Protein AF-A0A814ZHL1-F1 (afdb_monomer)

pLDDT: mean 72.76, std 20.32, range [21.36, 96.31]

InterPro domains:
  IPR036691 Endonuclease/exonuclease/phosphatase superfamily [G3DSA:3.60.10.10] (1-78)
  IPR036691 Endonuclease/exonuclease/phosphatase superfamily [SSF56219] (2-78)
  IPR052560 RNA-directed DNA polymerase, mobile element [PTHR36688] (67-351)

Secondary structure (DSSP, 8-state):
---SS--HHHHHHHHHHHTTS-EEE--SS-SEEETTEEE----EEE-TTGGGGEEEEEE-TTSSTTTTBPPEEEEE--SS--------EEE-GGG--HHHHHHHHHHHHTT--SSS--STTHHHHHHHHHHHHHHHHHHHHS-EEEPP----PPPHHHHHHHHHHHHHHHHHHHH--HHHHHHHHHHHHHHHHHHHHHHHHHHHHHHHHHHHS-TTSHHHHHHHHHHTT--------S-EEETTEEE-SHHHHHHHHHHHIIIIIS----S--HHHHHHHHHHHHHHTTSPPPPS-----PPPHHHHHHHHHH-------TT---HHHHTT--HHHHHHHHHHHHHHHHHHHHHHHHHHHHHHHHGGG-------------TT---SS---EEETTEEEPPPSEEEETTEEEETT---HHHHHHHHHHHHHHHHHHHHHHHHHSS--HHHHHHHHIIIIIHHHTTTHHHHTTS-HHHHHHHHHHHHHHHHHHHT--TTS-HHHHHHHHT---HHHHHHHHHHHHHHHHHH-TTT-TTSTT-TTSS-S-S-------------------

Structure (mmCIF, N/CA/C/O backbone):
data_AF-A0A814ZHL1-F1
#
_entry.id   AF-A0A814ZHL1-F1
#
loop_
_atom_site.group_PDB
_atom_site.id
_atom_site.type_symbol
_atom_site.label_atom_id
_atom_site.label_alt_id
_atom_site.label_comp_id
_atom_site.label_asym_id
_atom_site.label_entity_id
_atom_site.label_seq_id
_atom_site.pdbx_PDB_ins_code
_atom_site.Cartn_x
_atom_site.Cartn_y
_atom_site.Cartn_z
_atom_site.occupancy
_atom_site.B_iso_or_equiv
_atom_site.auth_seq_id
_atom_site.auth_comp_id
_atom_site.auth_asym_id
_atom_site.auth_atom_id
_atom_site.pdbx_PDB_model_num
ATOM 1 N N . MET A 1 1 ? 5.413 15.964 -38.235 1.00 57.44 1 MET A N 1
ATOM 2 C CA . MET A 1 1 ? 5.587 15.490 -36.842 1.00 57.44 1 MET A CA 1
ATOM 3 C C . MET A 1 1 ? 5.046 14.062 -36.677 1.00 57.44 1 MET A C 1
ATOM 5 O O . MET A 1 1 ? 3.904 13.882 -36.280 1.00 57.44 1 MET A O 1
ATOM 9 N N . GLY A 1 2 ? 5.822 13.037 -37.056 1.00 60.66 2 GLY A N 1
ATOM 10 C CA . GLY A 1 2 ? 5.562 11.620 -36.717 1.00 60.66 2 GLY A CA 1
ATOM 11 C C . GLY A 1 2 ? 4.598 10.795 -37.596 1.00 60.66 2 GLY A C 1
ATOM 12 O O . GLY A 1 2 ? 4.648 9.572 -37.547 1.00 60.66 2 GLY A O 1
ATOM 13 N N . SER A 1 3 ? 3.744 11.406 -38.427 1.00 66.62 3 SER A N 1
ATOM 14 C CA . SER A 1 3 ? 2.919 10.684 -39.420 1.00 66.62 3 SER A CA 1
ATOM 15 C C . SER A 1 3 ? 3.518 10.810 -40.821 1.00 66.62 3 SER A C 1
ATOM 17 O O . SER A 1 3 ? 3.785 11.923 -41.267 1.00 66.62 3 SER A O 1
ATOM 19 N N . ARG A 1 4 ? 3.649 9.691 -41.551 1.00 68.44 4 ARG A N 1
ATOM 20 C CA . ARG A 1 4 ? 4.073 9.673 -42.971 1.00 68.44 4 ARG A CA 1
ATOM 21 C C . ARG A 1 4 ? 3.006 10.199 -43.939 1.00 68.44 4 ARG A C 1
ATOM 23 O O . ARG A 1 4 ? 3.269 10.344 -45.126 1.00 68.44 4 ARG A O 1
ATOM 30 N N . ARG A 1 5 ? 1.786 10.439 -43.450 1.00 76.69 5 ARG A N 1
ATOM 31 C CA . ARG A 1 5 ? 0.665 10.981 -44.228 1.00 76.69 5 ARG A CA 1
ATOM 32 C C . ARG A 1 5 ? 0.237 12.329 -43.668 1.00 76.69 5 ARG A C 1
ATOM 34 O O . ARG A 1 5 ? 0.019 12.449 -42.458 1.00 76.69 5 ARG A O 1
ATOM 41 N N . THR A 1 6 ? 0.045 13.299 -44.555 1.00 78.62 6 THR A N 1
ATOM 42 C CA . THR A 1 6 ? -0.554 14.597 -44.234 1.00 78.62 6 THR A CA 1
ATOM 43 C C . THR A 1 6 ? -2.033 14.403 -43.914 1.00 78.62 6 THR A C 1
ATOM 45 O O . THR A 1 6 ? -2.796 13.928 -44.752 1.00 78.62 6 THR A O 1
ATOM 48 N N . ASN A 1 7 ? -2.449 14.756 -42.700 1.00 85.00 7 ASN A N 1
ATOM 49 C CA . ASN A 1 7 ? -3.853 14.756 -42.290 1.00 85.00 7 ASN A CA 1
ATOM 50 C C . ASN A 1 7 ? -4.303 16.181 -41.934 1.00 85.00 7 ASN A C 1
ATOM 52 O O . ASN A 1 7 ? -3.483 17.089 -41.798 1.00 85.00 7 ASN A O 1
ATOM 56 N N . THR A 1 8 ? -5.613 16.382 -41.794 1.00 86.19 8 THR A N 1
ATOM 57 C CA . THR A 1 8 ? -6.212 17.692 -41.485 1.00 86.19 8 THR A CA 1
ATOM 58 C C . THR A 1 8 ? -5.641 18.314 -40.211 1.00 86.19 8 THR A C 1
ATOM 60 O O . THR A 1 8 ? -5.298 19.489 -40.211 1.00 86.19 8 THR A O 1
ATOM 63 N N . LYS A 1 9 ? -5.432 17.513 -39.161 1.00 82.88 9 LYS A N 1
ATOM 64 C CA . LYS A 1 9 ? -4.823 17.975 -37.901 1.00 82.88 9 LYS A CA 1
ATOM 65 C C . LYS A 1 9 ? -3.372 18.438 -38.067 1.00 82.88 9 LYS A C 1
ATOM 67 O O . LYS A 1 9 ? -2.959 19.397 -37.430 1.00 82.88 9 LYS A O 1
ATOM 72 N N . GLY A 1 10 ? -2.598 17.766 -38.917 1.00 83.00 10 GLY A N 1
ATOM 73 C CA . GLY A 1 10 ? -1.225 18.148 -39.235 1.00 83.00 10 GLY A CA 1
ATOM 74 C C . GLY A 1 10 ? -1.153 19.466 -40.003 1.00 83.00 10 GLY A C 1
ATOM 75 O O . GLY A 1 10 ? -0.273 20.267 -39.715 1.00 83.00 10 GLY A O 1
ATOM 76 N N . LYS A 1 11 ? -2.106 19.716 -40.917 1.00 85.31 11 LYS A N 1
ATOM 77 C CA . LYS A 1 11 ? -2.231 21.010 -41.611 1.00 85.31 11 LYS A CA 1
ATOM 78 C C . LYS A 1 11 ? -2.548 22.145 -40.636 1.00 85.31 11 LYS A C 1
ATOM 80 O O . LYS A 1 11 ? -1.836 23.135 -40.639 1.00 85.31 11 LYS A O 1
ATOM 85 N N . GLN A 1 12 ? -3.519 21.942 -39.743 1.00 87.38 12 GLN A N 1
ATOM 86 C CA . GLN A 1 12 ? -3.863 22.917 -38.697 1.00 87.38 12 GLN A CA 1
ATOM 87 C C . GLN A 1 12 ? -2.676 23.229 -37.779 1.00 87.38 12 GLN A C 1
ATOM 89 O O . GLN A 1 12 ? -2.419 24.378 -37.446 1.00 87.38 12 GLN A O 1
ATOM 94 N N . LEU A 1 13 ? -1.918 22.205 -37.375 1.00 84.44 13 LEU A N 1
ATOM 95 C CA . LEU A 1 13 ? -0.723 22.414 -36.563 1.00 84.44 13 LEU A CA 1
ATOM 96 C C . LEU A 1 13 ? 0.356 23.200 -37.323 1.00 84.44 13 LEU A C 1
ATOM 98 O O . LEU A 1 13 ? 1.046 24.017 -36.726 1.00 84.44 13 LEU A O 1
ATOM 102 N N . GLN A 1 14 ? 0.498 22.960 -38.627 1.00 84.69 14 GLN A N 1
ATOM 103 C CA . GLN A 1 14 ? 1.436 23.694 -39.468 1.00 84.69 14 GLN A CA 1
ATOM 104 C C . GLN A 1 14 ? 1.010 25.152 -39.687 1.00 84.69 14 GLN A C 1
ATOM 106 O O . GLN A 1 14 ? 1.869 26.026 -39.661 1.00 84.69 14 GLN A O 1
ATOM 111 N N . GLU A 1 15 ? -0.287 25.426 -39.833 1.00 88.88 15 GLU A N 1
ATOM 112 C CA . GLU A 1 15 ? -0.834 26.790 -39.863 1.00 88.88 15 GLU A CA 1
ATOM 113 C C . GLU A 1 15 ? -0.492 27.543 -38.573 1.00 88.88 15 GLU A C 1
ATOM 115 O O . GLU A 1 15 ? 0.122 28.600 -38.646 1.00 88.88 15 GLU A O 1
ATOM 120 N N . LEU A 1 16 ? -0.729 26.948 -37.398 1.00 87.00 16 LEU A N 1
ATOM 121 C CA . LEU A 1 16 ? -0.389 27.566 -36.106 1.00 87.00 16 LEU A CA 1
ATOM 122 C C . LEU A 1 16 ? 1.111 27.866 -35.935 1.00 87.00 16 LEU A C 1
ATOM 124 O O . LEU A 1 16 ? 1.479 28.803 -35.226 1.00 87.00 16 LEU A O 1
ATOM 128 N N . ILE A 1 17 ? 1.980 27.064 -36.555 1.00 85.50 17 ILE A N 1
ATOM 129 C CA . ILE A 1 17 ? 3.430 27.303 -36.561 1.00 85.50 17 ILE A CA 1
ATOM 130 C C . ILE A 1 17 ? 3.781 28.444 -37.520 1.00 85.50 17 ILE A C 1
ATOM 132 O O . ILE A 1 17 ? 4.549 29.331 -37.158 1.00 85.50 17 ILE A O 1
ATOM 136 N N . ASN A 1 18 ? 3.202 28.447 -38.723 1.00 87.69 18 ASN A N 1
ATOM 137 C CA . ASN A 1 18 ? 3.438 29.481 -39.733 1.00 87.69 18 ASN A CA 1
ATOM 138 C C . ASN A 1 18 ? 2.908 30.855 -39.296 1.00 87.69 18 ASN A C 1
ATOM 140 O O . ASN A 1 18 ? 3.523 31.873 -39.594 1.00 87.69 18 ASN A O 1
ATOM 144 N N . GLU A 1 19 ? 1.791 30.879 -38.569 1.00 88.06 19 GLU A N 1
ATOM 145 C CA . GLU A 1 19 ? 1.191 32.080 -37.977 1.00 88.06 19 GLU A CA 1
ATOM 146 C C . GLU A 1 19 ? 1.947 32.576 -36.730 1.00 88.06 19 GLU A C 1
ATOM 148 O O . GLU A 1 19 ? 1.638 33.639 -36.199 1.00 88.06 19 GLU A O 1
ATOM 153 N N . GLY A 1 20 ? 2.948 31.827 -36.248 1.00 82.19 20 GLY A N 1
ATOM 154 C CA . GLY A 1 20 ? 3.791 32.221 -35.116 1.00 82.19 20 GLY A CA 1
ATOM 155 C C . GLY A 1 20 ? 3.165 32.006 -33.733 1.00 82.19 20 GLY A C 1
ATOM 156 O O . GLY A 1 20 ? 3.757 32.403 -32.730 1.00 82.19 20 GLY A O 1
ATOM 157 N N . PHE A 1 21 ? 2.002 31.350 -33.643 1.00 84.06 21 PHE A N 1
ATOM 158 C CA . PHE A 1 21 ? 1.364 31.015 -32.363 1.00 84.06 21 PHE A CA 1
ATOM 159 C C . PHE A 1 21 ? 2.084 29.888 -31.614 1.00 84.06 21 PHE A C 1
ATOM 161 O O . PHE A 1 21 ? 2.030 29.825 -30.382 1.00 84.06 21 PHE A O 1
ATOM 168 N N . LEU A 1 22 ? 2.750 28.992 -32.346 1.00 87.88 22 LEU A N 1
ATOM 169 C CA . LEU A 1 22 ? 3.512 27.875 -31.798 1.00 87.88 22 LEU A CA 1
ATOM 170 C C . LEU A 1 22 ? 4.921 27.831 -32.383 1.00 87.88 22 LEU A C 1
ATOM 172 O O . LEU A 1 22 ? 5.116 27.834 -33.594 1.00 87.88 22 LEU A O 1
ATOM 176 N N . ASN A 1 23 ? 5.905 27.684 -31.507 1.00 87.25 23 ASN A N 1
ATOM 177 C CA . ASN A 1 23 ? 7.283 27.407 -31.862 1.00 87.25 23 ASN A CA 1
ATOM 178 C C . ASN A 1 23 ? 7.624 25.948 -31.551 1.00 87.25 23 ASN A C 1
ATOM 180 O O . ASN A 1 23 ? 7.137 25.356 -30.583 1.00 87.25 23 ASN A O 1
ATOM 184 N N . CYS A 1 24 ? 8.492 25.383 -32.382 1.00 85.44 24 CYS A N 1
ATOM 185 C CA . CYS A 1 24 ? 9.001 24.033 -32.228 1.00 85.44 24 CYS A CA 1
ATOM 186 C C . CYS A 1 24 ? 10.442 24.096 -31.708 1.00 85.44 24 CYS A C 1
ATOM 188 O O . CYS A 1 24 ? 11.283 24.728 -32.343 1.00 85.44 24 CYS A O 1
ATOM 190 N N . VAL A 1 25 ? 10.716 23.465 -30.563 1.00 84.19 25 VAL A N 1
ATOM 191 C CA . VAL A 1 25 ? 12.047 23.441 -29.931 1.00 84.19 25 VAL A CA 1
ATOM 192 C C . VAL A 1 25 ? 12.600 22.028 -29.960 1.00 84.19 25 VAL A C 1
ATOM 194 O O . VAL A 1 25 ? 11.896 21.073 -29.623 1.00 84.19 25 VAL A O 1
ATOM 197 N N . ASP A 1 26 ? 13.861 21.886 -30.353 1.00 81.88 26 ASP A N 1
ATOM 198 C CA . ASP A 1 26 ? 14.558 20.609 -30.334 1.00 81.88 26 ASP A CA 1
ATOM 199 C C . ASP A 1 26 ? 16.089 20.780 -30.342 1.00 81.88 26 ASP A C 1
ATOM 201 O O . ASP A 1 26 ? 16.595 21.893 -30.465 1.00 81.88 26 ASP A O 1
ATOM 205 N N . ASP A 1 27 ? 16.820 19.672 -30.197 1.00 80.38 27 ASP A N 1
ATOM 206 C CA . ASP A 1 27 ? 18.287 19.612 -30.175 1.00 80.38 27 ASP A CA 1
ATOM 207 C C . ASP A 1 27 ? 18.897 18.985 -31.445 1.00 80.38 27 ASP A C 1
ATOM 209 O O . ASP A 1 27 ? 20.027 18.506 -31.422 1.00 80.38 27 ASP A O 1
ATOM 213 N N . SER A 1 28 ? 18.163 18.938 -32.564 1.00 78.81 28 SER A N 1
ATOM 214 C CA . SER A 1 28 ? 18.519 18.241 -33.821 1.00 78.81 28 SER A CA 1
ATOM 215 C C . SER A 1 28 ? 18.736 16.712 -33.744 1.00 78.81 28 SER A C 1
ATOM 217 O O . SER A 1 28 ? 18.786 16.061 -34.788 1.00 78.81 28 SER A O 1
ATOM 219 N N . ILE A 1 29 ? 18.748 16.098 -32.555 1.00 81.62 29 ILE A N 1
ATOM 220 C CA . ILE A 1 29 ? 18.952 14.650 -32.378 1.00 81.62 29 ILE A CA 1
ATOM 221 C C . ILE A 1 29 ? 17.650 13.873 -32.660 1.00 81.62 29 ILE A C 1
ATOM 223 O O . ILE A 1 29 ? 16.533 14.358 -32.457 1.00 81.62 29 ILE A O 1
ATOM 227 N N . THR A 1 30 ? 17.786 12.645 -33.171 1.00 85.00 30 THR A N 1
ATOM 228 C CA . THR A 1 30 ? 16.668 11.716 -33.384 1.00 85.00 30 THR A CA 1
ATOM 229 C C . THR A 1 30 ? 16.161 11.186 -32.046 1.00 85.00 30 THR A C 1
ATOM 231 O O . THR A 1 30 ? 16.932 10.692 -31.224 1.00 85.00 30 THR A O 1
ATOM 234 N N . THR A 1 31 ? 14.851 11.270 -31.818 1.00 84.69 31 THR A N 1
ATOM 235 C CA . THR A 1 31 ? 14.203 10.855 -30.562 1.00 84.69 31 THR A CA 1
ATOM 236 C C . THR A 1 31 ? 13.698 9.415 -30.597 1.00 84.69 31 THR A C 1
ATOM 238 O O . THR A 1 31 ? 13.321 8.858 -29.569 1.00 84.69 31 THR A O 1
ATOM 241 N N . PHE A 1 32 ? 13.767 8.757 -31.754 1.00 83.44 32 PHE A N 1
ATOM 242 C CA . PHE A 1 32 ? 13.461 7.344 -31.907 1.00 83.44 32 PHE A CA 1
ATOM 243 C C . PHE A 1 32 ? 14.509 6.627 -32.747 1.00 83.44 32 PHE A C 1
ATOM 245 O O . PHE A 1 32 ? 14.912 7.109 -33.802 1.00 83.44 32 PHE A O 1
ATOM 252 N N . GLU A 1 33 ? 14.929 5.457 -32.280 1.00 79.00 33 GLU A N 1
ATOM 253 C CA . GLU A 1 33 ? 15.843 4.573 -32.988 1.00 79.00 33 GLU A CA 1
ATOM 254 C C . GLU A 1 33 ? 15.440 3.115 -32.781 1.00 79.00 33 GLU A C 1
ATOM 256 O O . GLU A 1 33 ? 15.277 2.638 -31.653 1.00 79.00 33 GLU A O 1
ATOM 261 N N . LYS A 1 34 ? 15.308 2.382 -33.886 1.00 72.81 34 LYS A N 1
ATOM 262 C CA . LYS A 1 34 ? 15.130 0.933 -33.864 1.00 72.81 34 LYS A CA 1
ATOM 263 C C . LYS A 1 34 ? 15.779 0.317 -35.097 1.00 72.81 34 LYS A C 1
ATOM 265 O O . LYS A 1 34 ? 15.343 0.569 -36.217 1.00 72.81 34 LYS A O 1
ATOM 270 N N . ASN A 1 35 ? 16.764 -0.552 -34.884 1.00 71.25 35 ASN A N 1
ATOM 271 C CA . ASN A 1 35 ? 17.554 -1.182 -35.947 1.00 71.25 35 ASN A CA 1
ATOM 272 C C . ASN A 1 35 ? 18.299 -0.123 -36.794 1.00 71.25 35 ASN A C 1
ATOM 274 O O . ASN A 1 35 ? 19.213 0.526 -36.285 1.00 71.25 35 ASN A O 1
ATOM 278 N N . ASP A 1 36 ? 17.902 0.071 -38.054 1.00 70.19 36 ASP A N 1
ATOM 279 C CA . ASP A 1 36 ? 18.472 1.063 -38.987 1.00 70.19 36 ASP A CA 1
ATOM 280 C C . ASP A 1 36 ? 17.529 2.237 -39.262 1.00 70.19 36 ASP A C 1
ATOM 282 O O . ASP A 1 36 ? 17.743 3.035 -40.169 1.00 70.19 36 ASP A O 1
ATOM 286 N N . TYR A 1 37 ? 16.464 2.339 -38.474 1.00 75.69 37 TYR A N 1
ATOM 287 C CA . TYR A 1 37 ? 15.493 3.406 -38.578 1.00 75.69 37 TYR A CA 1
ATOM 288 C C . TYR A 1 37 ? 15.702 4.406 -37.450 1.00 75.69 37 TYR A C 1
ATOM 290 O O . TYR A 1 37 ? 15.500 4.072 -36.279 1.00 75.69 37 TYR A O 1
ATOM 298 N N . GLU A 1 38 ? 16.078 5.625 -37.817 1.00 79.19 38 GLU A N 1
ATOM 299 C CA . GLU A 1 38 ? 16.135 6.766 -36.915 1.00 79.19 38 GLU A CA 1
ATOM 300 C C . GLU A 1 38 ? 15.137 7.826 -37.372 1.00 79.19 38 GLU A C 1
ATOM 302 O O . GLU A 1 38 ? 15.165 8.270 -38.518 1.00 79.19 38 GLU A O 1
ATOM 307 N N . GLU A 1 39 ? 14.252 8.243 -36.471 1.00 83.62 39 GLU A N 1
ATOM 308 C CA . GLU A 1 39 ? 13.289 9.301 -36.751 1.00 83.62 39 GLU A CA 1
ATOM 309 C C . GLU A 1 39 ? 13.129 10.243 -35.566 1.00 83.62 39 GLU A C 1
ATOM 311 O O . GLU A 1 39 ? 13.342 9.896 -34.401 1.00 83.62 39 GLU A O 1
ATOM 316 N N . LYS A 1 40 ? 12.710 11.466 -35.884 1.00 82.62 40 LYS A N 1
ATOM 317 C CA . LYS A 1 40 ? 12.333 12.473 -34.903 1.00 82.62 40 LYS A CA 1
ATOM 318 C C . LYS A 1 40 ? 10.821 12.498 -34.737 1.00 82.62 40 LYS A C 1
ATOM 320 O O . LYS A 1 40 ? 10.086 13.049 -35.564 1.00 82.62 40 LYS A O 1
ATOM 325 N N . ILE A 1 41 ? 10.352 11.862 -33.670 1.00 82.56 41 ILE A N 1
ATOM 326 C CA . ILE A 1 41 ? 8.918 11.698 -33.400 1.00 82.56 41 ILE A CA 1
ATOM 327 C C . ILE A 1 41 ? 8.459 12.446 -32.152 1.00 82.56 41 ILE A C 1
ATOM 329 O O . ILE A 1 41 ? 7.302 12.854 -32.100 1.00 82.56 41 ILE A O 1
ATOM 333 N N . ASP A 1 42 ? 9.364 12.684 -31.205 1.00 84.56 42 ASP A N 1
ATOM 334 C CA . ASP A 1 42 ? 9.115 13.485 -30.010 1.00 84.56 42 ASP A CA 1
ATOM 335 C C . ASP A 1 42 ? 9.561 14.939 -30.262 1.00 84.56 42 ASP A C 1
ATOM 337 O O . ASP A 1 42 ? 10.704 15.176 -30.659 1.00 84.56 42 ASP A O 1
ATOM 341 N N . TRP A 1 43 ? 8.640 15.890 -30.069 1.00 82.88 43 TRP A N 1
ATOM 342 C CA . TRP A 1 43 ? 8.803 17.324 -30.355 1.00 82.88 43 TRP A CA 1
ATOM 343 C C . TRP A 1 43 ? 8.354 18.162 -29.150 1.00 82.88 43 TRP A C 1
ATOM 345 O O . TRP A 1 43 ? 7.361 17.815 -28.505 1.00 82.88 43 TRP A O 1
ATOM 355 N N . ILE A 1 44 ? 9.036 19.279 -28.872 1.00 87.31 44 ILE A N 1
ATOM 356 C CA . ILE A 1 44 ? 8.592 20.269 -27.878 1.00 87.31 44 ILE A CA 1
ATOM 357 C C . ILE A 1 44 ? 7.874 21.392 -28.621 1.00 87.31 44 ILE A C 1
ATOM 359 O O . ILE A 1 44 ? 8.458 22.046 -29.482 1.00 87.31 44 ILE A O 1
ATOM 363 N N . LEU A 1 45 ? 6.606 21.616 -28.279 1.00 89.12 45 LEU A N 1
ATOM 364 C CA . LEU A 1 45 ? 5.797 22.705 -28.823 1.00 89.12 45 LEU A CA 1
ATOM 365 C C . LEU A 1 45 ? 5.516 23.712 -27.714 1.00 89.12 45 LEU A C 1
ATOM 367 O O . LEU A 1 45 ? 4.990 23.339 -26.664 1.00 89.12 45 LEU A O 1
ATOM 371 N N . ALA A 1 46 ? 5.854 24.975 -27.951 1.00 88.69 46 ALA A N 1
ATOM 372 C CA . ALA A 1 46 ? 5.674 26.047 -26.983 1.00 88.69 46 ALA A CA 1
ATOM 373 C C . ALA A 1 46 ? 5.146 27.304 -27.668 1.00 88.69 46 ALA A C 1
ATOM 375 O O . ALA A 1 46 ? 5.644 27.697 -28.719 1.00 88.69 46 ALA A O 1
ATOM 376 N N . SER A 1 47 ? 4.143 27.943 -27.072 1.00 89.31 47 SER A N 1
ATOM 377 C CA . SER A 1 47 ? 3.696 29.264 -27.508 1.00 89.31 47 SER A CA 1
ATOM 378 C C . SER A 1 47 ? 4.637 30.348 -26.989 1.00 89.31 47 SER A C 1
ATOM 380 O O . SER A 1 47 ? 5.373 30.142 -26.021 1.00 89.31 47 SER A O 1
ATOM 382 N N . GLN A 1 48 ? 4.570 31.543 -27.565 1.00 80.88 48 GLN A N 1
ATOM 383 C CA . GLN A 1 48 ? 5.104 32.726 -26.891 1.00 80.88 48 GLN A CA 1
ATOM 384 C C . GLN A 1 48 ? 4.212 33.086 -25.682 1.00 80.88 48 GLN A C 1
ATOM 386 O O . GLN A 1 48 ? 2.994 32.897 -25.755 1.00 80.88 48 GLN A O 1
ATOM 391 N N . PRO A 1 49 ? 4.773 33.551 -24.547 1.00 81.94 49 PRO A N 1
ATOM 392 C CA . PRO A 1 49 ? 6.197 33.757 -24.269 1.00 81.94 49 PRO A CA 1
ATOM 393 C C . PRO A 1 49 ? 6.913 32.502 -23.731 1.00 81.94 49 PRO A C 1
ATOM 395 O O . PRO A 1 49 ? 8.104 32.557 -23.476 1.00 81.94 49 PRO A O 1
ATOM 398 N N . LEU A 1 50 ? 6.226 31.369 -23.531 1.00 83.56 50 LEU A N 1
ATOM 399 C CA . LEU A 1 50 ? 6.804 30.161 -22.916 1.00 83.56 50 LEU A CA 1
ATOM 400 C C . LEU A 1 50 ? 8.084 29.685 -23.619 1.00 83.56 50 LEU A C 1
ATOM 402 O O . LEU A 1 50 ? 9.019 29.246 -22.955 1.00 83.56 50 LEU A O 1
ATOM 406 N N . PHE A 1 51 ? 8.130 29.806 -24.946 1.00 85.25 51 PHE A N 1
ATOM 407 C CA . PHE A 1 51 ? 9.303 29.481 -25.752 1.00 85.25 51 PHE A CA 1
ATOM 408 C C . PHE A 1 51 ? 10.583 30.178 -25.264 1.00 85.25 51 PHE A C 1
ATOM 410 O O . PHE A 1 51 ? 11.630 29.538 -25.235 1.00 85.25 51 PHE A O 1
ATOM 417 N N . SER A 1 52 ? 10.517 31.443 -24.828 1.00 85.56 52 SER A N 1
ATOM 418 C CA . SER A 1 52 ? 11.703 32.183 -24.370 1.00 85.56 52 SER A CA 1
ATOM 419 C C . SER A 1 52 ? 12.260 31.688 -23.031 1.00 85.56 52 SER A C 1
ATOM 421 O O . SER A 1 52 ? 13.403 31.986 -22.698 1.00 85.56 52 SER A O 1
ATOM 423 N N . PHE A 1 53 ? 11.480 30.908 -22.276 1.00 86.69 53 PHE A N 1
ATOM 424 C CA . PHE A 1 53 ? 11.898 30.310 -21.007 1.00 86.69 53 PHE A CA 1
ATOM 425 C C . PHE A 1 53 ? 12.450 28.890 -21.159 1.00 86.69 53 PHE A C 1
ATOM 427 O O . PHE A 1 53 ? 12.915 28.320 -20.171 1.00 86.69 53 PHE A O 1
ATOM 434 N N . ILE A 1 54 ? 12.378 28.297 -22.355 1.00 88.88 54 ILE A N 1
ATOM 435 C CA . ILE A 1 54 ? 12.883 26.945 -22.607 1.00 88.88 54 ILE A CA 1
ATOM 436 C C . ILE A 1 54 ? 14.388 27.003 -22.866 1.00 88.88 54 ILE A C 1
ATOM 438 O O . ILE A 1 54 ? 14.857 27.725 -23.741 1.00 88.88 54 ILE A O 1
ATOM 442 N N . SER A 1 55 ? 15.146 26.202 -22.124 1.00 86.69 55 SER A N 1
ATOM 443 C CA . SER A 1 55 ? 16.598 26.064 -22.271 1.00 86.69 55 SER A CA 1
ATOM 444 C C . SER A 1 55 ? 17.035 24.607 -22.081 1.00 86.69 55 SER A C 1
ATOM 446 O O . SER A 1 55 ? 16.212 23.743 -21.780 1.00 86.69 55 SER A O 1
ATOM 448 N N . ASN A 1 56 ? 18.323 24.316 -22.300 1.00 87.50 56 ASN A N 1
ATOM 449 C CA . ASN A 1 56 ? 18.937 23.000 -22.056 1.00 87.50 56 ASN A CA 1
ATOM 450 C C . ASN A 1 56 ? 18.175 21.818 -22.684 1.00 87.50 56 ASN A C 1
ATOM 452 O O . ASN A 1 56 ? 17.963 20.784 -22.050 1.00 87.50 56 ASN A O 1
ATOM 456 N N . VAL A 1 57 ? 17.734 21.980 -23.933 1.00 89.44 57 VAL A N 1
ATOM 457 C CA . VAL A 1 57 ? 17.065 20.907 -24.670 1.00 89.44 57 VAL A CA 1
ATOM 458 C C . VAL A 1 57 ? 18.089 19.824 -25.014 1.00 89.44 57 VAL A C 1
ATOM 460 O O . VAL A 1 57 ? 19.055 20.093 -25.721 1.00 89.44 57 VAL A O 1
ATOM 463 N N . GLU A 1 58 ? 17.885 18.611 -24.502 1.00 89.19 58 GLU A N 1
ATOM 464 C CA . GLU A 1 58 ? 18.800 17.481 -24.676 1.00 89.19 58 GLU A CA 1
ATOM 465 C C . GLU A 1 58 ? 18.030 16.165 -24.840 1.00 89.19 58 GLU A C 1
ATOM 467 O O . GLU A 1 58 ? 17.223 15.759 -23.997 1.00 89.19 58 GLU A O 1
ATOM 472 N N . THR A 1 59 ? 18.311 15.457 -25.925 1.00 87.38 59 THR A N 1
ATOM 473 C CA . THR A 1 59 ? 17.926 14.070 -26.144 1.00 87.38 59 THR A CA 1
ATOM 474 C C . THR A 1 59 ? 18.944 13.174 -25.455 1.00 87.38 59 THR A C 1
ATOM 476 O O . THR A 1 59 ? 20.146 13.301 -25.662 1.00 87.38 59 THR A O 1
ATOM 479 N N . HIS A 1 60 ? 18.469 12.199 -24.681 1.00 83.50 60 HIS A N 1
ATOM 480 C CA . HIS A 1 60 ? 19.301 11.245 -23.951 1.00 83.50 60 HIS A CA 1
ATOM 481 C C . HIS A 1 60 ? 19.428 9.927 -24.726 1.00 83.50 60 HIS A C 1
ATOM 483 O O . HIS A 1 60 ? 18.694 8.973 -24.439 1.00 83.50 60 HIS A O 1
ATOM 489 N N . PRO A 1 61 ? 20.385 9.791 -25.668 1.00 72.38 61 PRO A N 1
ATOM 490 C CA . PRO A 1 61 ? 20.479 8.643 -26.576 1.00 72.38 61 PRO A CA 1
ATOM 491 C C . PRO A 1 61 ? 20.808 7.335 -25.859 1.00 72.38 61 PRO A C 1
ATOM 493 O O . PRO A 1 61 ? 20.691 6.255 -26.426 1.00 72.38 61 PRO A O 1
ATOM 496 N N . THR A 1 62 ? 21.252 7.425 -24.607 1.00 71.12 62 THR A N 1
ATOM 497 C CA . THR A 1 62 ? 21.634 6.283 -23.784 1.00 71.12 62 THR A CA 1
ATOM 498 C C . THR A 1 62 ? 20.513 5.825 -22.834 1.00 71.12 62 THR A C 1
ATOM 500 O O . THR A 1 62 ? 20.676 4.801 -22.156 1.00 71.12 62 THR A O 1
ATOM 503 N N . LEU A 1 63 ? 19.378 6.535 -22.792 1.00 67.44 63 LEU A N 1
ATOM 504 C CA . LEU A 1 63 ? 18.199 6.237 -21.971 1.00 67.44 63 LEU A CA 1
ATOM 505 C C . LEU A 1 63 ? 17.029 5.747 -22.855 1.00 67.44 63 LEU A C 1
ATOM 507 O O . LEU A 1 63 ? 16.974 6.036 -24.040 1.00 67.44 63 LEU A O 1
ATOM 511 N N . GLY A 1 64 ? 16.094 4.963 -22.298 1.00 59.41 64 GLY A N 1
ATOM 512 C CA . GLY A 1 64 ? 14.815 4.614 -22.961 1.00 59.41 64 GLY A CA 1
ATOM 513 C C . GLY A 1 64 ? 14.828 3.550 -24.082 1.00 59.41 64 GLY A C 1
ATOM 514 O O . GLY A 1 64 ? 13.774 3.034 -24.441 1.00 59.41 64 GLY A O 1
ATOM 515 N N . LEU A 1 65 ? 15.996 3.100 -24.543 1.00 57.47 65 LEU A N 1
ATOM 516 C CA . LEU A 1 65 ? 16.188 2.291 -25.764 1.00 57.47 65 LEU A CA 1
ATOM 517 C C . LEU A 1 65 ? 15.478 0.913 -25.887 1.00 57.47 65 LEU A C 1
ATOM 519 O O . LEU A 1 65 ? 15.625 0.253 -26.910 1.00 57.47 65 LEU A O 1
ATOM 523 N N . LEU A 1 66 ? 14.736 0.407 -24.891 1.00 59.56 66 LEU A N 1
ATOM 524 C CA . LEU A 1 66 ? 13.966 -0.846 -25.068 1.00 59.56 66 LEU A CA 1
ATOM 525 C C . LEU A 1 66 ? 12.694 -0.641 -25.906 1.00 59.56 66 LEU A C 1
ATOM 527 O O . LEU A 1 66 ? 12.255 -1.576 -26.570 1.00 59.56 66 LEU A O 1
ATOM 531 N N . SER A 1 67 ? 12.093 0.551 -25.857 1.00 68.69 67 SER A N 1
ATOM 532 C CA . SER A 1 67 ? 10.960 0.916 -26.719 1.00 68.69 67 SER A CA 1
ATOM 533 C C . SER A 1 67 ? 11.406 1.532 -28.047 1.00 68.69 67 SER A C 1
ATOM 535 O O . SER A 1 67 ? 10.574 1.703 -28.931 1.00 68.69 67 SER A O 1
ATOM 537 N N . GLY A 1 68 ? 12.694 1.864 -28.173 1.00 71.25 68 GLY A N 1
ATOM 538 C CA . GLY A 1 68 ? 13.255 2.666 -29.259 1.00 71.25 68 GLY A CA 1
ATOM 539 C C . GLY A 1 68 ? 13.169 4.177 -29.027 1.00 71.25 68 GLY A C 1
ATOM 540 O O . GLY A 1 68 ? 13.833 4.922 -29.730 1.00 71.25 68 GLY A O 1
ATOM 541 N N . HIS A 1 69 ? 12.425 4.648 -28.020 1.00 82.19 69 HIS A N 1
ATOM 542 C CA . HIS A 1 69 ? 12.352 6.077 -27.699 1.00 82.19 69 HIS A CA 1
ATOM 543 C C . HIS A 1 69 ? 13.535 6.529 -26.838 1.00 82.19 69 HIS A C 1
ATOM 545 O O . HIS A 1 69 ? 13.856 5.899 -25.825 1.00 82.19 69 HIS A O 1
ATOM 551 N N . LYS A 1 70 ? 14.127 7.660 -27.212 1.00 84.56 70 LYS A N 1
ATOM 552 C CA . LYS A 1 70 ? 15.168 8.384 -26.486 1.00 84.56 70 LYS A CA 1
ATOM 553 C C . LYS A 1 70 ? 14.498 9.566 -25.775 1.00 84.56 70 LYS A C 1
ATOM 555 O O . LYS A 1 70 ? 13.886 10.395 -26.442 1.00 84.56 70 LYS A O 1
ATOM 560 N N . PRO A 1 71 ? 14.552 9.644 -24.437 1.00 86.12 71 PRO A N 1
ATOM 561 C CA . PRO A 1 71 ? 13.932 10.738 -23.699 1.00 86.12 71 PRO A CA 1
ATOM 562 C C . PRO A 1 71 ? 14.496 12.094 -24.125 1.00 86.12 71 PRO A C 1
ATOM 564 O O . PRO A 1 71 ? 15.713 12.250 -24.166 1.00 86.12 71 PRO A O 1
ATOM 567 N N . LEU A 1 72 ? 13.612 13.056 -24.371 1.00 86.81 72 LEU A N 1
ATOM 568 C CA . LEU A 1 72 ? 13.939 14.460 -24.603 1.00 86.81 72 LEU A CA 1
ATOM 569 C C . LEU A 1 72 ? 13.661 15.245 -23.315 1.00 86.81 72 LEU A C 1
ATOM 571 O O . LEU A 1 72 ? 12.556 15.168 -22.771 1.00 86.81 72 LEU A O 1
ATOM 575 N N . THR A 1 73 ? 14.660 15.957 -22.804 1.00 89.38 73 THR A N 1
ATOM 576 C CA . THR A 1 73 ? 14.551 16.812 -21.614 1.00 89.38 73 THR A CA 1
ATOM 577 C C . THR A 1 73 ? 14.799 18.262 -21.979 1.00 89.38 73 THR A C 1
ATOM 579 O O . THR A 1 73 ? 15.514 18.538 -22.933 1.00 89.38 73 THR A O 1
ATOM 582 N N . PHE A 1 74 ? 14.212 19.175 -21.217 1.00 90.56 74 PHE A N 1
ATOM 583 C CA . PHE A 1 74 ? 14.430 20.608 -21.334 1.00 90.56 74 PHE A CA 1
ATOM 584 C C . PHE A 1 74 ? 14.144 21.266 -19.987 1.00 90.56 74 PHE A C 1
ATOM 586 O O . PHE A 1 74 ? 13.357 20.741 -19.190 1.00 90.56 74 PHE A O 1
ATOM 593 N N . ASP A 1 75 ? 14.754 22.420 -19.766 1.00 87.69 75 ASP A N 1
ATOM 594 C CA . ASP A 1 75 ? 14.544 23.241 -18.586 1.00 87.69 75 ASP A CA 1
ATOM 595 C C . ASP A 1 75 ? 13.578 24.379 -18.908 1.00 87.69 75 ASP A C 1
ATOM 597 O O . ASP A 1 75 ? 13.604 24.953 -19.997 1.00 87.69 75 ASP A O 1
ATOM 601 N N . ILE A 1 76 ? 12.718 24.710 -17.944 1.00 86.62 76 ILE A N 1
ATOM 602 C CA . ILE A 1 76 ? 11.885 25.912 -17.984 1.00 86.62 76 ILE A CA 1
ATOM 603 C C . ILE A 1 76 ? 12.403 26.843 -16.897 1.00 86.62 76 ILE A C 1
ATOM 605 O O . ILE A 1 76 ? 12.274 26.547 -15.706 1.00 86.62 76 ILE A O 1
ATOM 609 N N . SER A 1 77 ? 12.970 27.974 -17.302 1.00 80.19 77 SER A N 1
ATOM 610 C CA . SER A 1 77 ? 13.442 29.017 -16.396 1.00 80.19 77 SER A CA 1
ATOM 611 C C . SER A 1 77 ? 12.256 29.777 -15.808 1.00 80.19 77 SER A C 1
ATOM 613 O O . SER A 1 77 ? 11.899 30.869 -16.234 1.00 80.19 77 SER A O 1
ATOM 615 N N . ILE A 1 78 ? 11.614 29.190 -14.806 1.00 72.56 78 ILE A N 1
ATOM 616 C CA . ILE A 1 78 ? 10.697 29.908 -13.925 1.00 72.56 78 ILE A CA 1
ATOM 617 C C . ILE A 1 78 ? 11.623 30.746 -13.042 1.00 72.56 78 ILE A C 1
ATOM 619 O O . ILE A 1 78 ? 12.475 30.158 -12.387 1.00 72.56 78 ILE A O 1
ATOM 623 N N . GLY A 1 79 ? 11.548 32.081 -13.080 1.00 68.44 79 GLY A N 1
ATOM 624 C CA . GLY A 1 79 ? 12.443 33.020 -12.370 1.00 68.44 79 GLY A CA 1
ATOM 625 C C . GLY A 1 79 ? 12.358 32.962 -10.837 1.00 68.44 79 GLY A C 1
ATOM 626 O O . GLY A 1 79 ? 12.285 33.980 -10.161 1.00 68.44 79 GLY A O 1
ATOM 627 N N . THR A 1 80 ? 12.292 31.761 -10.282 1.00 66.50 80 THR A N 1
ATOM 628 C CA . THR A 1 80 ? 12.193 31.417 -8.878 1.00 66.50 80 THR A CA 1
ATOM 629 C C . THR A 1 80 ? 13.247 30.353 -8.637 1.00 66.50 80 THR A C 1
ATOM 631 O O . THR A 1 80 ? 13.239 29.309 -9.292 1.00 66.50 80 THR A O 1
ATOM 634 N N . GLU A 1 81 ? 14.157 30.595 -7.699 1.00 65.12 81 GLU A N 1
ATOM 635 C CA . GLU A 1 81 ? 15.089 29.558 -7.280 1.00 65.12 81 GLU A CA 1
ATOM 636 C C . GLU A 1 81 ? 14.280 28.361 -6.773 1.00 65.12 81 GLU A C 1
ATOM 638 O O . GLU A 1 81 ? 13.519 28.456 -5.803 1.00 65.12 81 GLU A O 1
ATOM 643 N N . VAL A 1 82 ? 14.402 27.222 -7.458 1.00 58.75 82 VAL A N 1
ATOM 644 C CA . VAL A 1 82 ? 13.851 25.968 -6.958 1.00 58.75 82 VAL A CA 1
ATOM 645 C C . VAL A 1 82 ? 14.688 25.606 -5.744 1.00 58.75 82 VAL A C 1
ATOM 647 O O . VAL A 1 82 ? 15.730 24.963 -5.859 1.00 58.75 82 VAL A O 1
ATOM 650 N N . ASN A 1 83 ? 14.233 26.036 -4.568 1.00 57.41 83 ASN A N 1
ATOM 651 C CA . ASN A 1 83 ? 14.788 25.572 -3.311 1.00 57.41 83 ASN A CA 1
ATOM 652 C C . ASN A 1 83 ? 14.756 24.047 -3.352 1.00 57.41 83 ASN A C 1
ATOM 654 O O . ASN A 1 83 ? 13.678 23.445 -3.429 1.00 57.41 83 ASN A O 1
ATOM 658 N N . ALA A 1 84 ? 15.938 23.423 -3.356 1.00 61.00 84 ALA A N 1
ATOM 659 C CA . ALA A 1 84 ? 16.049 21.977 -3.287 1.00 61.00 84 ALA A CA 1
ATOM 660 C C . ALA A 1 84 ? 15.149 21.515 -2.143 1.00 61.00 84 ALA A C 1
ATOM 662 O O . ALA A 1 84 ? 15.273 22.032 -1.030 1.00 61.00 84 ALA A O 1
ATOM 663 N N . ALA A 1 85 ? 14.203 20.614 -2.438 1.00 58.88 85 ALA A N 1
ATOM 664 C CA . ALA A 1 85 ? 13.206 20.197 -1.464 1.00 58.88 85 ALA A CA 1
ATOM 665 C C . ALA A 1 85 ? 13.928 19.818 -0.171 1.00 58.88 85 ALA A C 1
ATOM 667 O O . ALA A 1 85 ? 14.684 18.840 -0.143 1.00 58.88 85 ALA A O 1
ATOM 668 N N . SER A 1 86 ? 13.741 20.631 0.870 1.00 60.25 86 SER A N 1
ATOM 669 C CA . SER A 1 86 ? 14.438 20.426 2.126 1.00 60.25 86 SER A CA 1
ATOM 670 C C . SER A 1 86 ? 14.096 19.017 2.611 1.00 60.25 86 SER A C 1
ATOM 672 O O . SER A 1 86 ? 12.948 18.564 2.474 1.00 60.25 86 SER A O 1
ATOM 674 N N . PRO A 1 87 ? 15.098 18.251 3.076 1.00 63.72 87 PRO A N 1
ATOM 675 C CA . PRO A 1 87 ? 14.870 16.870 3.451 1.00 63.72 87 PRO A CA 1
ATOM 676 C C . PRO A 1 87 ? 13.733 16.819 4.463 1.00 63.72 87 PRO A C 1
ATOM 678 O O . PRO A 1 87 ? 13.730 17.577 5.431 1.00 63.72 87 PRO A O 1
ATOM 681 N N . ARG A 1 88 ? 12.759 15.926 4.249 1.00 65.88 88 ARG A N 1
ATOM 682 C CA . ARG A 1 88 ? 11.661 15.750 5.204 1.00 65.88 88 ARG A CA 1
ATO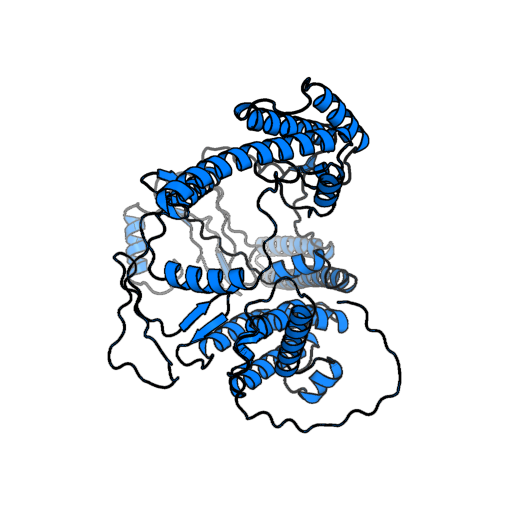M 683 C C . ARG A 1 88 ? 12.254 15.353 6.553 1.00 65.88 88 ARG A C 1
ATOM 685 O O . ARG A 1 88 ? 12.722 14.223 6.719 1.00 65.88 88 ARG A O 1
ATOM 692 N N . LEU A 1 89 ? 12.244 16.294 7.491 1.00 75.69 89 LEU A N 1
ATOM 693 C CA . LEU A 1 89 ? 12.679 16.080 8.860 1.00 75.69 89 LEU A CA 1
ATOM 694 C C . LEU A 1 89 ? 11.569 15.344 9.611 1.00 75.69 89 LEU A C 1
ATOM 696 O O . LEU A 1 89 ? 10.404 15.728 9.559 1.00 75.69 89 LEU A O 1
ATOM 700 N N . SER A 1 90 ? 11.927 14.269 10.305 1.00 79.06 90 SER A N 1
ATOM 701 C CA . SER A 1 90 ? 11.024 13.546 11.202 1.00 79.06 90 SER A CA 1
ATOM 702 C C . SER A 1 90 ? 11.676 13.403 12.569 1.00 79.06 90 SER A C 1
ATOM 704 O O . SER A 1 90 ? 12.880 13.156 12.665 1.00 79.06 90 SER A O 1
ATOM 706 N N . LEU A 1 91 ? 10.877 13.485 13.634 1.00 84.62 91 LEU A N 1
ATOM 707 C CA . LEU A 1 91 ? 11.339 13.192 14.989 1.00 84.62 91 LEU A CA 1
ATOM 708 C C . LEU A 1 91 ? 11.858 11.750 15.077 1.00 84.62 91 LEU A C 1
ATOM 710 O O . LEU A 1 91 ? 11.151 10.782 14.770 1.00 84.62 91 LEU A O 1
ATOM 714 N N . ASN A 1 92 ? 13.105 11.595 15.517 1.00 87.88 92 ASN A N 1
ATOM 715 C CA . ASN A 1 92 ? 13.748 10.302 15.685 1.00 87.88 92 ASN A CA 1
ATOM 716 C C . ASN A 1 92 ? 13.568 9.790 17.114 1.00 87.88 92 ASN A C 1
ATOM 718 O O . ASN A 1 92 ? 14.454 9.860 17.966 1.00 87.88 92 ASN A O 1
ATOM 722 N N . PHE A 1 93 ? 12.414 9.178 17.351 1.00 88.06 93 PHE A N 1
ATOM 723 C CA . PHE A 1 93 ? 12.064 8.624 18.656 1.00 88.06 93 PHE A CA 1
ATOM 724 C C . PHE A 1 93 ? 12.964 7.480 19.144 1.00 88.06 93 PHE A C 1
ATOM 726 O O . PHE A 1 93 ? 12.925 7.159 20.329 1.00 88.06 93 PHE A O 1
ATOM 733 N N . LYS A 1 94 ? 13.765 6.851 18.268 1.00 86.25 94 LYS A N 1
ATOM 734 C CA . LYS A 1 94 ? 14.752 5.844 18.699 1.00 86.25 94 LYS A CA 1
ATOM 735 C C . LYS A 1 94 ? 15.913 6.483 19.461 1.00 86.25 94 LYS A C 1
ATOM 737 O O . LYS A 1 94 ? 16.498 5.832 20.314 1.00 86.25 94 LYS A O 1
ATOM 742 N N . ARG A 1 95 ? 16.223 7.748 19.163 1.00 89.12 95 ARG A N 1
ATOM 743 C CA . ARG A 1 95 ? 17.277 8.541 19.813 1.00 89.12 95 ARG A CA 1
ATOM 744 C C . ARG A 1 95 ? 16.721 9.529 20.848 1.00 89.12 95 ARG A C 1
ATOM 746 O O . ARG A 1 95 ? 17.441 10.421 21.279 1.00 89.12 95 ARG A O 1
ATOM 753 N N . ALA A 1 96 ? 15.448 9.397 21.225 1.00 92.06 96 ALA A N 1
ATOM 754 C CA . ALA A 1 96 ? 14.806 10.285 22.188 1.00 92.06 96 ALA A CA 1
ATOM 755 C C . ALA A 1 96 ? 15.407 10.131 23.592 1.00 92.06 96 ALA A C 1
ATOM 757 O O . ALA A 1 96 ? 15.477 9.022 24.130 1.00 92.06 96 ALA A O 1
ATOM 758 N N . ASN A 1 97 ? 15.763 11.250 24.225 1.00 94.75 97 ASN A N 1
ATOM 759 C CA . ASN A 1 97 ? 16.163 11.273 25.627 1.00 94.75 97 ASN A CA 1
ATOM 760 C C . ASN A 1 97 ? 14.925 11.412 26.523 1.00 94.75 97 ASN A C 1
ATOM 762 O O . ASN A 1 97 ? 14.542 12.506 26.937 1.00 94.75 97 ASN A O 1
ATOM 766 N N . TRP A 1 98 ? 14.297 10.281 26.849 1.00 94.56 98 TRP A N 1
ATOM 767 C CA . TRP A 1 98 ? 13.064 10.274 27.641 1.00 94.56 98 TRP A CA 1
ATOM 768 C C . TRP A 1 98 ? 13.229 10.786 29.075 1.00 94.56 98 TRP A C 1
ATOM 770 O O . TRP A 1 98 ? 12.241 11.188 29.682 1.00 94.56 98 TRP A O 1
ATOM 780 N N . ARG A 1 99 ? 14.450 10.775 29.629 1.00 94.00 99 ARG A N 1
ATOM 781 C CA . ARG A 1 99 ? 14.722 11.375 30.942 1.00 94.00 99 ARG A CA 1
ATOM 782 C C . ARG A 1 99 ? 14.646 12.897 30.853 1.00 94.00 99 ARG A C 1
ATOM 784 O O . ARG A 1 99 ? 13.912 13.500 31.621 1.00 94.00 99 ARG A O 1
ATOM 791 N N . LYS A 1 100 ? 15.330 13.490 29.867 1.00 94.50 100 LYS A N 1
ATOM 792 C CA . LYS A 1 100 ? 15.257 14.933 29.590 1.00 94.50 100 LYS A CA 1
ATOM 793 C C . LYS A 1 100 ? 13.817 15.363 29.301 1.00 94.50 100 LYS A C 1
ATOM 795 O O . LYS A 1 100 ? 13.350 16.312 29.906 1.00 94.50 100 LYS A O 1
ATOM 800 N N . TYR A 1 101 ? 13.105 14.605 28.462 1.00 96.31 101 TYR A N 1
ATOM 801 C CA . TYR A 1 101 ? 11.691 14.846 28.156 1.00 96.31 101 TYR A CA 1
ATOM 802 C C . TYR A 1 101 ? 10.830 14.952 29.422 1.00 96.31 101 TYR A C 1
ATOM 804 O O . TYR A 1 101 ? 10.128 15.940 29.595 1.00 96.31 101 TYR A O 1
ATOM 812 N N . ARG A 1 102 ? 10.904 13.958 30.320 1.00 95.62 102 ARG A N 1
ATOM 813 C CA . ARG A 1 102 ? 10.094 13.941 31.547 1.00 95.62 102 ARG A CA 1
ATOM 814 C C . ARG A 1 102 ? 10.444 15.091 32.488 1.00 95.62 102 ARG A C 1
ATOM 816 O O . ARG A 1 102 ? 9.535 15.736 32.990 1.00 95.62 102 ARG A O 1
ATOM 823 N N . ASN A 1 103 ? 11.734 15.372 32.674 1.00 94.50 103 ASN A N 1
ATOM 824 C CA . ASN A 1 103 ? 12.179 16.460 33.545 1.00 94.50 103 ASN A CA 1
ATOM 825 C C . ASN A 1 103 ? 11.681 17.819 33.035 1.00 94.50 103 ASN A C 1
ATOM 827 O O . ASN A 1 103 ? 11.096 18.575 33.799 1.00 94.50 103 ASN A O 1
ATOM 831 N N . THR A 1 104 ? 11.858 18.097 31.740 1.00 93.62 104 THR A N 1
ATOM 832 C CA . THR A 1 104 ? 11.390 19.343 31.119 1.00 93.62 104 THR A CA 1
ATOM 833 C C . THR A 1 104 ? 9.865 19.448 31.130 1.00 93.62 104 THR A C 1
ATOM 835 O O . THR A 1 104 ? 9.334 20.536 31.329 1.00 93.62 104 THR A O 1
ATOM 838 N N . LEU A 1 105 ? 9.152 18.334 30.935 1.00 94.50 105 LEU A N 1
ATOM 839 C CA . LEU A 1 105 ? 7.692 18.311 31.006 1.00 94.50 105 LEU A CA 1
ATOM 840 C C . LEU A 1 105 ? 7.199 18.676 32.411 1.00 94.50 105 LEU A C 1
ATOM 842 O O . LEU A 1 105 ? 6.362 19.561 32.537 1.00 94.50 105 LEU A O 1
ATOM 846 N N . ASP A 1 106 ? 7.740 18.046 33.456 1.00 93.69 106 ASP A N 1
ATOM 847 C CA . ASP A 1 106 ? 7.346 18.341 34.839 1.00 93.69 106 ASP A CA 1
ATOM 848 C C . ASP A 1 106 ? 7.729 19.762 35.260 1.00 93.69 106 ASP A C 1
ATOM 850 O O . ASP A 1 106 ? 6.947 20.431 35.929 1.00 93.69 106 ASP A O 1
ATOM 854 N N . GLU A 1 107 ? 8.906 20.244 34.857 1.00 93.81 107 GLU A N 1
ATOM 855 C CA . GLU A 1 107 ? 9.344 21.621 35.109 1.00 93.81 107 GLU A CA 1
ATOM 856 C C . GLU A 1 107 ? 8.368 22.639 34.507 1.00 93.81 107 GLU A C 1
ATOM 858 O O . GLU A 1 107 ? 7.976 23.586 35.183 1.00 93.81 107 GLU A O 1
ATOM 863 N N . LYS A 1 108 ? 7.926 22.413 33.263 1.00 92.50 108 LYS A N 1
ATOM 864 C CA . LYS A 1 108 ? 6.969 23.292 32.583 1.00 92.50 108 LYS A CA 1
ATOM 865 C C . LYS A 1 108 ? 5.553 23.170 33.135 1.00 92.50 108 LYS A C 1
ATOM 867 O O . LYS A 1 108 ? 4.881 24.178 33.246 1.00 92.50 108 LYS A O 1
ATOM 872 N N . LEU A 1 109 ? 5.093 21.981 33.516 1.00 90.81 109 LEU A N 1
ATOM 873 C CA . LEU A 1 109 ? 3.752 21.820 34.092 1.00 90.81 109 LEU A CA 1
ATOM 874 C C . LEU A 1 109 ? 3.619 22.500 35.460 1.00 90.81 109 LEU A C 1
ATOM 876 O O . LEU A 1 109 ? 2.572 23.067 35.761 1.00 90.81 109 LEU A O 1
ATOM 880 N N . LYS A 1 110 ? 4.692 22.506 36.263 1.00 89.62 110 LYS A N 1
ATOM 881 C CA . LYS A 1 110 ? 4.730 23.174 37.575 1.00 89.62 110 LYS A CA 1
ATOM 882 C C . LYS A 1 110 ? 4.541 24.687 37.514 1.00 89.62 110 LYS A C 1
ATOM 884 O O . LYS A 1 110 ? 4.223 25.274 38.539 1.00 89.62 110 LYS A O 1
ATOM 889 N N . THR A 1 111 ? 4.739 25.324 36.358 1.00 87.94 111 THR A N 1
ATOM 890 C CA . THR A 1 111 ? 4.529 26.776 36.227 1.00 87.94 111 THR A CA 1
ATOM 891 C C . THR A 1 111 ? 3.051 27.157 36.264 1.00 87.94 111 THR A C 1
ATOM 893 O O . THR A 1 111 ? 2.725 28.340 36.316 1.00 87.94 111 THR A O 1
ATOM 896 N N . TRP A 1 112 ? 2.149 26.176 36.208 1.00 81.19 112 TRP A N 1
ATOM 897 C CA . TRP A 1 112 ? 0.722 26.406 36.328 1.00 81.19 112 TRP A CA 1
ATOM 898 C C . TRP A 1 112 ? 0.287 26.369 37.794 1.00 81.19 112 TRP A C 1
ATOM 900 O O . TRP A 1 112 ? 0.234 25.314 38.422 1.00 81.19 112 TRP A O 1
ATOM 910 N N . ASN A 1 113 ? -0.058 27.537 38.331 1.00 71.00 113 ASN A N 1
ATOM 911 C CA . ASN A 1 113 ? -0.310 27.730 39.763 1.00 71.00 113 ASN A CA 1
ATOM 912 C C . ASN A 1 113 ? -1.718 27.306 40.235 1.00 71.00 113 ASN A C 1
ATOM 914 O O . ASN A 1 113 ? -2.034 27.468 41.412 1.00 71.00 113 ASN A O 1
ATOM 918 N N . LYS A 1 114 ? -2.582 26.780 39.352 1.00 70.31 114 LYS A N 1
ATOM 919 C CA . LYS A 1 114 ? -3.956 26.354 39.687 1.00 70.31 114 LYS A CA 1
ATOM 920 C C . LYS A 1 114 ? -4.103 24.822 39.609 1.00 70.31 114 LYS A C 1
ATOM 922 O O . LYS A 1 114 ? -3.467 24.196 38.769 1.00 70.31 114 LYS A O 1
ATOM 927 N N . PRO A 1 115 ? -4.979 24.185 40.406 1.00 64.38 115 PRO A N 1
ATOM 928 C CA . PRO A 1 115 ? -5.207 22.735 40.330 1.00 64.38 115 PRO A CA 1
ATOM 929 C C . PRO A 1 115 ? -5.901 22.275 39.028 1.00 64.38 115 PRO A C 1
ATOM 931 O O . PRO A 1 115 ? -5.879 21.087 38.713 1.00 64.38 115 PRO A O 1
ATOM 934 N N . GLY A 1 116 ? -6.498 23.201 38.268 1.00 67.62 116 GLY A N 1
ATOM 935 C CA . GLY A 1 116 ? -7.188 22.979 36.993 1.00 67.62 116 GLY A CA 1
ATOM 936 C C . GLY A 1 116 ? -7.789 24.289 36.452 1.00 67.62 116 GLY A C 1
ATOM 937 O O . GLY A 1 116 ? -7.590 25.338 37.078 1.00 67.62 116 GLY A O 1
ATOM 938 N N . PRO A 1 117 ? -8.505 24.261 35.315 1.00 70.31 117 PRO A N 1
ATOM 939 C CA . PRO A 1 117 ? -9.249 25.420 34.824 1.00 70.31 117 PRO A CA 1
ATOM 940 C C . PRO A 1 117 ? -10.421 25.692 35.782 1.00 70.31 117 PRO A C 1
ATOM 942 O O . PRO A 1 117 ? -11.048 24.758 36.278 1.00 70.31 117 PRO A O 1
ATOM 945 N N . THR A 1 118 ? -10.640 26.958 36.147 1.00 65.88 118 THR A N 1
ATOM 946 C CA . THR A 1 118 ? -11.605 27.337 37.206 1.00 65.88 118 THR A CA 1
ATOM 947 C C . THR A 1 118 ? -12.892 27.921 36.626 1.00 65.88 118 THR A C 1
ATOM 949 O O . THR A 1 118 ? -13.949 27.793 37.238 1.00 65.88 118 THR A O 1
ATOM 952 N N . LEU A 1 119 ? -12.809 28.536 35.444 1.00 63.94 119 LEU A N 1
ATOM 953 C CA . LEU A 1 119 ? -13.937 29.078 34.691 1.00 63.94 119 LEU A CA 1
ATOM 954 C C . LEU A 1 119 ? -14.080 28.335 33.348 1.00 63.94 119 LEU A C 1
ATOM 956 O O . LEU A 1 119 ? -13.067 27.879 32.821 1.00 63.94 119 LEU A O 1
ATOM 960 N N . PRO A 1 120 ? -15.291 28.242 32.764 1.00 57.19 120 PRO A N 1
ATOM 961 C CA . PRO A 1 120 ? -15.507 27.591 31.464 1.00 57.19 120 PRO A CA 1
ATOM 962 C C . PRO A 1 120 ? -14.626 28.157 30.333 1.00 57.19 120 PRO A C 1
ATOM 964 O O . PRO A 1 120 ? -14.042 27.402 29.568 1.00 57.19 120 PRO A O 1
ATOM 967 N N . GLY A 1 121 ? -14.410 29.479 30.302 1.00 59.03 121 GLY A N 1
ATOM 968 C CA . GLY A 1 121 ? -13.502 30.122 29.338 1.00 59.03 121 GLY A CA 1
ATOM 969 C C . GLY A 1 121 ? -12.009 29.811 29.533 1.00 59.03 121 GLY A C 1
ATOM 970 O O . GLY A 1 121 ? -11.236 30.003 28.604 1.00 59.03 121 GLY A O 1
ATOM 971 N N . ASP A 1 122 ? -11.595 29.288 30.696 1.00 72.75 122 ASP A N 1
ATOM 972 C CA . ASP A 1 122 ? -10.192 28.935 30.980 1.00 72.75 122 ASP A CA 1
ATOM 973 C C . ASP A 1 122 ? -9.806 27.550 30.408 1.00 72.75 122 ASP A C 1
ATOM 975 O O . ASP A 1 122 ? -8.646 27.140 30.514 1.00 72.75 122 ASP A O 1
ATOM 979 N N . ILE A 1 123 ? -10.762 26.771 29.883 1.00 80.44 123 ILE A N 1
ATOM 980 C CA . ILE A 1 123 ? -10.528 25.383 29.444 1.00 80.44 123 ILE A CA 1
ATOM 981 C C . ILE A 1 123 ? -9.639 25.342 28.200 1.00 80.44 123 ILE A C 1
ATOM 983 O O . ILE A 1 123 ? -8.692 24.549 28.165 1.00 80.44 123 ILE A O 1
ATOM 987 N N . ASP A 1 124 ? -9.896 26.214 27.225 1.00 78.12 124 ASP A N 1
ATOM 988 C CA . ASP A 1 124 ? -9.111 26.297 25.990 1.00 78.12 124 ASP A CA 1
ATOM 989 C C . ASP A 1 124 ? -7.684 26.790 26.263 1.00 78.12 124 ASP A C 1
ATOM 991 O O . ASP A 1 124 ? -6.721 26.148 25.836 1.00 78.12 124 ASP A O 1
ATOM 995 N N . ASP A 1 125 ? -7.532 27.838 27.077 1.00 81.12 125 ASP A N 1
ATOM 996 C CA . ASP A 1 125 ? -6.225 28.350 27.514 1.00 81.12 125 ASP A CA 1
ATOM 997 C C . ASP A 1 125 ? -5.418 27.273 28.256 1.00 81.12 125 ASP A C 1
ATOM 999 O O . ASP A 1 125 ? -4.205 27.114 28.069 1.00 81.12 125 ASP A O 1
ATOM 1003 N N . TYR A 1 126 ? -6.091 26.482 29.096 1.00 86.81 126 TYR A N 1
ATOM 1004 C CA . TYR A 1 126 ? -5.456 25.387 29.819 1.00 86.81 126 TYR A CA 1
ATOM 1005 C C . TYR A 1 126 ? -5.073 24.222 28.896 1.00 86.81 126 TYR A C 1
ATOM 1007 O O . TYR A 1 126 ? -3.999 23.630 29.057 1.00 86.81 126 TYR A O 1
ATOM 1015 N N . ALA A 1 127 ? -5.907 23.895 27.907 1.00 86.00 127 ALA A N 1
ATOM 1016 C CA . ALA A 1 127 ? -5.599 22.887 26.898 1.00 86.00 127 ALA A CA 1
ATOM 1017 C C . ALA A 1 127 ? -4.406 23.310 26.024 1.00 86.00 127 ALA A C 1
ATOM 1019 O O . ALA A 1 127 ? -3.505 22.498 25.771 1.00 86.00 127 ALA A O 1
ATOM 1020 N N . GLU A 1 128 ? -4.348 24.581 25.621 1.00 85.69 128 GLU A N 1
ATOM 1021 C CA . GLU A 1 128 ? -3.215 25.153 24.896 1.00 85.69 128 GLU A CA 1
ATOM 1022 C C . GLU A 1 128 ? -1.940 25.112 25.748 1.00 85.69 128 GLU A C 1
ATOM 1024 O O . GLU A 1 128 ? -0.892 24.656 25.280 1.00 85.69 128 GLU A O 1
ATOM 1029 N N . PHE A 1 129 ? -2.024 25.484 27.027 1.00 90.19 129 PHE A N 1
ATOM 1030 C CA . PHE A 1 129 ? -0.904 25.392 27.961 1.00 90.19 129 PHE A CA 1
ATOM 1031 C C . PHE A 1 129 ? -0.336 23.965 28.046 1.00 90.19 129 PHE A C 1
ATOM 1033 O O . PHE A 1 129 ? 0.863 23.756 27.829 1.00 90.19 129 PHE A O 1
ATOM 1040 N N . VAL A 1 130 ? -1.187 22.962 28.298 1.00 89.56 130 VAL A N 1
ATOM 1041 C CA . VAL A 1 130 ? -0.761 21.554 28.395 1.00 89.56 130 VAL A CA 1
ATOM 1042 C C . VAL A 1 130 ? -0.131 21.082 27.078 1.00 89.56 130 VAL A C 1
ATOM 1044 O O . VAL A 1 130 ? 0.894 20.387 27.095 1.00 89.56 130 VAL A O 1
ATOM 1047 N N . THR A 1 131 ? -0.690 21.505 25.940 1.00 90.31 131 THR A N 1
ATOM 1048 C CA . THR A 1 131 ? -0.181 21.215 24.589 1.00 90.31 131 THR A CA 1
ATOM 1049 C C . THR A 1 131 ? 1.197 21.842 24.347 1.00 90.31 131 THR A C 1
ATOM 1051 O O . THR A 1 131 ? 2.112 21.192 23.825 1.00 90.31 131 THR A O 1
ATOM 1054 N N . ASN A 1 132 ? 1.406 23.074 24.803 1.00 90.19 132 ASN A N 1
ATOM 1055 C CA . ASN A 1 132 ? 2.682 23.773 24.696 1.00 90.19 132 ASN A CA 1
ATOM 1056 C C . ASN A 1 132 ? 3.764 23.131 25.575 1.00 90.19 132 ASN A C 1
ATOM 1058 O O . ASN A 1 132 ? 4.908 22.974 25.126 1.00 90.19 132 ASN A O 1
ATOM 1062 N N . CYS A 1 133 ? 3.420 22.667 26.782 1.00 92.69 133 CYS A N 1
ATOM 1063 C CA . CYS A 1 133 ? 4.350 21.934 27.644 1.00 92.69 133 CYS A CA 1
ATOM 1064 C C . CYS A 1 133 ? 4.858 20.647 26.975 1.00 92.69 133 CYS A C 1
ATOM 1066 O O . CYS A 1 133 ? 6.071 20.415 26.909 1.00 92.69 133 CYS A O 1
ATOM 1068 N N . ILE A 1 134 ? 3.952 19.818 26.438 1.00 92.44 134 ILE A N 1
ATOM 1069 C CA . ILE A 1 134 ? 4.328 18.547 25.802 1.00 92.44 134 ILE A CA 1
ATOM 1070 C C . ILE A 1 134 ? 5.108 18.753 24.501 1.00 92.44 134 ILE A C 1
ATOM 1072 O O . ILE A 1 134 ? 6.073 18.025 24.235 1.00 92.44 134 ILE A O 1
ATOM 1076 N N . THR A 1 135 ? 4.749 19.764 23.713 1.00 90.75 135 THR A N 1
ATOM 1077 C CA . THR A 1 135 ? 5.424 20.078 22.448 1.00 90.75 135 THR A CA 1
ATOM 1078 C C . THR A 1 135 ? 6.835 20.606 22.700 1.00 90.75 135 THR A C 1
ATOM 1080 O O . THR A 1 135 ? 7.799 20.119 22.105 1.00 90.75 135 THR A O 1
ATOM 1083 N N . THR A 1 136 ? 6.998 21.503 23.675 1.00 92.00 136 THR A N 1
ATOM 1084 C CA . THR A 1 136 ? 8.310 22.037 24.077 1.00 92.00 136 THR A CA 1
ATOM 1085 C C . THR A 1 136 ? 9.229 20.937 24.608 1.00 92.00 136 THR A C 1
ATOM 1087 O O . THR A 1 136 ? 10.378 20.813 24.172 1.00 92.00 136 THR A O 1
ATOM 1090 N N . ALA A 1 137 ? 8.721 20.082 25.501 1.00 93.25 137 ALA A N 1
ATOM 1091 C CA . ALA A 1 137 ? 9.482 18.949 26.023 1.00 93.25 137 ALA A CA 1
ATOM 1092 C C . ALA A 1 137 ? 9.895 17.975 24.906 1.00 93.25 137 ALA A C 1
ATOM 1094 O O . ALA A 1 137 ? 11.016 17.458 24.909 1.00 93.25 137 ALA A O 1
ATOM 1095 N N . SER A 1 138 ? 9.015 17.749 23.924 1.00 91.25 138 SER A N 1
ATOM 1096 C CA . SER A 1 138 ? 9.296 16.900 22.760 1.00 91.25 138 SER A CA 1
ATOM 1097 C C . SER A 1 138 ? 10.429 17.473 21.906 1.00 91.25 138 SER A C 1
ATOM 1099 O O . SER A 1 138 ? 11.391 16.758 21.620 1.00 91.25 138 SER A O 1
ATOM 1101 N N . ASN A 1 139 ? 10.363 18.762 21.566 1.00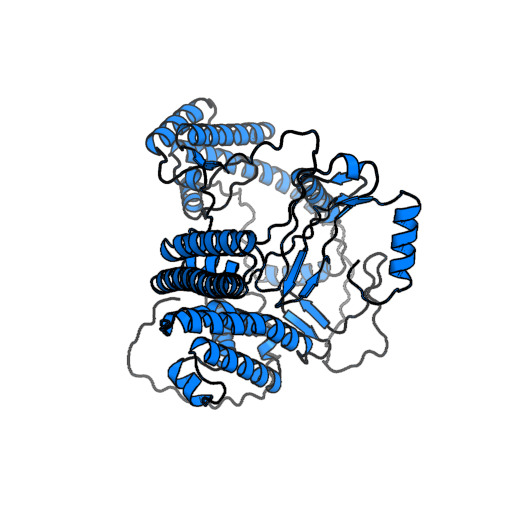 90.31 139 ASN A N 1
ATOM 1102 C CA . ASN A 1 139 ? 11.352 19.431 20.717 1.00 90.31 139 ASN A CA 1
ATOM 1103 C C . ASN A 1 139 ? 12.752 19.460 21.351 1.00 90.31 139 ASN A C 1
ATOM 1105 O O . ASN A 1 139 ? 13.753 19.288 20.659 1.00 90.31 139 ASN A O 1
ATOM 1109 N N . LEU A 1 140 ? 12.843 19.609 22.677 1.00 92.50 140 LEU A N 1
ATOM 1110 C CA . LEU A 1 140 ? 14.125 19.659 23.391 1.00 92.50 140 LEU A CA 1
ATOM 1111 C C . LEU A 1 140 ? 14.768 18.286 23.627 1.00 92.50 140 LEU A C 1
ATOM 1113 O O . LEU A 1 140 ? 15.983 18.201 23.860 1.00 92.50 140 LEU A O 1
ATOM 1117 N N . ALA A 1 141 ? 13.970 17.218 23.635 1.00 93.00 141 ALA A N 1
ATOM 1118 C CA . ALA A 1 141 ? 14.413 15.881 24.022 1.00 93.00 141 ALA A CA 1
ATOM 1119 C C . ALA A 1 141 ? 14.525 14.889 22.857 1.00 93.00 141 ALA A C 1
ATOM 1121 O O . ALA A 1 141 ? 15.175 13.847 23.009 1.00 93.00 141 ALA A O 1
ATOM 1122 N N . ILE A 1 142 ? 13.893 15.176 21.717 1.00 92.94 142 ILE A N 1
ATOM 1123 C CA . ILE A 1 142 ? 13.801 14.255 20.584 1.00 92.94 142 ILE A CA 1
ATOM 1124 C C . ILE A 1 142 ? 14.505 14.875 19.372 1.00 92.94 142 ILE A C 1
ATOM 1126 O O . ILE A 1 142 ? 14.009 15.852 18.818 1.00 92.94 142 ILE A O 1
ATOM 1130 N N . PRO A 1 143 ? 15.639 14.312 18.915 1.00 91.06 143 PRO A N 1
ATOM 1131 C CA . PRO A 1 143 ? 16.348 14.863 17.769 1.00 91.06 143 PRO A CA 1
ATOM 1132 C C . PRO A 1 143 ? 15.547 14.660 16.479 1.00 91.06 143 PRO A C 1
ATOM 1134 O O . PRO A 1 143 ? 14.943 13.603 16.264 1.00 91.06 143 PRO A O 1
ATOM 1137 N N . THR A 1 144 ? 15.592 15.645 15.588 1.00 86.31 144 THR A N 1
ATOM 1138 C CA . THR A 1 144 ? 15.096 15.524 14.215 1.00 86.31 144 THR A CA 1
ATOM 1139 C C . THR A 1 144 ? 16.121 14.787 13.352 1.00 86.31 144 THR A C 1
ATOM 1141 O O . THR A 1 144 ? 17.332 14.919 13.528 1.00 86.31 144 THR A O 1
ATOM 1144 N N . ALA A 1 145 ? 15.646 13.949 12.432 1.00 81.19 145 ALA A N 1
ATOM 1145 C CA . ALA A 1 145 ? 16.490 13.268 11.458 1.00 81.19 145 ALA A CA 1
ATOM 1146 C C . ALA A 1 145 ? 15.940 13.463 10.044 1.00 81.19 145 ALA A C 1
ATOM 1148 O O . ALA A 1 145 ? 14.731 13.373 9.820 1.00 81.19 145 ALA A O 1
ATOM 1149 N N . SER A 1 146 ? 16.852 13.689 9.097 1.00 74.94 146 SER A N 1
ATOM 1150 C CA . SER A 1 146 ? 16.555 13.655 7.667 1.00 74.94 146 SER A CA 1
ATOM 1151 C C . SER A 1 146 ? 16.184 12.231 7.262 1.00 74.94 146 SER A C 1
ATOM 1153 O O . SER A 1 146 ? 16.932 11.283 7.519 1.00 74.94 146 SER A O 1
ATOM 1155 N N . MET A 1 147 ? 15.013 12.069 6.649 1.00 62.53 147 MET A N 1
ATOM 1156 C CA . MET A 1 147 ? 14.620 10.790 6.074 1.00 62.53 147 MET A CA 1
ATOM 1157 C C . MET A 1 147 ? 15.414 10.564 4.779 1.00 62.53 147 MET A C 1
ATOM 1159 O O . MET A 1 147 ? 15.236 11.332 3.830 1.00 62.53 147 MET A O 1
ATOM 1163 N N . PRO A 1 148 ? 16.271 9.527 4.694 1.00 57.47 148 PRO A N 1
ATOM 1164 C CA . PRO A 1 148 ? 17.045 9.280 3.488 1.00 57.47 148 PRO A CA 1
ATOM 1165 C C . PRO A 1 148 ? 16.105 8.974 2.325 1.00 57.47 148 PRO A C 1
ATOM 1167 O O . PRO A 1 148 ? 15.163 8.185 2.454 1.00 57.47 148 PRO A O 1
ATOM 1170 N N . ASN A 1 149 ? 16.376 9.584 1.172 1.00 54.94 149 ASN A N 1
ATOM 1171 C CA . ASN A 1 149 ? 15.641 9.291 -0.046 1.00 54.94 149 ASN A CA 1
ATOM 1172 C C . ASN A 1 149 ? 15.947 7.836 -0.432 1.00 54.94 149 ASN A C 1
ATOM 1174 O O . ASN A 1 149 ? 17.095 7.490 -0.719 1.00 54.94 149 ASN A O 1
ATOM 1178 N N . THR A 1 150 ? 14.955 6.945 -0.366 1.00 54.97 150 THR A N 1
ATOM 1179 C CA . THR A 1 150 ? 15.156 5.508 -0.606 1.00 54.97 150 THR A CA 1
ATOM 1180 C C . THR A 1 150 ? 15.265 5.222 -2.103 1.00 54.97 150 THR A C 1
ATOM 1182 O O . THR A 1 150 ? 14.421 4.528 -2.676 1.00 54.97 150 THR A O 1
ATOM 1185 N N . ASN A 1 151 ? 16.283 5.769 -2.761 1.00 58.94 151 ASN A N 1
ATOM 1186 C CA . ASN A 1 151 ? 16.552 5.468 -4.157 1.00 58.94 151 ASN A CA 1
ATOM 1187 C C . ASN A 1 151 ? 17.045 4.021 -4.283 1.00 58.94 151 ASN A C 1
ATOM 1189 O O . ASN A 1 151 ? 17.710 3.465 -3.404 1.00 58.94 151 ASN A O 1
ATOM 1193 N N . PHE A 1 152 ? 16.649 3.355 -5.365 1.00 68.19 152 PHE A N 1
ATOM 1194 C CA . PHE A 1 152 ? 17.086 1.995 -5.650 1.00 68.19 152 PHE A CA 1
ATOM 1195 C C . PHE A 1 152 ? 18.595 1.992 -5.927 1.00 68.19 152 PHE A C 1
ATOM 1197 O O . PHE A 1 152 ? 19.027 2.469 -6.971 1.00 68.19 152 PHE A O 1
ATOM 1204 N N . LYS A 1 153 ? 19.393 1.459 -4.993 1.00 78.38 153 LYS A N 1
ATOM 1205 C CA . LYS A 1 153 ? 20.830 1.263 -5.201 1.00 78.38 153 LYS A CA 1
ATOM 1206 C C . LYS A 1 153 ? 21.047 0.069 -6.136 1.00 78.38 153 LYS A C 1
ATOM 1208 O O . LYS A 1 153 ? 20.601 -1.037 -5.840 1.00 78.38 153 LYS A O 1
ATOM 1213 N N . VAL A 1 154 ? 21.679 0.344 -7.269 1.00 83.62 154 VAL A N 1
ATOM 1214 C CA . VAL A 1 154 ? 22.030 -0.615 -8.325 1.00 83.62 154 VAL A CA 1
ATOM 1215 C C . VAL A 1 154 ? 23.272 -1.416 -7.900 1.00 83.62 154 VAL A C 1
ATOM 1217 O O . VAL A 1 154 ? 24.106 -0.870 -7.174 1.00 83.62 154 VAL A O 1
ATOM 1220 N N . SER A 1 155 ? 23.392 -2.686 -8.311 1.00 89.75 155 SER A N 1
ATOM 1221 C CA . SER A 1 155 ? 24.558 -3.524 -7.976 1.00 89.75 155 SER A CA 1
ATOM 1222 C C . SER A 1 155 ? 25.837 -3.047 -8.671 1.00 89.75 155 SER A C 1
ATOM 1224 O O . SER A 1 155 ? 25.776 -2.359 -9.691 1.00 89.75 155 SER A O 1
ATOM 1226 N N . GLU A 1 156 ? 27.004 -3.432 -8.150 1.00 90.62 156 GLU A N 1
ATOM 1227 C CA . GLU A 1 156 ? 28.303 -3.115 -8.769 1.00 90.62 156 GLU A CA 1
ATOM 1228 C C . GLU A 1 156 ? 28.408 -3.669 -10.197 1.00 90.62 156 GLU A C 1
ATOM 1230 O O . GLU A 1 156 ? 28.857 -2.966 -11.102 1.00 90.62 156 GLU A O 1
ATOM 1235 N N . ALA A 1 157 ? 27.889 -4.880 -10.432 1.00 90.00 157 ALA A N 1
ATOM 1236 C CA . ALA A 1 157 ? 27.816 -5.479 -11.763 1.00 90.00 157 ALA A CA 1
ATOM 1237 C C . ALA A 1 157 ? 27.013 -4.599 -12.735 1.00 90.00 157 ALA A C 1
ATOM 1239 O O . ALA A 1 157 ? 27.497 -4.236 -13.808 1.00 90.00 157 ALA A O 1
ATOM 1240 N N . SER A 1 158 ? 25.815 -4.168 -12.338 1.00 89.75 158 SER A N 1
ATOM 1241 C CA . SER A 1 158 ? 24.993 -3.278 -13.159 1.00 89.75 158 SER A CA 1
ATOM 1242 C C . SER A 1 158 ? 25.629 -1.892 -13.338 1.00 89.75 158 SER A C 1
ATOM 1244 O O . SER A 1 158 ? 25.509 -1.311 -14.414 1.00 89.75 158 SER A O 1
ATOM 1246 N N . GLN A 1 159 ? 26.348 -1.360 -12.342 1.00 87.38 159 GLN A N 1
ATOM 1247 C CA . GLN A 1 159 ? 27.116 -0.115 -12.487 1.00 87.38 159 GLN A CA 1
ATOM 1248 C C . GLN A 1 159 ? 28.230 -0.249 -13.530 1.00 87.38 159 GLN A C 1
ATOM 1250 O O . GLN A 1 159 ? 28.399 0.638 -14.368 1.00 87.38 159 GLN A O 1
ATOM 1255 N N . HIS A 1 160 ? 28.959 -1.366 -13.522 1.00 88.31 160 HIS A N 1
ATOM 1256 C CA . HIS A 1 160 ? 29.961 -1.670 -14.539 1.00 88.31 160 HIS A CA 1
ATOM 1257 C C . HIS A 1 160 ? 29.328 -1.769 -15.935 1.00 88.31 160 HIS A C 1
ATOM 1259 O O . HIS A 1 160 ? 29.824 -1.183 -16.893 1.00 88.31 160 HIS A O 1
ATOM 1265 N N . MET A 1 161 ? 28.162 -2.406 -16.052 1.00 87.88 161 MET A N 1
ATOM 1266 C CA . MET A 1 161 ? 27.442 -2.517 -17.326 1.00 87.88 161 MET A CA 1
ATOM 1267 C C . MET A 1 161 ? 26.912 -1.172 -17.841 1.00 87.88 161 MET A C 1
ATOM 1269 O O . MET A 1 161 ? 26.885 -0.956 -19.052 1.00 87.88 161 MET A O 1
ATOM 1273 N N . ILE A 1 162 ? 26.548 -0.240 -16.952 1.00 85.75 162 ILE A N 1
ATOM 1274 C CA . ILE A 1 162 ? 26.227 1.146 -17.335 1.00 85.75 162 ILE A CA 1
ATOM 1275 C C . ILE A 1 162 ? 27.455 1.809 -17.967 1.00 85.75 162 ILE A C 1
ATOM 1277 O O . ILE A 1 162 ? 27.340 2.396 -19.045 1.00 85.75 162 ILE A O 1
ATOM 1281 N N . LYS A 1 163 ? 28.628 1.681 -17.331 1.00 86.19 163 LYS A N 1
ATOM 1282 C CA . LYS A 1 163 ? 29.890 2.225 -17.857 1.00 86.19 163 LYS A CA 1
ATOM 1283 C C . LYS A 1 163 ? 30.230 1.618 -19.219 1.00 86.19 163 LYS A C 1
ATOM 1285 O O . LYS A 1 163 ? 30.459 2.373 -20.161 1.00 86.19 163 LYS A O 1
ATOM 1290 N N . ASN A 1 164 ? 30.167 0.293 -19.351 1.00 87.06 164 ASN A N 1
ATOM 1291 C CA . ASN A 1 164 ? 30.451 -0.409 -20.606 1.00 87.06 164 ASN A CA 1
ATOM 1292 C C . ASN A 1 164 ? 29.513 0.028 -21.732 1.00 87.06 164 ASN A C 1
ATOM 1294 O O . ASN A 1 164 ? 29.971 0.296 -22.839 1.00 87.06 164 ASN A O 1
ATOM 1298 N N . LYS A 1 165 ? 28.214 0.179 -21.447 1.00 89.56 165 LYS A N 1
ATOM 1299 C CA . LYS A 1 165 ? 27.247 0.702 -22.420 1.00 89.56 165 LYS A CA 1
ATOM 1300 C C . LYS A 1 165 ? 27.607 2.116 -22.873 1.00 89.56 165 LYS A C 1
ATOM 1302 O O . LYS A 1 165 ? 27.536 2.415 -24.061 1.00 89.56 165 LYS A O 1
ATOM 1307 N N . HIS A 1 166 ? 27.982 2.999 -21.946 1.00 82.56 166 HIS A N 1
ATOM 1308 C CA . HIS A 1 166 ? 28.375 4.369 -22.292 1.00 82.56 166 HIS A CA 1
ATOM 1309 C C . HIS A 1 166 ? 29.668 4.402 -23.112 1.00 82.56 166 HIS A C 1
ATOM 1311 O O . HIS A 1 166 ? 29.767 5.190 -24.047 1.00 82.56 166 HIS A O 1
ATOM 1317 N N . GLN A 1 167 ? 30.633 3.536 -22.806 1.00 84.94 167 GLN A N 1
ATOM 1318 C CA . GLN A 1 167 ? 31.863 3.404 -23.587 1.00 84.94 167 GLN A CA 1
ATOM 1319 C C . GLN A 1 167 ? 31.589 2.868 -24.998 1.00 84.94 167 GLN A C 1
ATOM 1321 O O . GLN A 1 167 ? 32.065 3.463 -25.960 1.00 84.94 167 GLN A O 1
ATOM 1326 N N . ALA A 1 168 ? 30.779 1.812 -25.129 1.00 85.56 168 ALA A N 1
ATOM 1327 C CA . ALA A 1 168 ? 30.393 1.245 -26.422 1.00 85.56 168 ALA A CA 1
ATOM 1328 C C . ALA A 1 168 ? 29.645 2.269 -27.290 1.00 85.56 168 ALA A C 1
ATOM 1330 O O . ALA A 1 168 ? 29.949 2.410 -28.469 1.00 85.56 168 ALA A O 1
ATOM 1331 N N . TYR A 1 169 ? 28.743 3.054 -26.691 1.00 83.81 169 TYR A N 1
ATOM 1332 C CA . TYR A 1 169 ? 28.062 4.151 -27.383 1.00 83.81 169 TYR A CA 1
ATOM 1333 C C . TYR A 1 169 ? 29.044 5.211 -27.904 1.00 83.81 169 TYR A C 1
ATOM 1335 O O . TYR A 1 169 ? 28.986 5.586 -29.072 1.00 83.81 169 TYR A O 1
ATOM 1343 N N . ARG A 1 170 ? 29.973 5.679 -27.055 1.00 83.31 170 ARG A N 1
ATOM 1344 C CA . ARG A 1 170 ? 30.989 6.671 -27.454 1.00 83.31 170 ARG A CA 1
ATOM 1345 C C . ARG A 1 170 ? 31.898 6.143 -28.562 1.00 83.31 170 ARG A C 1
ATOM 1347 O O . ARG A 1 170 ? 32.253 6.903 -29.454 1.00 83.31 170 ARG A O 1
ATOM 1354 N N . ARG A 1 171 ? 32.270 4.860 -28.501 1.00 85.88 171 ARG A N 1
ATOM 1355 C CA . ARG A 1 171 ? 33.078 4.202 -29.534 1.00 85.88 171 ARG A CA 1
ATOM 1356 C C . ARG A 1 171 ? 32.329 4.167 -30.860 1.00 85.88 171 ARG A C 1
ATOM 1358 O O . ARG A 1 171 ? 32.838 4.723 -31.821 1.00 85.88 171 ARG A O 1
ATOM 1365 N N . TRP A 1 172 ? 31.104 3.643 -30.869 1.00 87.62 172 TRP A N 1
ATOM 1366 C CA . TRP A 1 172 ? 30.262 3.608 -32.063 1.00 87.62 172 TRP A CA 1
ATOM 1367 C C . TRP A 1 172 ? 30.059 4.994 -32.680 1.00 87.62 172 TRP A C 1
ATOM 1369 O O . TRP A 1 172 ? 30.199 5.153 -33.887 1.00 87.62 172 TRP A O 1
ATOM 1379 N N . LYS A 1 173 ? 29.797 6.027 -31.870 1.00 83.38 173 LYS A N 1
ATOM 1380 C CA . LYS A 1 173 ? 29.651 7.396 -32.389 1.00 83.38 173 LYS A CA 1
ATOM 1381 C C . LYS A 1 173 ? 30.948 7.990 -32.943 1.00 83.38 173 LYS A C 1
ATOM 1383 O O . LYS A 1 173 ? 30.870 8.902 -33.756 1.00 83.38 173 LYS A O 1
ATOM 1388 N N . LYS A 1 174 ? 32.115 7.489 -32.533 1.00 83.44 174 LYS A N 1
ATOM 1389 C CA . LYS A 1 174 ? 33.414 7.911 -33.072 1.00 83.44 174 LYS A CA 1
ATOM 1390 C C . LYS A 1 174 ? 33.771 7.177 -34.367 1.00 83.44 174 LYS A C 1
ATOM 1392 O O . LYS A 1 174 ? 34.333 7.795 -35.260 1.00 83.44 174 LYS A O 1
ATOM 1397 N N . THR A 1 175 ? 33.507 5.875 -34.440 1.00 89.38 175 THR A N 1
ATOM 1398 C CA . THR A 1 175 ? 33.936 5.013 -35.554 1.00 89.38 175 THR A CA 1
ATOM 1399 C C . THR A 1 175 ? 32.895 4.914 -36.665 1.00 89.38 175 THR A C 1
ATOM 1401 O O . THR A 1 175 ? 33.254 4.784 -37.827 1.00 89.38 175 THR A O 1
ATOM 1404 N N . GLY A 1 176 ? 31.604 4.966 -36.326 1.00 82.88 176 GLY A N 1
ATOM 1405 C CA . GLY A 1 176 ? 30.498 4.758 -37.263 1.00 82.88 176 GLY A CA 1
ATOM 1406 C C . GLY A 1 176 ? 30.340 3.311 -37.749 1.00 82.88 176 GLY A C 1
ATOM 1407 O O . GLY A 1 176 ? 29.439 3.035 -38.537 1.00 82.88 176 GLY A O 1
ATOM 1408 N N . GLU A 1 177 ? 31.168 2.374 -37.278 1.00 88.38 177 GLU A N 1
ATOM 1409 C CA . GLU A 1 177 ? 31.195 0.999 -37.779 1.00 88.38 177 GLU A CA 1
ATOM 1410 C C . GLU A 1 177 ? 30.004 0.154 -37.301 1.00 88.38 177 GLU A C 1
ATOM 1412 O O . GLU A 1 177 ? 29.534 0.260 -36.162 1.00 88.38 177 GLU A O 1
ATOM 1417 N N . ALA A 1 178 ? 29.553 -0.766 -38.161 1.00 85.50 178 ALA A N 1
ATOM 1418 C CA . ALA A 1 178 ? 28.466 -1.694 -37.849 1.00 85.50 178 ALA A CA 1
ATOM 1419 C C . ALA A 1 178 ? 28.808 -2.638 -36.677 1.00 85.50 178 ALA A C 1
ATOM 1421 O O . ALA A 1 178 ? 27.933 -2.966 -35.872 1.00 85.50 178 ALA A O 1
ATOM 1422 N N . ALA A 1 179 ? 30.079 -3.030 -36.539 1.00 88.62 179 ALA A N 1
ATOM 1423 C CA . ALA A 1 179 ? 30.545 -3.879 -35.444 1.00 88.62 179 ALA A CA 1
ATOM 1424 C C . ALA A 1 179 ? 30.412 -3.180 -34.078 1.00 88.62 179 ALA A C 1
ATOM 1426 O O . ALA A 1 179 ? 29.879 -3.757 -33.125 1.00 88.62 179 ALA A O 1
ATOM 1427 N N . ASP A 1 180 ? 3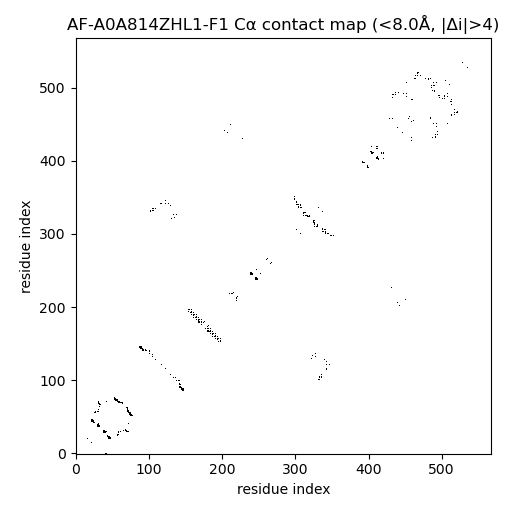0.807 -1.907 -33.991 1.00 88.19 180 ASP A N 1
ATOM 1428 C CA . ASP A 1 180 ? 30.661 -1.110 -32.770 1.00 88.19 180 ASP A CA 1
ATOM 1429 C C . ASP A 1 180 ? 29.187 -0.814 -32.451 1.00 88.19 180 ASP A C 1
ATOM 1431 O O . ASP A 1 180 ? 28.783 -0.853 -31.282 1.00 88.19 180 ASP A O 1
ATOM 1435 N N . LYS A 1 181 ? 28.350 -0.605 -33.482 1.00 84.56 181 LYS A N 1
ATOM 1436 C CA . LYS A 1 181 ? 26.886 -0.507 -33.336 1.00 84.56 181 LYS A CA 1
ATOM 1437 C C . LYS A 1 181 ? 26.328 -1.777 -32.685 1.00 84.56 181 LYS A C 1
ATOM 1439 O O . LYS A 1 181 ? 25.604 -1.705 -31.689 1.00 84.56 181 LYS A O 1
ATOM 1444 N N . GLN A 1 182 ? 26.709 -2.952 -33.187 1.00 85.94 182 GLN A N 1
ATOM 1445 C CA . GLN A 1 182 ? 26.290 -4.241 -32.630 1.00 85.94 182 GLN A CA 1
ATOM 1446 C C . GLN A 1 182 ? 26.779 -4.434 -31.185 1.00 85.94 182 GLN A C 1
ATOM 1448 O O . GLN A 1 182 ? 26.023 -4.916 -30.333 1.00 85.94 182 GLN A O 1
ATOM 1453 N N . GLN A 1 183 ? 28.009 -4.014 -30.873 1.00 87.62 183 GLN A N 1
ATOM 1454 C CA . GLN A 1 183 ? 28.553 -4.068 -29.514 1.00 87.62 183 GLN A CA 1
ATOM 1455 C C . GLN A 1 183 ? 27.750 -3.189 -28.541 1.00 87.62 183 GLN A C 1
ATOM 1457 O O . GLN A 1 183 ? 27.443 -3.622 -27.423 1.00 87.62 183 GLN A O 1
ATOM 1462 N N . PHE A 1 184 ? 27.349 -1.987 -28.963 1.00 86.88 184 PHE A N 1
ATOM 1463 C CA . PHE A 1 184 ? 26.467 -1.120 -28.183 1.00 86.88 184 PHE A CA 1
ATOM 1464 C C . PHE A 1 184 ? 25.115 -1.794 -27.895 1.00 86.88 184 PHE A C 1
ATOM 1466 O O . PHE A 1 184 ? 24.739 -1.911 -26.723 1.00 86.88 184 PHE A O 1
ATOM 1473 N N . TYR A 1 185 ? 24.432 -2.330 -28.911 1.00 83.81 185 TYR A N 1
ATOM 1474 C CA . TYR A 1 185 ? 23.153 -3.034 -28.728 1.00 83.81 185 TYR A CA 1
ATOM 1475 C C . TYR A 1 185 ? 23.272 -4.261 -27.813 1.00 83.81 185 TYR A C 1
ATOM 1477 O O . TYR A 1 185 ? 22.436 -4.469 -26.929 1.00 83.81 185 TYR A O 1
ATOM 1485 N N . SER A 1 186 ? 24.345 -5.043 -27.952 1.00 86.00 186 SER A N 1
ATOM 1486 C CA . SER A 1 186 ? 24.628 -6.170 -27.056 1.00 86.00 186 SER A CA 1
ATOM 1487 C C . SER A 1 186 ? 24.775 -5.706 -25.600 1.00 86.00 186 SER A C 1
ATOM 1489 O O . SER A 1 186 ? 24.098 -6.213 -24.699 1.00 86.00 186 SER A O 1
ATOM 1491 N N . SER A 1 187 ? 25.574 -4.658 -25.361 1.00 87.00 187 SER A N 1
ATOM 1492 C CA . SER A 1 187 ? 25.779 -4.092 -24.020 1.00 87.00 187 SER A CA 1
ATOM 1493 C C . SER A 1 187 ? 24.481 -3.573 -23.386 1.00 87.00 187 SER A C 1
ATOM 1495 O O . SER A 1 187 ? 24.274 -3.698 -22.175 1.00 87.00 187 SER A O 1
ATOM 1497 N N . GLN A 1 188 ? 23.565 -3.047 -24.201 1.00 82.38 188 GLN A N 1
ATOM 1498 C CA . GLN A 1 188 ? 22.261 -2.567 -23.766 1.00 82.38 188 GLN A CA 1
ATOM 1499 C C . GLN A 1 188 ? 21.364 -3.715 -23.283 1.00 82.38 188 GLN A C 1
ATOM 1501 O O . GLN A 1 188 ? 20.763 -3.614 -22.208 1.00 82.38 188 GLN A O 1
ATOM 1506 N N . VAL A 1 189 ? 21.272 -4.807 -24.051 1.00 81.62 189 VAL A N 1
ATOM 1507 C CA . VAL A 1 189 ? 20.492 -5.998 -23.672 1.00 81.62 189 VAL A CA 1
ATOM 1508 C C . VAL A 1 189 ? 21.034 -6.594 -22.376 1.00 81.62 189 VAL A C 1
ATOM 1510 O O . VAL A 1 189 ? 20.267 -6.895 -21.455 1.00 81.62 189 VAL A O 1
ATOM 1513 N N . LEU A 1 190 ? 22.359 -6.700 -22.274 1.00 87.62 190 LEU A N 1
ATOM 1514 C CA . LEU A 1 190 ? 23.041 -7.187 -21.082 1.00 87.62 190 LEU A CA 1
ATOM 1515 C C . LEU A 1 190 ? 22.729 -6.309 -19.857 1.00 87.62 190 LEU A C 1
ATOM 1517 O O . LEU A 1 190 ? 22.307 -6.833 -18.823 1.00 87.62 190 LEU A O 1
ATOM 1521 N N . LEU A 1 191 ? 22.838 -4.980 -19.974 1.00 87.56 191 LEU A N 1
ATOM 1522 C CA . LEU A 1 191 ? 22.479 -4.056 -18.894 1.00 87.56 191 LEU A CA 1
ATOM 1523 C C . LEU A 1 191 ? 21.005 -4.197 -18.488 1.00 87.56 191 LEU A C 1
ATOM 1525 O O . LEU A 1 191 ? 20.690 -4.241 -17.298 1.00 87.56 191 LEU A O 1
ATOM 1529 N N . ALA A 1 192 ? 20.090 -4.282 -19.456 1.00 80.81 192 ALA A N 1
ATOM 1530 C CA . ALA A 1 192 ? 18.666 -4.440 -19.180 1.00 80.81 192 ALA A CA 1
ATOM 1531 C C . ALA A 1 192 ? 18.384 -5.724 -18.385 1.00 80.81 192 ALA A C 1
ATOM 1533 O O . ALA A 1 192 ? 17.599 -5.704 -17.434 1.00 80.81 192 ALA A O 1
ATOM 1534 N N . ASN A 1 193 ? 19.046 -6.827 -18.737 1.00 83.25 193 ASN A N 1
ATOM 1535 C CA . ASN A 1 193 ? 18.946 -8.087 -18.007 1.00 83.25 193 ASN A CA 1
ATOM 1536 C C . ASN A 1 193 ? 19.527 -7.976 -16.591 1.00 83.25 193 ASN A C 1
ATOM 1538 O O . ASN A 1 193 ? 18.876 -8.408 -15.640 1.00 83.25 193 ASN A O 1
ATOM 1542 N N . SER A 1 194 ? 20.676 -7.320 -16.423 1.00 87.94 194 SER A N 1
ATOM 1543 C CA . SER A 1 194 ? 21.276 -7.098 -15.102 1.00 87.94 194 SER A CA 1
ATOM 1544 C C . SER A 1 194 ? 20.391 -6.247 -14.190 1.00 87.94 194 SER A C 1
ATOM 1546 O O . SER A 1 194 ? 20.100 -6.633 -13.061 1.00 87.94 194 SER A O 1
ATOM 1548 N N . LEU A 1 195 ? 19.836 -5.143 -14.696 1.00 85.00 195 LEU A N 1
ATOM 1549 C CA . LEU A 1 195 ? 18.914 -4.301 -13.927 1.00 85.00 195 LEU A CA 1
ATOM 1550 C C . LEU A 1 195 ? 17.609 -5.030 -13.575 1.00 85.00 195 LEU A C 1
ATOM 1552 O O . LEU A 1 195 ? 17.052 -4.821 -12.493 1.00 85.00 195 LEU A O 1
ATOM 1556 N N . ARG A 1 196 ? 17.098 -5.897 -14.463 1.00 80.44 196 ARG A N 1
ATOM 1557 C CA . ARG A 1 196 ? 15.965 -6.783 -14.140 1.00 80.44 196 ARG A CA 1
ATOM 1558 C C . ARG A 1 196 ? 16.335 -7.750 -13.016 1.00 80.44 196 ARG A C 1
ATOM 1560 O O . ARG A 1 196 ? 15.522 -7.940 -12.110 1.00 80.44 196 ARG A O 1
ATOM 1567 N N . ASN A 1 197 ? 17.543 -8.309 -13.045 1.00 83.94 197 ASN A N 1
ATOM 1568 C CA . ASN A 1 197 ? 18.043 -9.204 -12.005 1.00 83.94 197 ASN A CA 1
ATOM 1569 C C . ASN A 1 197 ? 18.209 -8.485 -10.664 1.00 83.94 197 ASN A C 1
ATOM 1571 O O . ASN A 1 197 ? 17.710 -8.998 -9.666 1.00 83.94 197 ASN A O 1
ATOM 1575 N N . ASP A 1 198 ? 18.770 -7.274 -10.627 1.00 85.38 198 ASP A N 1
ATOM 1576 C CA . ASP A 1 198 ? 18.874 -6.485 -9.392 1.00 85.38 198 ASP A CA 1
ATOM 1577 C C . ASP A 1 198 ? 17.490 -6.220 -8.777 1.00 85.38 198 ASP A C 1
ATOM 1579 O O . ASP A 1 198 ? 17.277 -6.381 -7.571 1.00 85.38 198 ASP A O 1
ATOM 1583 N N . ARG A 1 199 ? 16.505 -5.845 -9.610 1.00 80.38 199 ARG A N 1
ATOM 1584 C CA . ARG A 1 199 ? 15.117 -5.633 -9.161 1.00 80.38 199 ARG A CA 1
ATOM 1585 C C . ARG A 1 199 ? 14.504 -6.923 -8.625 1.00 80.38 199 ARG A C 1
ATOM 1587 O O . ARG A 1 199 ? 13.857 -6.891 -7.577 1.00 80.38 199 ARG A O 1
ATOM 1594 N N . ARG A 1 200 ? 14.723 -8.050 -9.311 1.00 79.19 200 ARG A N 1
ATOM 1595 C CA . ARG A 1 200 ? 14.255 -9.373 -8.876 1.00 79.19 200 ARG A CA 1
ATOM 1596 C C . ARG A 1 200 ? 14.913 -9.794 -7.566 1.00 79.19 200 ARG A C 1
ATOM 1598 O O . ARG A 1 200 ? 14.214 -10.277 -6.684 1.00 79.19 200 ARG A O 1
ATOM 1605 N N . HIS A 1 201 ? 16.213 -9.569 -7.407 1.00 82.12 201 HIS A N 1
ATOM 1606 C CA . HIS A 1 201 ? 16.955 -9.909 -6.199 1.00 82.12 201 HIS A CA 1
ATOM 1607 C C . HIS A 1 201 ? 16.479 -9.085 -5.000 1.00 82.12 201 HIS A C 1
ATOM 1609 O O . HIS A 1 201 ? 16.127 -9.645 -3.965 1.00 82.12 201 HIS A O 1
ATOM 1615 N N . LYS A 1 202 ? 16.340 -7.762 -5.157 1.00 80.94 202 LYS A N 1
ATOM 1616 C CA . LYS A 1 202 ? 15.765 -6.898 -4.114 1.00 80.94 202 LYS A CA 1
ATOM 1617 C C . LYS A 1 202 ? 14.346 -7.324 -3.740 1.00 80.94 202 LYS A C 1
ATOM 1619 O O . LYS A 1 202 ? 13.967 -7.308 -2.570 1.00 80.94 202 LYS A O 1
ATOM 1624 N N . PHE A 1 203 ? 13.553 -7.708 -4.736 1.00 74.56 203 PHE A N 1
ATOM 1625 C CA . PHE A 1 203 ? 12.217 -8.232 -4.505 1.00 74.56 203 PHE A CA 1
ATOM 1626 C C . PHE A 1 203 ? 12.243 -9.563 -3.741 1.00 74.56 203 PHE A C 1
ATOM 1628 O O . PHE A 1 203 ? 11.471 -9.730 -2.800 1.00 74.56 203 PHE A O 1
ATOM 1635 N N . LYS A 1 204 ? 13.156 -10.477 -4.088 1.00 75.44 204 LYS A N 1
ATOM 1636 C CA . LYS A 1 204 ? 13.367 -11.745 -3.379 1.00 75.44 204 LYS A CA 1
ATOM 1637 C C . LYS A 1 204 ? 13.738 -11.500 -1.914 1.00 75.44 204 LYS A C 1
ATOM 1639 O O . LYS A 1 204 ? 13.052 -12.012 -1.038 1.00 75.44 204 LYS A O 1
ATOM 1644 N N . GLN A 1 205 ? 14.704 -10.620 -1.640 1.00 80.25 205 GLN A N 1
ATOM 1645 C CA . GLN A 1 205 ? 15.079 -10.228 -0.274 1.00 80.25 205 GLN A CA 1
ATOM 1646 C C . GLN A 1 205 ? 13.895 -9.655 0.522 1.00 80.25 205 GLN A C 1
ATOM 1648 O O . GLN A 1 205 ? 13.706 -9.974 1.699 1.00 80.25 205 GLN A O 1
ATOM 1653 N N . LEU A 1 206 ? 13.068 -8.816 -0.116 1.00 76.00 206 LEU A N 1
ATOM 1654 C CA . LEU A 1 206 ? 11.837 -8.314 0.492 1.00 76.00 206 LEU A CA 1
ATOM 1655 C C . LEU A 1 206 ? 10.890 -9.473 0.826 1.00 76.00 206 LEU A C 1
ATOM 1657 O O . LEU A 1 206 ? 10.393 -9.533 1.945 1.00 76.00 206 LEU A O 1
ATOM 1661 N N . MET A 1 207 ? 10.653 -10.397 -0.108 1.00 69.12 207 MET A N 1
ATOM 1662 C CA . MET A 1 207 ? 9.762 -11.540 0.112 1.00 69.12 207 MET A CA 1
ATOM 1663 C C . MET A 1 207 ? 10.265 -12.468 1.214 1.00 69.12 207 MET A C 1
ATOM 1665 O O . MET A 1 207 ? 9.476 -12.855 2.070 1.00 69.12 207 MET A O 1
ATOM 1669 N N . GLU A 1 208 ? 11.559 -12.775 1.255 1.00 71.44 208 GLU A N 1
ATOM 1670 C CA . GLU A 1 208 ? 12.170 -13.558 2.334 1.00 71.44 208 GLU A CA 1
ATOM 1671 C C . GLU A 1 208 ? 11.994 -12.870 3.693 1.00 71.44 208 GLU A C 1
ATOM 1673 O O . GLU A 1 208 ? 11.594 -13.500 4.671 1.00 71.44 208 GLU A O 1
ATOM 1678 N N . SER A 1 209 ? 12.214 -11.552 3.749 1.00 73.88 209 SER A N 1
ATOM 1679 C CA . SER A 1 209 ? 11.970 -10.742 4.948 1.00 73.88 209 SER A CA 1
ATOM 1680 C C . SER A 1 209 ? 10.509 -10.802 5.400 1.00 73.88 209 SER A C 1
ATOM 1682 O O . SER A 1 209 ? 10.242 -10.954 6.592 1.00 73.88 209 SER A O 1
ATOM 1684 N N . LEU A 1 210 ? 9.555 -10.740 4.466 1.00 68.88 210 LEU A N 1
ATOM 1685 C CA . LEU A 1 210 ? 8.132 -10.895 4.776 1.00 68.88 210 LEU A CA 1
ATOM 1686 C C . LEU A 1 210 ? 7.797 -12.318 5.241 1.00 68.88 210 LEU A C 1
ATOM 1688 O O . LEU A 1 210 ? 7.012 -12.469 6.172 1.00 68.88 210 LEU A O 1
ATOM 1692 N N . CYS A 1 211 ? 8.402 -13.347 4.639 1.00 64.31 211 CYS A N 1
ATOM 1693 C CA . CYS A 1 211 ? 8.183 -14.748 5.009 1.00 64.31 211 CYS A CA 1
ATOM 1694 C C . CYS A 1 211 ? 8.668 -15.076 6.422 1.00 64.31 211 CYS A C 1
ATOM 1696 O O . CYS A 1 211 ? 8.057 -15.910 7.083 1.00 64.31 211 CYS A O 1
ATOM 1698 N N . ARG A 1 212 ? 9.731 -14.414 6.895 1.00 69.31 212 ARG A N 1
ATOM 1699 C CA . ARG A 1 212 ? 10.232 -14.569 8.270 1.00 69.31 212 ARG A CA 1
ATOM 1700 C C . ARG A 1 212 ? 9.342 -13.892 9.319 1.00 69.31 212 ARG A C 1
ATOM 1702 O O . ARG A 1 212 ? 9.421 -14.231 10.497 1.00 69.31 212 ARG A O 1
ATOM 1709 N N . LYS A 1 213 ? 8.506 -12.927 8.927 1.00 67.12 213 LYS A N 1
ATOM 1710 C CA . LYS A 1 213 ? 7.652 -12.159 9.845 1.00 67.12 213 LYS A CA 1
ATOM 1711 C C . LYS A 1 213 ? 6.297 -12.834 10.036 1.00 67.12 213 LYS A C 1
ATOM 1713 O O . LYS A 1 213 ? 5.767 -13.489 9.141 1.00 67.12 213 LYS A O 1
ATOM 1718 N N . LYS A 1 214 ? 5.674 -12.617 11.201 1.00 65.50 214 LYS A N 1
ATOM 1719 C CA . LYS A 1 214 ? 4.268 -12.996 11.405 1.00 65.50 214 LYS A CA 1
ATOM 1720 C C . LYS A 1 214 ? 3.399 -12.267 10.366 1.00 65.50 214 LYS A C 1
ATOM 1722 O O . LYS A 1 214 ? 3.531 -11.055 10.179 1.00 65.50 214 LYS A O 1
ATOM 1727 N N . MET A 1 215 ? 2.490 -13.005 9.724 1.00 60.12 215 MET A N 1
ATOM 1728 C CA . MET A 1 215 ? 1.599 -12.526 8.651 1.00 60.12 215 MET A CA 1
ATOM 1729 C C . MET A 1 215 ? 0.798 -11.274 9.045 1.00 60.12 215 MET A C 1
ATOM 1731 O O . MET A 1 215 ? 0.526 -10.429 8.199 1.00 60.12 215 MET A O 1
ATOM 1735 N N . TYR A 1 216 ? 0.449 -11.140 10.325 1.00 58.50 216 TYR A N 1
ATOM 1736 C CA . TYR A 1 216 ? -0.318 -10.008 10.850 1.00 58.50 216 TYR A CA 1
ATOM 1737 C C . TYR A 1 216 ? 0.543 -8.822 11.299 1.00 58.50 216 TYR A C 1
ATOM 1739 O O . TYR A 1 216 ? 0.020 -7.897 11.907 1.00 58.50 216 TYR A O 1
ATOM 1747 N N . SER A 1 217 ? 1.851 -8.822 11.028 1.00 67.44 217 SER A N 1
ATOM 1748 C CA . SER A 1 217 ? 2.685 -7.668 11.364 1.00 67.44 217 SER A CA 1
ATOM 1749 C C . SER A 1 217 ? 2.323 -6.457 10.496 1.00 67.44 217 SER A C 1
ATOM 1751 O O . SER A 1 217 ? 2.032 -6.591 9.302 1.00 67.44 217 SER A O 1
ATOM 1753 N N . ASP A 1 218 ? 2.377 -5.262 11.089 1.00 65.38 218 ASP A N 1
ATOM 1754 C CA . ASP A 1 218 ? 2.104 -3.997 10.393 1.00 65.38 218 ASP A CA 1
ATOM 1755 C C . ASP A 1 218 ? 2.961 -3.847 9.129 1.00 65.38 218 ASP A C 1
ATOM 1757 O O . ASP A 1 218 ? 2.500 -3.343 8.107 1.00 65.38 218 ASP A O 1
ATOM 1761 N N . GLU A 1 219 ? 4.196 -4.346 9.154 1.00 64.19 219 GLU A N 1
ATOM 1762 C CA . GLU A 1 219 ? 5.129 -4.283 8.029 1.00 64.19 219 GLU A CA 1
ATOM 1763 C C . GLU A 1 219 ? 4.686 -5.143 6.836 1.00 64.19 219 GLU A C 1
ATOM 1765 O O . GLU A 1 219 ? 4.793 -4.703 5.686 1.00 64.19 219 GLU A O 1
ATOM 1770 N N . VAL A 1 220 ? 4.143 -6.341 7.090 1.00 65.69 220 VAL A N 1
ATOM 1771 C CA . VAL A 1 220 ? 3.563 -7.202 6.047 1.00 65.69 220 VAL A CA 1
ATOM 1772 C C . VAL A 1 220 ? 2.345 -6.515 5.436 1.00 65.69 220 VAL A C 1
ATOM 1774 O O . VAL A 1 220 ? 2.269 -6.374 4.213 1.00 65.69 220 VAL A O 1
ATOM 1777 N N . TRP A 1 221 ? 1.442 -5.989 6.266 1.00 65.31 221 TRP A N 1
ATOM 1778 C CA . TRP A 1 221 ? 0.235 -5.310 5.790 1.00 65.31 221 TRP A CA 1
ATOM 1779 C C . TRP A 1 221 ? 0.512 -4.005 5.040 1.00 65.31 221 TRP A C 1
ATOM 1781 O O . TRP A 1 221 ? -0.124 -3.742 4.018 1.00 65.31 221 TRP A O 1
ATOM 1791 N N . LEU A 1 222 ? 1.473 -3.196 5.487 1.00 68.06 222 LEU A N 1
ATOM 1792 C CA . LEU A 1 222 ? 1.903 -1.993 4.771 1.00 68.06 222 LEU A CA 1
ATOM 1793 C C . LEU A 1 222 ? 2.490 -2.344 3.400 1.00 68.06 222 LEU A C 1
ATOM 1795 O O . LEU A 1 222 ? 2.224 -1.650 2.419 1.00 68.06 222 LEU A O 1
ATOM 1799 N N . THR A 1 223 ? 3.247 -3.437 3.305 1.00 69.94 223 THR A N 1
ATOM 1800 C CA . THR A 1 223 ? 3.839 -3.889 2.039 1.00 69.94 223 THR A CA 1
ATOM 1801 C C . THR A 1 223 ? 2.778 -4.433 1.081 1.00 69.94 223 THR A C 1
ATOM 1803 O O . THR A 1 223 ? 2.745 -4.058 -0.090 1.00 69.94 223 THR A O 1
ATOM 1806 N N . VAL A 1 224 ? 1.828 -5.215 1.593 1.00 65.88 224 VAL A N 1
ATOM 1807 C CA . VAL A 1 224 ? 0.645 -5.679 0.854 1.00 65.88 224 VAL A CA 1
ATOM 1808 C C . VAL A 1 224 ? -0.172 -4.510 0.291 1.00 65.88 224 VAL A C 1
ATOM 1810 O O . VAL A 1 224 ? -0.551 -4.527 -0.881 1.00 65.88 224 VAL A O 1
ATOM 1813 N N . ARG A 1 225 ? -0.397 -3.448 1.079 1.00 66.38 225 ARG A N 1
ATOM 1814 C CA . ARG A 1 225 ? -1.092 -2.238 0.599 1.00 66.38 225 ARG A CA 1
ATOM 1815 C C . ARG A 1 225 ? -0.356 -1.568 -0.561 1.00 66.38 225 ARG A C 1
ATOM 1817 O O . ARG A 1 225 ? -1.015 -1.136 -1.505 1.00 66.38 225 ARG A O 1
ATOM 1824 N N . LYS A 1 226 ? 0.982 -1.520 -0.525 1.00 70.31 226 LYS A N 1
ATOM 1825 C CA . LYS A 1 226 ? 1.798 -0.980 -1.628 1.00 70.31 226 LYS A CA 1
ATOM 1826 C C . LYS A 1 226 ? 1.607 -1.788 -2.916 1.00 70.31 226 LYS A C 1
ATOM 1828 O O . LYS A 1 226 ? 1.472 -1.190 -3.979 1.00 70.31 226 LYS A O 1
ATOM 1833 N N . PHE A 1 227 ? 1.510 -3.118 -2.832 1.00 65.25 227 PHE A N 1
ATOM 1834 C CA . PHE A 1 227 ? 1.268 -3.965 -4.009 1.00 65.25 227 PHE A CA 1
ATOM 1835 C C . PHE A 1 227 ? -0.104 -3.782 -4.644 1.00 65.25 227 PHE A C 1
ATOM 1837 O O . PHE A 1 227 ? -0.253 -3.971 -5.848 1.00 65.25 227 PHE A O 1
ATOM 1844 N N . HIS A 1 228 ? -1.108 -3.378 -3.869 1.00 60.31 228 HIS A N 1
ATOM 1845 C CA . HIS A 1 228 ? -2.421 -3.067 -4.427 1.00 60.31 228 HIS A CA 1
ATOM 1846 C C . HIS A 1 228 ? -2.440 -1.795 -5.277 1.00 60.31 228 HIS A C 1
ATOM 1848 O O . HIS A 1 228 ? -3.495 -1.485 -5.824 1.00 60.31 228 HIS A O 1
ATOM 1854 N N . ASN A 1 229 ? -1.310 -1.075 -5.370 1.00 54.91 229 ASN A N 1
ATOM 1855 C CA . ASN A 1 229 ? -1.106 0.152 -6.138 1.00 54.91 229 ASN A CA 1
ATOM 1856 C C . ASN A 1 229 ? -2.305 1.108 -6.085 1.00 54.91 229 ASN A C 1
ATOM 1858 O O . ASN A 1 229 ? -2.599 1.832 -7.031 1.00 54.91 229 ASN A O 1
ATOM 1862 N N . LYS A 1 230 ? -3.005 1.128 -4.945 1.00 51.50 230 LYS A N 1
ATOM 1863 C CA . LYS A 1 230 ? -3.993 2.148 -4.644 1.00 51.50 230 LYS A CA 1
ATOM 1864 C C . LYS A 1 230 ? -3.220 3.391 -4.226 1.00 51.50 230 LYS A C 1
ATOM 1866 O O . LYS A 1 230 ? -3.299 3.826 -3.083 1.00 51.50 230 LYS A O 1
ATOM 1871 N N . ARG A 1 231 ? -2.521 4.015 -5.176 1.00 44.84 231 ARG A N 1
ATOM 1872 C CA . ARG A 1 231 ? -2.657 5.463 -5.251 1.00 44.84 231 ARG A CA 1
ATOM 1873 C C . ARG A 1 231 ? -4.118 5.658 -5.615 1.00 44.84 231 ARG A C 1
ATOM 1875 O O . ARG A 1 231 ? -4.481 5.624 -6.784 1.00 44.84 231 ARG A O 1
ATOM 1882 N N . ILE A 1 232 ? -4.981 5.741 -4.600 1.00 41.53 232 ILE A N 1
ATOM 1883 C CA . ILE A 1 232 ? -6.236 6.456 -4.784 1.00 41.53 232 ILE A CA 1
ATOM 1884 C C . ILE A 1 232 ? -5.741 7.783 -5.346 1.00 41.53 232 ILE A C 1
ATOM 1886 O O . ILE A 1 232 ? -5.001 8.480 -4.650 1.00 41.53 232 ILE A O 1
ATOM 1890 N N . LYS A 1 233 ? -5.999 8.064 -6.631 1.00 37.56 233 LYS A N 1
ATOM 1891 C CA . LYS A 1 233 ? -5.972 9.448 -7.084 1.00 37.56 233 LYS A CA 1
ATOM 1892 C C . LYS A 1 233 ? -6.961 10.100 -6.137 1.00 37.56 233 LYS A C 1
ATOM 1894 O O . LYS A 1 233 ? -8.159 9.874 -6.271 1.00 37.56 233 LYS A O 1
ATOM 1899 N N . GLN A 1 234 ? -6.460 10.752 -5.092 1.00 38.41 234 GLN A N 1
ATOM 1900 C CA . GLN A 1 234 ? -7.278 11.687 -4.362 1.00 38.41 234 GLN A CA 1
ATOM 1901 C C . GLN A 1 234 ? -7.566 12.735 -5.423 1.00 38.41 234 GLN A C 1
ATOM 1903 O O . GLN A 1 234 ? -6.696 13.511 -5.806 1.00 38.41 234 GLN A O 1
ATOM 1908 N N . THR A 1 235 ? -8.737 12.630 -6.040 1.00 39.53 235 THR A N 1
ATOM 1909 C CA . THR A 1 235 ? -9.342 13.751 -6.730 1.00 39.53 235 THR A CA 1
ATOM 1910 C C . THR A 1 235 ? -9.604 14.747 -5.622 1.00 39.53 235 THR A C 1
ATOM 1912 O O . THR A 1 235 ? -10.614 14.676 -4.928 1.00 39.53 235 THR A O 1
ATOM 1915 N N . TYR A 1 236 ? -8.604 15.579 -5.354 1.00 46.84 236 TYR A N 1
ATOM 1916 C CA . TYR A 1 236 ? -8.804 16.755 -4.545 1.00 46.84 236 TYR A CA 1
ATOM 1917 C C . TYR A 1 236 ? -9.753 17.620 -5.358 1.00 46.84 236 TYR A C 1
ATOM 1919 O O . TYR A 1 236 ? -9.414 18.016 -6.473 1.00 46.84 236 TYR A O 1
ATOM 1927 N N . SER A 1 237 ? -10.945 17.881 -4.829 1.00 49.84 237 SER A N 1
ATOM 1928 C CA . SER A 1 237 ? -11.656 19.072 -5.273 1.00 49.84 237 SER A CA 1
ATOM 1929 C C . SER A 1 237 ? -10.712 20.236 -4.980 1.00 49.84 237 SER A C 1
ATOM 1931 O O . SER A 1 237 ? -10.279 20.400 -3.831 1.00 49.84 237 SER A O 1
ATOM 1933 N N . SER A 1 238 ? -10.286 20.956 -6.019 1.00 57.44 238 SER A N 1
ATOM 1934 C CA . SER A 1 238 ? -9.386 22.110 -5.895 1.00 57.44 238 SER A CA 1
ATOM 1935 C C . SER A 1 238 ? -9.968 23.114 -4.904 1.00 57.44 238 SER A C 1
ATOM 1937 O O . SER A 1 238 ? -9.248 23.616 -4.044 1.00 57.44 238 SER A O 1
ATOM 1939 N N . THR A 1 239 ? -11.289 23.254 -4.913 1.00 68.81 239 THR A N 1
ATOM 1940 C CA . THR A 1 239 ? -12.054 24.117 -4.022 1.00 68.81 239 THR A CA 1
ATOM 1941 C C . THR A 1 239 ? -13.258 23.374 -3.434 1.00 68.81 239 THR A C 1
ATOM 1943 O O . THR A 1 239 ? -13.825 22.480 -4.064 1.00 68.81 239 THR A O 1
ATOM 1946 N N . MET A 1 240 ? -13.616 23.688 -2.191 1.00 67.56 240 MET A N 1
ATOM 1947 C CA . MET A 1 240 ? -14.886 23.300 -1.563 1.00 67.56 240 MET A CA 1
ATOM 1948 C C . MET A 1 240 ? -15.705 24.577 -1.383 1.00 67.56 240 MET A C 1
ATOM 1950 O O . MET A 1 240 ? -15.136 25.585 -0.974 1.00 67.56 240 MET A O 1
ATOM 1954 N N . GLN A 1 241 ? -16.993 24.552 -1.726 1.00 77.25 241 GLN A N 1
ATOM 1955 C CA . GLN A 1 241 ? -17.879 25.705 -1.576 1.00 77.25 241 GLN A CA 1
ATOM 1956 C C . GLN A 1 241 ? -19.048 25.366 -0.661 1.00 77.25 241 GLN A C 1
ATOM 1958 O O . GLN A 1 241 ? -19.692 24.335 -0.849 1.00 77.25 241 GLN A O 1
ATOM 1963 N N . TYR A 1 242 ? -19.319 26.242 0.301 1.00 75.06 242 TYR A N 1
ATOM 1964 C CA . TYR A 1 242 ? -20.474 26.159 1.191 1.00 75.06 242 TYR A CA 1
ATOM 1965 C C . TYR A 1 242 ? -20.861 27.575 1.637 1.00 75.06 242 TYR A C 1
ATOM 1967 O O . TYR A 1 242 ? -19.984 28.349 2.014 1.00 75.06 242 TYR A O 1
ATOM 1975 N N . ASN A 1 243 ? -22.140 27.952 1.534 1.00 69.50 243 ASN A N 1
ATOM 1976 C CA . ASN A 1 243 ? -22.648 29.293 1.876 1.00 69.50 243 ASN A CA 1
ATOM 1977 C C . ASN A 1 243 ? -21.763 30.456 1.373 1.00 69.50 243 ASN A C 1
ATOM 1979 O O . ASN A 1 243 ? -21.349 31.317 2.143 1.00 69.50 243 ASN A O 1
ATOM 1983 N N . ASN A 1 244 ? -21.438 30.462 0.074 1.00 74.88 244 ASN A N 1
ATOM 1984 C CA . ASN A 1 244 ? -20.578 31.459 -0.589 1.00 74.88 244 ASN A CA 1
ATOM 1985 C C . ASN A 1 244 ? -19.124 31.553 -0.085 1.00 74.88 244 ASN A C 1
ATOM 1987 O O . ASN A 1 244 ? -18.371 32.400 -0.564 1.00 74.88 244 ASN A O 1
ATOM 1991 N N . THR A 1 245 ? -18.686 30.671 0.813 1.00 73.25 245 THR A N 1
ATOM 1992 C CA . THR A 1 245 ? -17.275 30.559 1.201 1.00 73.25 245 THR A CA 1
ATOM 1993 C C . THR A 1 245 ? -16.572 29.517 0.339 1.00 73.25 245 THR A C 1
ATOM 1995 O O . THR A 1 245 ? -17.118 28.447 0.070 1.00 73.25 245 THR A O 1
ATOM 1998 N N . ILE A 1 246 ? -15.370 29.846 -0.145 1.00 80.00 246 ILE A N 1
ATOM 1999 C CA . ILE A 1 246 ? -14.557 28.979 -1.004 1.00 80.00 246 ILE A CA 1
ATOM 2000 C C . ILE A 1 246 ? -13.305 28.581 -0.223 1.00 80.00 246 ILE A C 1
ATOM 2002 O O . ILE A 1 246 ? -12.461 29.427 0.051 1.00 80.00 246 ILE A O 1
ATOM 2006 N N . ALA A 1 247 ? -13.157 27.296 0.092 1.00 76.00 247 ALA A N 1
ATOM 2007 C CA . ALA A 1 247 ? -11.963 26.763 0.738 1.00 76.00 247 ALA A CA 1
ATOM 2008 C C . ALA A 1 247 ? -11.010 26.129 -0.276 1.00 76.00 247 ALA A C 1
ATOM 2010 O O . ALA A 1 247 ? -11.365 25.165 -0.969 1.00 76.00 247 ALA A O 1
ATOM 2011 N N . ALA A 1 248 ? -9.773 26.621 -0.318 1.00 73.50 248 ALA A N 1
ATOM 2012 C CA . ALA A 1 248 ? -8.705 26.105 -1.168 1.00 73.50 248 ALA A CA 1
ATOM 2013 C C . ALA A 1 248 ? -7.721 25.238 -0.367 1.00 73.50 248 ALA A C 1
ATOM 2015 O O . ALA A 1 248 ? -7.286 24.183 -0.852 1.00 73.50 248 ALA A O 1
ATOM 2016 N N . THR A 1 249 ? -7.417 25.626 0.875 1.00 73.25 249 THR A N 1
ATOM 2017 C CA . THR A 1 249 ? -6.455 24.915 1.728 1.00 73.25 249 THR A CA 1
ATOM 2018 C C . THR A 1 249 ? -7.100 23.765 2.508 1.00 73.25 249 THR A C 1
ATOM 2020 O O . THR A 1 249 ? -8.313 23.690 2.683 1.00 73.25 249 THR A O 1
ATOM 2023 N N . GLY A 1 250 ? -6.286 22.805 2.965 1.00 66.19 250 GLY A N 1
ATOM 2024 C CA . GLY A 1 250 ? -6.785 21.651 3.726 1.00 66.19 250 GLY A CA 1
ATOM 2025 C C . GLY A 1 250 ? -7.418 22.029 5.070 1.00 66.19 250 GLY A C 1
ATOM 2026 O O . GLY A 1 250 ? -8.345 21.351 5.500 1.00 66.19 250 GLY A O 1
ATOM 2027 N N . LYS A 1 251 ? -6.937 23.114 5.692 1.00 72.88 251 LYS A N 1
ATOM 2028 C CA . LYS A 1 251 ? -7.483 23.659 6.939 1.00 72.88 251 LYS A CA 1
ATOM 2029 C C . LYS A 1 251 ? -8.850 24.296 6.693 1.00 72.88 251 LYS A C 1
ATOM 2031 O O . LYS A 1 251 ? -9.828 23.831 7.256 1.00 72.88 251 LYS A O 1
ATOM 2036 N N . GLU A 1 252 ? -8.939 25.219 5.733 1.00 75.69 252 GLU A N 1
ATOM 2037 C CA . GLU A 1 252 ? -10.210 25.852 5.346 1.00 75.69 252 GLU A CA 1
ATOM 2038 C C . GLU A 1 252 ? -11.282 24.822 4.960 1.00 75.69 252 GLU A C 1
ATOM 2040 O O . GLU A 1 252 ? -12.449 24.975 5.297 1.00 75.69 252 GLU A O 1
ATOM 2045 N N . LYS A 1 253 ? -10.896 23.740 4.267 1.00 78.12 253 LYS A N 1
ATOM 2046 C CA . LYS A 1 253 ? -11.825 22.660 3.898 1.00 78.12 253 LYS A CA 1
ATOM 2047 C C . LYS A 1 253 ? -12.342 21.902 5.119 1.00 78.12 253 LYS A C 1
ATOM 2049 O O . LYS A 1 253 ? -13.495 21.488 5.113 1.00 78.12 253 LYS A O 1
ATOM 2054 N N . ALA A 1 254 ? -11.498 21.680 6.126 1.00 71.12 254 ALA A N 1
ATOM 2055 C CA . ALA A 1 254 ? -11.907 21.035 7.369 1.00 71.12 254 ALA A CA 1
ATOM 2056 C C . ALA A 1 254 ? -12.848 21.940 8.175 1.00 71.12 254 ALA A C 1
ATOM 2058 O O . ALA A 1 254 ? -13.857 21.450 8.672 1.00 71.12 254 ALA A O 1
ATOM 2059 N N . ASP A 1 255 ? -12.557 23.240 8.219 1.00 77.62 255 ASP A N 1
ATOM 2060 C CA . ASP A 1 255 ? -13.354 24.234 8.939 1.00 77.62 255 ASP A CA 1
ATOM 2061 C C . ASP A 1 255 ? -14.737 24.420 8.286 1.00 77.62 255 ASP A C 1
ATOM 2063 O O . ASP A 1 255 ? -15.753 24.319 8.967 1.00 77.62 255 ASP A O 1
ATOM 2067 N N . ILE A 1 256 ? -14.806 24.560 6.952 1.00 82.56 256 ILE A N 1
ATOM 2068 C CA . ILE A 1 256 ? -16.085 24.582 6.213 1.00 82.56 256 ILE A CA 1
ATOM 2069 C C . ILE A 1 256 ? -16.882 23.296 6.447 1.00 82.56 256 ILE A C 1
ATOM 2071 O O . ILE A 1 256 ? -18.102 23.327 6.590 1.00 82.56 256 ILE A O 1
ATOM 2075 N N . PHE A 1 257 ? -16.208 22.147 6.456 1.00 74.81 257 PHE A N 1
ATOM 2076 C CA . PHE A 1 257 ? -16.878 20.873 6.671 1.00 74.81 257 PHE A CA 1
ATOM 2077 C C . PHE A 1 257 ? -17.422 20.741 8.098 1.00 74.81 257 PHE A C 1
ATOM 2079 O O . PHE A 1 257 ? -18.507 20.190 8.269 1.00 74.81 257 PHE A O 1
ATOM 2086 N N . ALA A 1 258 ? -16.697 21.243 9.102 1.00 73.75 258 ALA A N 1
ATOM 2087 C CA . ALA A 1 258 ? -17.166 21.308 10.482 1.00 73.75 258 ALA A CA 1
ATOM 2088 C C . ALA A 1 258 ? -18.397 22.219 10.603 1.00 73.75 258 ALA A C 1
ATOM 2090 O O . ALA A 1 258 ? -19.405 21.782 11.153 1.00 73.75 258 ALA A O 1
ATOM 2091 N N . ASP A 1 259 ? -18.354 23.408 9.991 1.00 73.25 259 ASP A N 1
ATOM 2092 C CA . ASP A 1 259 ? -19.469 24.365 9.962 1.00 73.25 259 ASP A CA 1
ATOM 2093 C C . ASP A 1 259 ? -20.712 23.791 9.258 1.00 73.25 259 ASP A C 1
ATOM 2095 O O . ASP A 1 259 ? -21.833 23.901 9.754 1.00 73.25 259 ASP A O 1
ATOM 2099 N N . TYR A 1 260 ? -20.518 23.101 8.128 1.00 75.75 260 TYR A N 1
ATOM 2100 C CA . TYR A 1 260 ? -21.576 22.343 7.457 1.00 75.75 260 TYR A CA 1
ATOM 2101 C C . TYR A 1 260 ? -22.173 21.277 8.380 1.00 75.75 260 TYR A C 1
ATOM 2103 O O . TYR A 1 260 ? -23.390 21.153 8.479 1.00 75.75 260 TYR A O 1
ATOM 2111 N N . PHE A 1 261 ? -21.335 20.495 9.064 1.00 62.94 261 PHE A N 1
ATOM 2112 C CA . PHE A 1 261 ? -21.816 19.425 9.936 1.00 62.94 261 PHE A CA 1
ATOM 2113 C C . PHE A 1 261 ? -22.616 19.968 11.121 1.00 62.94 261 PHE A C 1
ATOM 2115 O O . PHE A 1 261 ? -23.683 19.442 11.430 1.00 62.94 261 PHE A O 1
ATOM 2122 N N . GLU A 1 262 ? -22.125 21.018 11.770 1.00 68.00 262 GLU A N 1
ATOM 2123 C CA . GLU A 1 262 ? -22.810 21.669 12.883 1.00 68.00 262 GLU A CA 1
ATOM 2124 C C . GLU A 1 262 ? -24.164 22.246 12.451 1.00 68.00 262 GLU A C 1
ATOM 2126 O O . GLU A 1 262 ? -25.179 22.009 13.105 1.00 68.00 262 GLU A O 1
ATOM 2131 N N . LYS A 1 263 ? -24.206 22.948 11.315 1.00 66.31 263 LYS A N 1
ATOM 2132 C CA . LYS A 1 263 ? -25.413 23.655 10.873 1.00 66.31 263 LYS A CA 1
ATOM 2133 C C . LYS A 1 263 ? -26.430 22.755 10.180 1.00 66.31 263 LYS A C 1
ATOM 2135 O O . LYS A 1 263 ? -27.610 22.857 10.483 1.00 66.31 263 LYS A O 1
ATOM 2140 N N . GLU A 1 264 ? -26.000 21.875 9.278 1.00 63.06 264 GLU A N 1
ATOM 2141 C CA . GLU A 1 264 ? -26.897 21.094 8.406 1.00 63.06 264 GLU A CA 1
ATOM 2142 C C . GLU A 1 264 ? -27.170 19.686 8.946 1.00 63.06 264 GLU A C 1
ATOM 2144 O O . GLU A 1 264 ? -28.270 19.160 8.790 1.00 63.06 264 GLU A O 1
ATOM 2149 N N . VAL A 1 265 ? -26.185 19.052 9.598 1.00 53.62 265 VAL A N 1
ATOM 2150 C CA . VAL A 1 265 ? -26.340 17.684 10.132 1.00 53.62 265 VAL A CA 1
ATOM 2151 C C . VAL A 1 265 ? -26.852 17.704 11.572 1.00 53.62 265 VAL A C 1
ATOM 2153 O O . VAL A 1 265 ? -27.672 16.860 11.936 1.00 53.62 265 VAL A O 1
ATOM 2156 N N . TYR A 1 266 ? -26.418 18.678 12.375 1.00 49.84 266 TYR A N 1
ATOM 2157 C CA . TYR A 1 266 ? -26.916 18.923 13.732 1.00 49.84 266 TYR A CA 1
ATOM 2158 C C . TYR A 1 266 ? -27.946 20.061 13.802 1.00 49.84 266 TYR A C 1
ATOM 2160 O O . TYR A 1 266 ? -28.161 20.634 14.872 1.00 49.84 266 TYR A O 1
ATOM 2168 N N . PHE A 1 267 ? -28.632 20.364 12.690 1.00 42.22 267 PHE A N 1
ATOM 2169 C CA . PHE A 1 267 ? -29.730 21.328 12.687 1.00 42.22 267 PHE A CA 1
ATOM 2170 C C . PHE A 1 267 ? -30.726 20.986 13.808 1.00 42.22 267 PHE A C 1
ATOM 2172 O O . PHE A 1 267 ? -31.194 19.847 13.910 1.00 42.22 267 PHE A O 1
ATOM 2179 N N . LYS A 1 268 ? -31.066 21.976 14.646 1.00 46.78 268 LYS A N 1
ATOM 2180 C CA . LYS A 1 268 ? -32.140 21.891 15.649 1.00 46.78 268 LYS A CA 1
ATOM 2181 C C . LYS A 1 268 ? -33.484 21.718 14.936 1.00 46.78 268 LYS A C 1
ATOM 2183 O O . LYS A 1 268 ? -34.259 22.660 14.803 1.00 46.78 268 LYS A O 1
ATOM 2188 N N . VAL A 1 269 ? -33.779 20.515 14.457 1.00 42.84 269 VAL A N 1
ATOM 2189 C CA . VAL A 1 269 ? -35.122 20.157 14.008 1.00 42.84 269 VAL A CA 1
ATOM 2190 C C . VAL A 1 269 ? -35.934 19.857 15.272 1.00 42.84 269 VAL A C 1
ATOM 2192 O O . VAL A 1 269 ? -35.588 18.915 15.986 1.00 42.84 269 VAL A O 1
ATOM 2195 N N . PRO A 1 270 ? -37.006 20.603 15.597 1.00 45.78 270 PRO A N 1
ATOM 2196 C CA . PRO A 1 270 ? -37.985 20.105 16.557 1.00 45.78 270 PRO A CA 1
ATOM 2197 C C . PRO A 1 270 ? -38.520 18.767 16.027 1.00 45.78 270 PRO A C 1
ATOM 2199 O O . PRO A 1 270 ? -39.023 18.722 14.909 1.00 45.78 270 PRO A O 1
ATOM 2202 N N . ASP A 1 271 ? -38.352 17.688 16.800 1.00 41.66 271 ASP A N 1
ATOM 2203 C CA . ASP A 1 271 ? -38.624 16.273 16.470 1.00 41.66 271 ASP A CA 1
ATOM 2204 C C . ASP A 1 271 ? -40.001 16.027 15.796 1.00 41.66 271 ASP A C 1
ATOM 2206 O O . ASP A 1 271 ? -40.962 15.559 16.409 1.00 41.66 271 ASP A O 1
ATOM 2210 N N . MET A 1 272 ? -40.115 16.321 14.498 1.00 40.53 272 MET A N 1
ATOM 2211 C CA . MET A 1 272 ? -41.374 16.281 13.735 1.00 40.53 272 MET A CA 1
ATOM 2212 C C . MET A 1 272 ? -41.298 15.370 12.498 1.00 40.53 272 MET A C 1
ATOM 2214 O O . MET A 1 272 ? -42.128 15.464 11.597 1.00 40.53 272 MET A O 1
ATOM 2218 N N . LEU A 1 273 ? -40.348 14.429 12.440 1.00 43.88 273 LEU A N 1
ATOM 2219 C CA . LEU A 1 273 ? -40.339 13.397 11.393 1.00 43.88 273 LEU A CA 1
ATOM 2220 C C . LEU A 1 273 ? -41.357 12.275 11.712 1.00 43.88 273 LEU A C 1
ATOM 2222 O O . LEU A 1 273 ? -41.346 11.726 12.818 1.00 43.88 273 LEU A O 1
ATOM 2226 N N . PRO A 1 274 ? -42.198 11.834 10.754 1.00 46.22 274 PRO A N 1
ATOM 2227 C CA . PRO A 1 274 ? -43.253 10.837 10.991 1.00 46.22 274 PRO A CA 1
ATOM 2228 C C . PRO A 1 274 ? -42.729 9.457 11.435 1.00 46.22 274 PRO A C 1
ATOM 2230 O O . PRO A 1 274 ? -43.427 8.726 12.138 1.00 46.22 274 PRO A O 1
ATOM 2233 N N . PHE A 1 275 ? -41.473 9.119 11.121 1.00 39.78 275 PHE A N 1
ATOM 2234 C CA . PHE A 1 275 ? -40.817 7.894 11.599 1.00 39.78 275 PHE A CA 1
ATOM 2235 C C . PHE A 1 275 ? -40.372 7.961 13.070 1.00 39.78 275 PHE A C 1
ATOM 2237 O O . PHE A 1 275 ? -40.231 6.916 13.712 1.00 39.78 275 PHE A O 1
ATOM 2244 N N . HIS A 1 276 ? -40.212 9.162 13.640 1.00 46.09 276 HIS A N 1
ATOM 2245 C CA . HIS A 1 276 ? -39.801 9.339 15.032 1.00 46.09 276 HIS A CA 1
ATOM 2246 C C . HIS A 1 276 ? -40.867 8.797 15.990 1.00 46.09 276 HIS A C 1
ATOM 2248 O O . HIS A 1 276 ? -40.538 8.050 16.902 1.00 46.09 276 HIS A O 1
ATOM 2254 N N . LYS A 1 277 ? -42.166 9.014 15.727 1.00 47.81 277 LYS A N 1
ATOM 2255 C CA . LYS A 1 277 ? -43.252 8.439 16.550 1.00 47.81 277 LYS A CA 1
ATOM 2256 C C . LYS A 1 277 ? -43.202 6.908 16.611 1.00 47.81 277 LYS A C 1
ATOM 2258 O O . LYS A 1 277 ? -43.465 6.329 17.665 1.00 47.81 277 LYS A O 1
ATOM 2263 N N . GLN A 1 278 ? -42.833 6.237 15.518 1.00 47.66 278 GLN A N 1
ATOM 2264 C CA . GLN A 1 278 ? -42.736 4.776 15.465 1.00 47.66 278 GLN A CA 1
ATOM 2265 C C . GLN A 1 278 ? -41.482 4.255 16.180 1.00 47.66 278 GLN A C 1
ATOM 2267 O O . GLN A 1 278 ? -41.584 3.307 16.965 1.00 47.66 278 GLN A O 1
ATOM 2272 N N . VAL A 1 279 ? -40.334 4.911 15.987 1.00 47.22 279 VAL A N 1
ATOM 2273 C CA . VAL A 1 279 ? -39.084 4.607 16.704 1.00 47.22 279 VAL A CA 1
ATOM 2274 C C . VAL A 1 279 ? -39.238 4.882 18.201 1.00 47.22 279 VAL A C 1
ATOM 2276 O O . VAL A 1 279 ? -38.867 4.032 19.007 1.00 47.22 279 VAL A O 1
ATOM 2279 N N . VAL A 1 280 ? -39.876 5.989 18.590 1.00 50.59 280 VAL A N 1
ATOM 2280 C CA . VAL A 1 280 ? -40.224 6.345 19.976 1.00 50.59 280 VAL A CA 1
ATOM 2281 C C . VAL A 1 280 ? -41.197 5.339 20.580 1.00 50.59 280 VAL A C 1
ATOM 2283 O O . VAL A 1 280 ? -41.045 4.949 21.732 1.00 50.59 280 VAL A O 1
ATOM 2286 N N . ARG A 1 281 ? -42.189 4.851 19.828 1.00 54.50 281 ARG A N 1
ATOM 2287 C CA . ARG A 1 281 ? -43.133 3.835 20.325 1.00 54.50 281 ARG A CA 1
ATOM 2288 C C . ARG A 1 281 ? -42.463 2.473 20.522 1.00 54.50 281 ARG A C 1
ATOM 2290 O O . ARG A 1 281 ? -42.763 1.786 21.499 1.00 54.50 281 ARG A O 1
ATOM 2297 N N . GLN A 1 282 ? -41.546 2.090 19.634 1.00 50.56 282 GLN A N 1
ATOM 2298 C CA . GLN A 1 282 ? -40.752 0.866 19.775 1.00 50.56 282 GLN A CA 1
ATOM 2299 C C . GLN A 1 282 ? -39.731 0.980 20.916 1.00 50.56 282 GLN A C 1
ATOM 2301 O O . GLN A 1 282 ? -39.672 0.090 21.760 1.00 50.56 282 GLN A O 1
ATOM 2306 N N . THR A 1 283 ? -39.016 2.101 21.033 1.00 44.22 283 THR A N 1
ATOM 2307 C CA . THR A 1 283 ? -38.095 2.357 22.155 1.00 44.22 283 THR A CA 1
ATOM 2308 C C . THR A 1 283 ? -38.823 2.504 23.488 1.00 44.22 283 THR A C 1
ATOM 2310 O O . THR A 1 283 ? -38.321 2.004 24.487 1.00 44.22 283 THR A O 1
ATOM 2313 N N . LYS A 1 284 ? -40.030 3.088 23.536 1.00 51.88 284 LYS A N 1
ATOM 2314 C CA . LYS A 1 284 ? -40.877 3.110 24.744 1.00 51.88 284 LYS A CA 1
ATOM 2315 C C . LYS A 1 284 ? -41.326 1.705 25.155 1.00 51.88 284 LYS A C 1
ATOM 2317 O O . LYS A 1 284 ? -41.324 1.418 26.345 1.00 51.88 284 LYS A O 1
ATOM 2322 N N . LYS A 1 285 ? -41.654 0.812 24.210 1.00 52.03 285 LYS A N 1
ATOM 2323 C CA . LYS A 1 285 ? -41.944 -0.608 24.506 1.00 52.03 285 LYS A CA 1
ATOM 2324 C C . LYS A 1 285 ? -40.721 -1.356 25.043 1.00 52.03 285 LYS A C 1
ATOM 2326 O O . LYS A 1 285 ? -40.868 -2.128 25.981 1.00 52.03 285 LYS A O 1
ATOM 2331 N N . VAL A 1 286 ? -39.537 -1.098 24.486 1.00 46.53 286 VAL A N 1
ATOM 2332 C CA . VAL A 1 286 ? -38.267 -1.669 24.970 1.00 46.53 286 VAL A CA 1
ATOM 2333 C C . VAL A 1 286 ? -37.912 -1.121 26.360 1.00 46.53 286 VAL A C 1
ATOM 2335 O O . VAL A 1 286 ? -37.555 -1.894 27.242 1.00 46.53 286 VAL A O 1
ATOM 2338 N N . LYS A 1 287 ? -38.105 0.185 26.602 1.00 43.28 287 LYS A N 1
ATOM 2339 C CA . LYS A 1 287 ? -37.902 0.828 27.912 1.00 43.28 287 LYS A CA 1
ATOM 2340 C C . LYS A 1 287 ? -38.883 0.337 28.980 1.00 43.28 287 LYS A C 1
ATOM 2342 O O . LYS A 1 287 ? -38.470 0.165 30.114 1.00 43.28 287 LYS A O 1
ATOM 2347 N N . LYS A 1 288 ? -40.147 0.054 28.636 1.00 48.59 288 LYS A N 1
ATOM 2348 C CA . 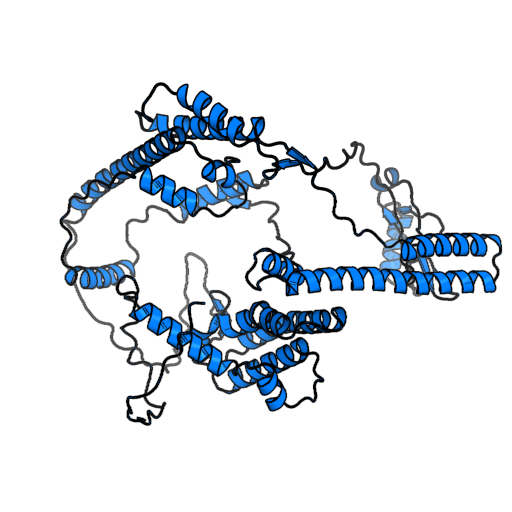LYS A 1 288 ? -41.159 -0.451 29.590 1.00 48.59 288 LYS A CA 1
ATOM 2349 C C . LYS A 1 288 ? -40.825 -1.838 30.164 1.00 48.59 288 LYS A C 1
ATOM 2351 O O . LYS A 1 288 ? -41.382 -2.206 31.188 1.00 48.59 288 LYS A O 1
ATOM 2356 N N . GLY A 1 289 ? -39.950 -2.598 29.498 1.00 44.03 289 GLY A N 1
ATOM 2357 C CA . GLY A 1 289 ? -39.446 -3.893 29.970 1.00 44.03 289 GLY A CA 1
ATOM 2358 C C . GLY A 1 289 ? -38.094 -3.824 30.687 1.00 44.03 289 GLY A C 1
ATOM 2359 O O . GLY A 1 289 ? -37.611 -4.852 31.152 1.00 44.03 289 GLY A O 1
ATOM 2360 N N . MET A 1 290 ? -37.468 -2.646 30.772 1.00 39.75 290 MET A N 1
ATOM 2361 C CA . MET A 1 290 ? -36.219 -2.447 31.504 1.00 39.75 290 MET A CA 1
ATOM 2362 C C . MET A 1 290 ? -36.526 -1.774 32.841 1.00 39.75 290 MET A C 1
ATOM 2364 O O . MET A 1 290 ? -37.068 -0.672 32.876 1.00 39.75 290 MET A O 1
ATOM 2368 N N . LEU A 1 291 ? -36.166 -2.439 33.941 1.00 38.53 291 LEU A N 1
ATOM 2369 C CA . LEU A 1 291 ? -36.125 -1.838 35.274 1.00 38.53 291 LEU A CA 1
ATOM 2370 C C . LEU A 1 291 ? -35.324 -0.529 35.206 1.00 38.53 291 LEU A C 1
ATOM 2372 O O . LEU A 1 291 ? -34.183 -0.514 34.742 1.00 38.53 291 LEU A O 1
ATOM 2376 N N . HIS A 1 292 ? -35.952 0.569 35.623 1.00 39.97 292 HIS A N 1
ATOM 2377 C CA . HIS A 1 292 ? -35.346 1.894 35.654 1.00 39.97 292 HIS A CA 1
ATOM 2378 C C . HIS A 1 292 ? -34.119 1.894 36.584 1.00 39.97 292 HIS A C 1
ATOM 2380 O O . HIS A 1 292 ? -34.277 1.605 37.770 1.00 39.97 292 HIS A O 1
ATOM 2386 N N . PRO A 1 293 ? -32.918 2.288 36.123 1.00 35.25 293 PRO A N 1
ATOM 2387 C CA . PRO A 1 293 ? -31.942 2.879 37.020 1.00 35.25 293 PRO A CA 1
ATOM 2388 C C . PRO A 1 293 ? -32.503 4.244 37.427 1.00 35.25 293 PRO A C 1
ATOM 2390 O O . PRO A 1 293 ? -32.850 5.062 36.572 1.00 35.25 293 PRO A O 1
ATOM 2393 N N . SER A 1 294 ? -32.644 4.458 38.728 1.00 36.56 294 SER A N 1
ATOM 2394 C CA . SER A 1 294 ? -33.084 5.709 39.336 1.00 36.56 294 SER A CA 1
ATOM 2395 C C . SER A 1 294 ? -32.352 6.924 38.752 1.00 36.56 294 SER A C 1
ATOM 2397 O O . SER A 1 294 ? -31.123 6.970 38.680 1.00 36.56 294 SER A O 1
ATOM 2399 N N . THR A 1 295 ? -33.134 7.922 38.350 1.00 44.97 295 THR A N 1
ATOM 2400 C CA . THR A 1 295 ? -32.718 9.285 38.013 1.00 44.97 295 THR A CA 1
ATOM 2401 C C . THR A 1 295 ? -31.965 9.912 39.184 1.00 44.97 295 THR A C 1
ATOM 2403 O O . THR A 1 295 ? -32.575 10.277 40.181 1.00 44.97 295 THR A O 1
ATOM 2406 N N . THR A 1 296 ? -30.638 9.970 39.062 1.00 48.50 296 THR A N 1
ATOM 2407 C CA . THR A 1 296 ? -29.682 10.957 39.612 1.00 48.50 296 THR A CA 1
ATOM 2408 C C . THR A 1 296 ? -28.276 10.375 39.445 1.00 48.50 296 THR A C 1
ATOM 2410 O O . THR A 1 296 ? -27.671 9.851 40.373 1.00 48.50 296 THR A O 1
ATOM 2413 N N . THR A 1 297 ? -27.720 10.423 38.237 1.00 44.66 297 THR A N 1
ATOM 2414 C CA . THR A 1 297 ? -26.283 10.173 38.059 1.00 44.66 297 THR A CA 1
ATOM 2415 C C . THR A 1 297 ? -25.617 11.501 37.760 1.00 44.66 297 THR A C 1
ATOM 2417 O O . THR A 1 297 ? -25.559 11.933 36.614 1.00 44.66 297 THR A O 1
ATOM 2420 N N . LYS A 1 298 ? -25.107 12.163 38.811 1.00 55.09 298 LYS A N 1
ATOM 2421 C CA . LYS A 1 298 ? -23.985 13.095 38.636 1.00 55.09 298 LYS A CA 1
ATOM 2422 C C . LYS A 1 298 ? -22.953 12.367 37.776 1.00 55.09 298 LYS A C 1
ATOM 2424 O O . LYS A 1 298 ? -22.609 11.224 38.093 1.00 55.09 298 LYS A O 1
ATOM 2429 N N . SER A 1 299 ? -22.531 12.988 36.678 1.00 60.25 299 SER A N 1
ATOM 2430 C CA . SER A 1 299 ? -21.550 12.394 35.775 1.00 60.25 299 SER A CA 1
ATOM 2431 C C . SER A 1 299 ? -20.331 11.944 36.581 1.00 60.25 299 SER A C 1
ATOM 2433 O O . SER A 1 299 ? -19.802 12.686 37.414 1.00 60.25 299 SER A O 1
ATOM 2435 N N . LYS A 1 300 ? -19.943 10.678 36.425 1.00 76.50 300 LYS A N 1
ATOM 2436 C CA . LYS A 1 300 ? -18.830 10.108 37.180 1.00 76.50 300 LYS A CA 1
ATOM 2437 C C . LYS A 1 300 ? -17.541 10.746 36.665 1.00 76.50 300 LYS A C 1
ATOM 2439 O O . LYS A 1 300 ? -17.176 10.519 35.518 1.00 76.50 300 LYS A O 1
ATOM 2444 N N . LYS A 1 301 ? -16.849 11.503 37.522 1.00 83.81 301 LYS A N 1
ATOM 2445 C CA . LYS A 1 301 ? -15.542 12.096 37.202 1.00 83.81 301 LYS A CA 1
ATOM 2446 C C . LYS A 1 301 ? -14.537 11.018 36.787 1.00 83.81 301 LYS A C 1
ATOM 2448 O O . LYS A 1 301 ? -14.476 9.946 37.399 1.00 83.81 301 LYS A O 1
ATOM 2453 N N . PHE A 1 302 ? -13.719 11.333 35.792 1.00 86.88 302 PHE A N 1
ATOM 2454 C CA . PHE A 1 302 ? -12.600 10.513 35.354 1.00 86.88 302 PHE A CA 1
ATOM 2455 C C . PHE A 1 302 ? -11.532 10.426 36.443 1.00 86.88 302 PHE A C 1
ATOM 2457 O O . PHE A 1 302 ? -11.195 11.411 37.108 1.00 86.88 302 PHE A O 1
ATOM 2464 N N . SER A 1 303 ? -10.961 9.231 36.597 1.00 91.56 303 SER A N 1
ATOM 2465 C CA . SER A 1 303 ? -9.843 8.994 37.516 1.00 91.56 303 SER A CA 1
ATOM 2466 C C . SER A 1 303 ? -8.495 9.000 36.791 1.00 91.56 303 SER A C 1
ATOM 2468 O O . SER A 1 303 ? -8.386 8.595 35.635 1.00 91.56 303 SER A O 1
ATOM 2470 N N . THR A 1 304 ? -7.417 9.335 37.502 1.00 90.38 304 THR A N 1
ATOM 2471 C CA . THR A 1 304 ? -6.048 9.262 36.954 1.00 90.38 304 THR A CA 1
ATOM 2472 C C . THR A 1 304 ? -5.675 7.848 36.484 1.00 90.38 304 THR A C 1
ATOM 2474 O O . THR A 1 304 ? -4.915 7.686 35.529 1.00 90.38 304 THR A O 1
ATOM 2477 N N . LYS A 1 305 ? -6.227 6.800 37.117 1.00 90.19 305 LYS A N 1
ATOM 2478 C CA . LYS A 1 305 ? -6.038 5.396 36.706 1.00 90.19 305 LYS A CA 1
ATOM 2479 C C . LYS A 1 305 ? -6.672 5.111 35.344 1.00 90.19 305 LYS A C 1
ATOM 2481 O O . LYS A 1 305 ? -6.063 4.433 34.519 1.00 90.19 305 LYS A O 1
ATOM 2486 N N . GLU A 1 306 ? -7.867 5.640 35.117 1.00 88.56 306 GLU A N 1
ATOM 2487 C CA . GLU A 1 306 ? -8.606 5.508 33.862 1.00 88.56 306 GLU A CA 1
ATOM 2488 C C . GLU A 1 306 ? -7.880 6.228 32.724 1.00 88.56 306 GLU A C 1
ATOM 2490 O O . GLU A 1 306 ? -7.600 5.624 31.688 1.00 88.56 306 GLU A O 1
ATOM 2495 N N . VAL A 1 307 ? -7.433 7.461 32.966 1.00 90.12 307 VAL A N 1
ATOM 2496 C CA . VAL A 1 307 ? -6.640 8.234 32.001 1.00 90.12 307 VAL A CA 1
ATOM 2497 C C . VAL A 1 307 ? -5.350 7.496 31.615 1.00 90.12 307 VAL A C 1
ATOM 2499 O O . VAL A 1 307 ? -5.069 7.315 30.428 1.00 90.12 307 VAL A O 1
ATOM 2502 N N . LYS A 1 308 ? -4.592 6.966 32.589 1.00 91.56 308 LYS A N 1
ATOM 2503 C CA . LYS A 1 308 ? -3.402 6.133 32.310 1.00 91.56 308 LYS A CA 1
ATOM 2504 C C . LYS A 1 308 ? -3.735 4.900 31.480 1.00 91.56 308 LYS A C 1
ATOM 2506 O O . LYS A 1 308 ? -2.981 4.540 30.571 1.00 91.56 308 LYS A O 1
ATOM 2511 N N . TRP A 1 309 ? -4.841 4.232 31.805 1.00 89.75 309 TRP A N 1
ATOM 2512 C CA . TRP A 1 309 ? -5.276 3.048 31.079 1.00 89.75 309 TRP A CA 1
ATOM 2513 C C . TRP A 1 309 ? -5.552 3.381 29.610 1.00 89.75 309 TRP A C 1
ATOM 2515 O O . TRP A 1 309 ? -5.017 2.700 28.736 1.00 89.75 309 TRP A O 1
ATOM 2525 N N . HIS A 1 310 ? -6.266 4.474 29.327 1.00 88.81 310 HIS A N 1
ATOM 2526 C CA . HIS A 1 310 ? -6.536 4.925 27.960 1.00 88.81 310 HIS A CA 1
ATOM 2527 C C . HIS A 1 310 ? -5.269 5.333 27.199 1.00 88.81 310 HIS A C 1
ATOM 2529 O O . HIS A 1 310 ? -5.084 4.903 26.058 1.00 88.81 310 HIS A O 1
ATOM 2535 N N . ILE A 1 311 ? -4.342 6.064 27.833 1.00 89.19 311 ILE A N 1
ATOM 2536 C CA . ILE A 1 311 ? -3.051 6.426 27.219 1.00 89.19 311 ILE A CA 1
ATOM 2537 C C . ILE A 1 311 ? -2.282 5.172 26.770 1.00 89.19 311 ILE A C 1
ATOM 2539 O O . ILE A 1 311 ? -1.685 5.145 25.686 1.00 89.19 311 ILE A O 1
ATOM 2543 N N . LYS A 1 312 ? -2.327 4.093 27.561 1.00 87.06 312 LYS A N 1
ATOM 2544 C CA . LYS A 1 312 ? -1.678 2.817 27.223 1.00 87.06 312 LYS A CA 1
ATOM 2545 C C . LYS A 1 312 ? -2.271 2.170 25.964 1.00 87.06 312 LYS A C 1
ATOM 2547 O O . LYS A 1 312 ? -1.522 1.548 25.208 1.00 87.06 312 LYS A O 1
ATOM 2552 N N . GLN A 1 313 ? -3.572 2.343 25.716 1.00 86.19 313 GLN A N 1
ATOM 2553 C CA . GLN A 1 313 ? -4.273 1.774 24.556 1.00 86.19 313 GLN A CA 1
ATOM 2554 C C . GLN A 1 313 ? -4.038 2.543 23.245 1.00 86.19 313 GLN A C 1
ATOM 2556 O O . GLN A 1 313 ? -4.342 2.023 22.168 1.00 86.19 313 GLN A O 1
ATOM 2561 N N . LEU A 1 314 ? -3.486 3.762 23.296 1.00 83.00 314 LEU A N 1
ATOM 2562 C CA . LEU A 1 314 ? -3.284 4.589 22.102 1.00 83.00 314 LEU A CA 1
ATOM 2563 C C . LEU A 1 314 ? -2.428 3.870 21.049 1.00 83.00 314 LEU A C 1
ATOM 2565 O O . LEU A 1 314 ? -1.388 3.282 21.351 1.00 83.00 314 LEU A O 1
ATOM 2569 N N . ARG A 1 315 ? -2.801 3.953 19.771 1.00 80.62 315 ARG A N 1
ATOM 2570 C CA . ARG A 1 315 ? -1.939 3.502 18.662 1.00 80.62 315 ARG A CA 1
ATOM 2571 C C . ARG A 1 315 ? -0.918 4.587 18.330 1.00 80.62 315 ARG A C 1
ATOM 2573 O O . ARG A 1 315 ? -1.191 5.765 18.497 1.00 80.62 315 ARG A O 1
ATOM 2580 N N . ASN A 1 316 ? 0.267 4.218 17.848 1.00 81.31 316 ASN A N 1
ATOM 2581 C CA . ASN A 1 316 ? 1.251 5.213 17.403 1.00 81.31 316 ASN A CA 1
ATOM 2582 C C . ASN A 1 316 ? 0.850 5.735 16.007 1.00 81.31 316 ASN A C 1
ATOM 2584 O O . ASN A 1 316 ? 1.336 5.215 15.004 1.00 81.31 316 ASN A O 1
ATOM 2588 N N . SER A 1 317 ? -0.072 6.696 15.949 1.00 70.69 317 SER A N 1
ATOM 2589 C CA . SER A 1 317 ? -0.567 7.325 14.717 1.00 70.69 317 SER A CA 1
ATOM 2590 C C . SER A 1 317 ? 0.186 8.618 14.378 1.00 70.69 317 SER A C 1
ATOM 2592 O O . SER A 1 317 ? 1.087 9.037 15.110 1.00 70.69 317 SER A O 1
ATOM 2594 N N . ALA A 1 318 ? -0.178 9.227 13.243 1.00 62.25 318 ALA A N 1
ATOM 2595 C CA . ALA A 1 318 ? 0.171 10.613 12.947 1.00 62.25 318 ALA A CA 1
ATOM 2596 C C . ALA A 1 318 ? -0.396 11.547 14.030 1.00 62.25 318 ALA A C 1
ATOM 2598 O O . ALA A 1 318 ? -1.373 11.190 14.696 1.00 62.25 318 ALA A O 1
ATOM 2599 N N . THR A 1 319 ? 0.256 12.693 14.211 1.00 73.19 319 THR A N 1
ATOM 2600 C CA . THR A 1 319 ? -0.195 13.756 15.113 1.00 73.19 319 THR A CA 1
ATOM 2601 C C . THR A 1 319 ? -1.464 14.407 14.589 1.00 73.19 319 THR A C 1
ATOM 2603 O O . THR A 1 319 ? -1.701 14.414 13.378 1.00 73.19 319 THR A O 1
ATOM 2606 N N . GLY A 1 320 ? -2.275 14.929 15.506 1.00 66.12 320 GLY A N 1
ATOM 2607 C CA . GLY A 1 320 ? -3.375 15.813 15.154 1.00 66.12 320 GLY A CA 1
ATOM 2608 C C . GLY A 1 320 ? -2.873 17.221 14.807 1.00 66.12 320 GLY A C 1
ATOM 2609 O O . GLY A 1 320 ? -1.662 17.445 14.710 1.00 66.12 320 GLY A O 1
ATOM 2610 N N . PRO A 1 321 ? -3.799 18.178 14.629 1.00 67.69 321 PRO A N 1
ATOM 2611 C CA . PRO A 1 321 ? -3.481 19.600 14.452 1.00 67.69 321 PRO A CA 1
ATOM 2612 C C . PRO A 1 321 ? -2.630 20.179 15.594 1.00 67.69 321 PRO A C 1
ATOM 2614 O O . PRO A 1 321 ? -1.842 21.093 15.376 1.00 67.69 321 PRO A O 1
ATOM 2617 N N . ASP A 1 322 ? -2.749 19.586 16.782 1.00 71.69 322 ASP A N 1
ATOM 2618 C CA . ASP A 1 322 ? -1.983 19.877 17.996 1.00 71.69 322 ASP A CA 1
ATOM 2619 C C . ASP A 1 322 ? -0.489 19.502 17.913 1.00 71.69 322 ASP A C 1
ATOM 2621 O O . ASP A 1 322 ? 0.298 19.876 18.777 1.00 71.69 322 ASP A O 1
ATOM 2625 N N . ASN A 1 323 ? -0.075 18.750 16.886 1.00 76.75 323 ASN A N 1
ATOM 2626 C CA . ASN A 1 323 ? 1.275 18.202 16.732 1.00 76.75 323 ASN A CA 1
ATOM 2627 C C . ASN A 1 323 ? 1.757 17.325 17.911 1.00 76.75 323 ASN A C 1
ATOM 2629 O O . ASN A 1 323 ? 2.955 17.049 18.042 1.00 76.75 323 ASN A O 1
ATOM 2633 N N . VAL A 1 324 ? 0.839 16.789 18.726 1.00 83.81 324 VAL A N 1
ATOM 2634 C CA . VAL A 1 324 ? 1.184 15.947 19.879 1.00 83.81 324 VAL A CA 1
ATOM 2635 C C . VAL A 1 324 ? 1.262 14.478 19.470 1.00 83.81 324 VAL A C 1
ATOM 2637 O O . VAL A 1 324 ? 0.294 13.837 19.063 1.00 83.81 324 VAL A O 1
ATOM 2640 N N . HIS A 1 325 ? 2.451 13.884 19.584 1.00 87.94 325 HIS A N 1
ATOM 2641 C CA . HIS A 1 325 ? 2.635 12.472 19.256 1.00 87.94 325 HIS A CA 1
ATOM 2642 C C . HIS A 1 325 ? 2.147 11.553 20.384 1.00 87.94 325 HIS A C 1
ATOM 2644 O O . HIS A 1 325 ? 2.630 11.628 21.513 1.00 87.94 325 HIS A O 1
ATOM 2650 N N . ASN A 1 326 ? 1.346 10.533 20.047 1.00 89.06 326 ASN A N 1
ATOM 2651 C CA . ASN A 1 326 ? 0.925 9.484 20.998 1.00 89.06 326 ASN A CA 1
ATOM 2652 C C . ASN A 1 326 ? 2.100 8.780 21.699 1.00 89.06 326 ASN A C 1
ATOM 2654 O O . ASN A 1 326 ? 1.958 8.234 22.793 1.00 89.06 326 ASN A O 1
ATOM 2658 N N . ARG A 1 327 ? 3.288 8.783 21.084 1.00 89.00 327 ARG A N 1
ATOM 2659 C CA . ARG A 1 327 ? 4.507 8.243 21.697 1.00 89.00 327 ARG A CA 1
ATOM 2660 C C . ARG A 1 327 ? 5.014 9.109 22.859 1.00 89.00 327 ARG A C 1
ATOM 2662 O O . ARG A 1 327 ? 5.567 8.543 23.797 1.00 89.00 327 ARG A O 1
ATOM 2669 N N . CYS A 1 328 ? 4.801 10.423 22.806 1.00 90.06 328 CYS A N 1
ATOM 2670 C CA . CYS A 1 328 ? 5.082 11.363 23.891 1.00 90.06 328 CYS A CA 1
ATOM 2671 C C . CYS A 1 328 ? 4.067 11.194 25.030 1.00 90.06 328 CYS A C 1
ATOM 2673 O O . CYS A 1 328 ? 4.475 11.052 26.181 1.00 90.06 328 CYS A O 1
ATOM 2675 N N . LEU A 1 329 ? 2.773 11.044 24.708 1.00 90.88 329 LEU A N 1
ATOM 2676 C CA . LEU A 1 329 ? 1.725 10.739 25.697 1.00 90.88 329 LEU A CA 1
ATOM 2677 C C . LEU A 1 329 ? 2.018 9.442 26.463 1.00 90.88 329 LEU A C 1
ATOM 2679 O O . LEU A 1 329 ? 1.956 9.401 27.683 1.00 90.88 329 LEU A O 1
ATOM 2683 N N . LYS A 1 330 ? 2.455 8.382 25.776 1.00 91.50 330 LYS A N 1
ATOM 2684 C CA . LYS A 1 330 ? 2.864 7.117 26.420 1.00 91.50 330 LYS A CA 1
ATOM 2685 C C . LYS A 1 330 ? 4.100 7.221 27.315 1.00 91.50 330 LYS A C 1
ATOM 2687 O O . LYS A 1 330 ? 4.417 6.267 28.024 1.00 91.50 330 LYS A O 1
ATOM 2692 N N . LYS A 1 331 ? 4.844 8.323 27.235 1.00 92.75 331 LYS A N 1
ATOM 2693 C CA . LYS A 1 331 ? 6.013 8.618 28.072 1.00 92.75 331 LYS A CA 1
ATOM 2694 C C . LYS A 1 331 ? 5.707 9.719 29.089 1.00 92.75 331 LYS A C 1
ATOM 2696 O O . LYS A 1 331 ? 6.637 10.387 29.535 1.00 92.75 331 LYS A O 1
ATOM 2701 N N . HIS A 1 332 ? 4.428 9.862 29.444 1.00 89.25 332 HIS A N 1
ATOM 2702 C CA . HIS A 1 332 ? 3.923 10.787 30.449 1.00 89.25 332 HIS A CA 1
ATOM 2703 C C . HIS A 1 332 ? 4.641 10.672 31.799 1.00 89.25 332 HIS A C 1
ATOM 2705 O O . HIS A 1 332 ? 5.229 9.644 32.147 1.00 89.25 332 HIS A O 1
ATOM 2711 N N . THR A 1 333 ? 4.534 11.744 32.573 1.00 93.19 333 THR A N 1
ATOM 2712 C CA . THR A 1 333 ? 4.848 11.791 34.000 1.00 93.19 333 THR A CA 1
ATOM 2713 C C . THR A 1 333 ? 3.568 11.641 34.822 1.00 93.19 333 THR A C 1
ATOM 2715 O O . THR A 1 333 ? 2.464 11.572 34.274 1.00 93.19 333 THR A O 1
ATOM 2718 N N . GLU A 1 334 ? 3.702 11.529 36.142 1.00 92.31 334 GLU A N 1
ATOM 2719 C CA . GLU A 1 334 ? 2.549 11.491 37.049 1.00 92.31 334 GLU A CA 1
ATOM 2720 C C . GLU A 1 334 ? 1.824 12.837 37.088 1.00 92.31 334 GLU A C 1
ATOM 2722 O O . GLU A 1 334 ? 0.597 12.877 36.993 1.00 92.31 334 GLU A O 1
ATOM 2727 N N . LEU A 1 335 ? 2.588 13.932 37.119 1.00 91.19 335 LEU A N 1
ATOM 2728 C CA . LEU A 1 335 ? 2.055 15.289 37.093 1.00 91.19 335 LEU A CA 1
ATOM 2729 C C . LEU A 1 335 ? 1.250 15.535 35.812 1.00 91.19 335 LEU A C 1
ATOM 2731 O O .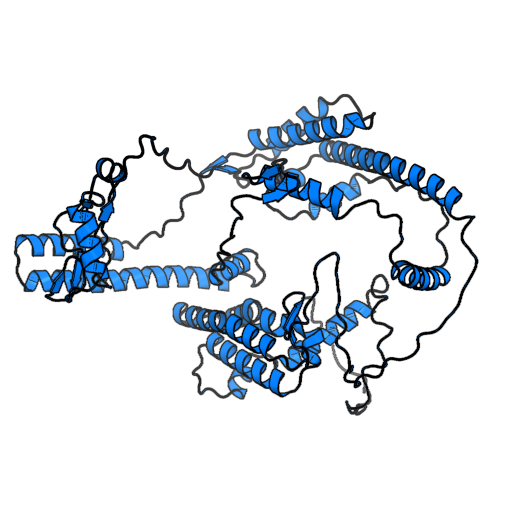 LEU A 1 335 ? 0.106 15.968 35.876 1.00 91.19 335 LEU A O 1
ATOM 2735 N N . PHE A 1 336 ? 1.772 15.140 34.647 1.00 92.25 336 PHE A N 1
ATOM 2736 C CA . PHE A 1 336 ? 1.042 15.273 33.382 1.00 92.25 336 PHE A CA 1
ATOM 2737 C C . PHE A 1 336 ? -0.329 14.583 33.400 1.00 92.25 336 PHE A C 1
ATOM 2739 O O . PHE A 1 336 ? -1.310 15.137 32.911 1.00 92.25 336 PHE A O 1
ATOM 2746 N N . VAL A 1 337 ? -0.428 13.389 33.995 1.00 92.44 337 VAL A N 1
ATOM 2747 C CA . VAL A 1 337 ? -1.711 12.678 34.115 1.00 92.44 337 VAL A CA 1
ATOM 2748 C C . VAL A 1 337 ? -2.681 13.436 35.018 1.00 92.44 337 VAL A C 1
ATOM 2750 O O . VAL A 1 337 ? -3.878 13.431 34.738 1.00 92.44 337 VAL A O 1
ATOM 2753 N N . GLN A 1 338 ? -2.197 14.082 36.080 1.00 91.19 338 GLN A N 1
ATOM 2754 C CA . GLN A 1 338 ? -3.037 14.899 36.960 1.00 91.19 338 GLN A CA 1
ATOM 2755 C C . GLN A 1 338 ? -3.627 16.090 36.198 1.00 91.19 338 GLN A C 1
ATOM 2757 O O . GLN A 1 338 ? -4.846 16.247 36.204 1.00 91.19 338 GLN A O 1
ATOM 2762 N N . HIS A 1 339 ? -2.798 16.838 35.460 1.00 91.50 339 HIS A N 1
ATOM 2763 C CA . HIS A 1 339 ? -3.250 17.952 34.615 1.00 91.50 339 HIS A CA 1
ATOM 2764 C C . HIS A 1 339 ? -4.266 17.497 33.555 1.00 91.50 339 HIS A C 1
ATOM 2766 O O . HIS A 1 339 ? -5.321 18.106 33.397 1.00 91.50 339 HIS A O 1
ATOM 2772 N N . LEU A 1 340 ? -4.003 16.374 32.876 1.00 91.12 340 LEU A N 1
ATOM 2773 C CA . LEU A 1 340 ? -4.913 15.834 31.862 1.00 91.12 340 LEU A CA 1
ATOM 2774 C C . LEU A 1 340 ? -6.253 15.375 32.467 1.00 91.12 340 LEU A C 1
ATOM 2776 O O . LEU A 1 340 ? -7.308 15.560 31.870 1.00 91.12 340 LEU A O 1
ATOM 2780 N N . THR A 1 341 ? -6.220 14.800 33.673 1.00 91.06 341 THR A N 1
ATOM 2781 C CA . THR A 1 341 ? -7.433 14.386 34.400 1.00 91.06 341 THR A CA 1
ATOM 2782 C C . THR A 1 341 ? -8.253 15.596 34.846 1.00 91.06 341 THR A C 1
ATOM 2784 O O . THR A 1 341 ? -9.479 15.557 34.767 1.00 91.06 341 THR A O 1
ATOM 2787 N N . ALA A 1 342 ? -7.596 16.670 35.296 1.00 88.75 342 ALA A N 1
ATOM 2788 C CA . ALA A 1 342 ? -8.259 17.925 35.644 1.00 88.75 342 ALA A CA 1
ATOM 2789 C C . ALA A 1 342 ? -8.938 18.552 34.418 1.00 88.75 342 ALA A C 1
ATOM 2791 O O . ALA A 1 342 ? -10.112 18.902 34.499 1.00 88.75 342 ALA A O 1
ATOM 2792 N N . LEU A 1 343 ? -8.243 18.592 33.275 1.00 88.38 343 LEU A N 1
ATOM 2793 C CA . LEU A 1 343 ? -8.793 19.079 32.009 1.00 88.38 343 LEU A CA 1
ATOM 2794 C C . LEU A 1 343 ? -10.032 18.275 31.578 1.00 88.38 343 LEU A C 1
ATOM 2796 O O . LEU A 1 343 ? -11.080 18.857 31.328 1.00 88.38 343 LEU A O 1
ATOM 2800 N N . TYR A 1 344 ? -9.954 16.938 31.550 1.00 88.38 344 TYR A N 1
ATOM 2801 C CA . TYR A 1 344 ? -11.100 16.108 31.149 1.00 88.38 344 TYR A CA 1
ATOM 2802 C C . TYR A 1 344 ? -12.302 16.235 32.082 1.00 88.38 344 TYR A C 1
ATOM 2804 O O . TYR A 1 344 ? -13.437 16.183 31.620 1.00 88.38 344 TYR A O 1
ATOM 2812 N N . ASN A 1 345 ? -12.070 16.390 33.386 1.00 88.38 345 ASN A N 1
ATOM 2813 C CA . ASN A 1 345 ? -13.159 16.589 34.336 1.00 88.38 345 ASN A CA 1
ATOM 2814 C C . ASN A 1 345 ? -13.797 17.973 34.207 1.00 88.38 345 ASN A C 1
ATOM 2816 O O . ASN A 1 345 ? -15.008 18.065 34.361 1.00 88.38 345 ASN A O 1
ATOM 2820 N N . ALA A 1 346 ? -13.020 19.011 33.894 1.00 83.62 346 ALA A N 1
ATOM 2821 C CA . ALA A 1 346 ? -13.559 20.344 33.648 1.00 83.62 346 ALA A CA 1
ATOM 2822 C C . ALA A 1 346 ? -14.438 20.385 32.389 1.00 83.62 346 ALA A C 1
ATOM 2824 O O . ALA A 1 346 ? -15.558 20.878 32.451 1.00 83.62 346 ALA A O 1
ATOM 2825 N N . ILE A 1 347 ? -13.979 19.765 31.294 1.00 82.56 347 ILE A N 1
ATOM 2826 C CA . ILE A 1 347 ? -14.770 19.609 30.059 1.00 82.56 347 ILE A CA 1
ATOM 2827 C C . ILE A 1 347 ? -16.074 18.849 30.349 1.00 82.56 347 ILE A C 1
ATOM 2829 O O . ILE A 1 347 ? -17.154 19.250 29.929 1.00 82.56 347 ILE A O 1
ATOM 2833 N N . LEU A 1 348 ? -15.986 17.753 31.114 1.00 80.56 348 LEU A N 1
ATOM 2834 C CA . LEU A 1 348 ? -17.152 16.946 31.470 1.00 80.56 348 LEU A CA 1
ATOM 2835 C C . LEU A 1 348 ? -18.175 17.730 32.303 1.00 80.56 348 LEU A C 1
ATOM 2837 O O . LEU A 1 348 ? -19.374 17.516 32.136 1.00 80.56 348 LEU A O 1
ATOM 2841 N N . GLU A 1 349 ? -17.707 18.587 33.214 1.00 76.38 349 GLU A N 1
ATOM 2842 C CA . GLU A 1 349 ? -18.557 19.429 34.061 1.00 76.38 349 GLU A CA 1
ATOM 2843 C C . GLU A 1 349 ? -19.291 20.500 33.247 1.00 76.38 349 GLU A C 1
ATOM 2845 O O . GLU A 1 349 ? -20.498 20.672 33.444 1.00 76.38 349 GLU A O 1
ATOM 2850 N N . GLU A 1 350 ? -18.604 21.138 32.297 1.00 69.38 350 GLU A N 1
ATOM 2851 C CA . GLU A 1 350 ? -19.194 22.103 31.366 1.00 69.38 350 GLU A CA 1
ATOM 2852 C C . GLU A 1 350 ? -20.303 21.467 30.507 1.00 69.38 350 GLU A C 1
ATOM 2854 O O . GLU A 1 350 ? -21.432 21.962 30.493 1.00 69.38 350 GLU A O 1
ATOM 2859 N N . ASP A 1 351 ? -20.053 20.306 29.893 1.00 58.97 351 ASP A N 1
ATOM 2860 C CA . ASP A 1 351 ? -21.052 19.597 29.076 1.00 58.97 351 ASP A CA 1
ATOM 2861 C C . ASP A 1 351 ? -22.291 19.161 29.884 1.00 58.97 351 ASP A C 1
ATOM 2863 O O . ASP A 1 351 ? -23.427 19.208 29.394 1.00 58.97 351 ASP A O 1
ATOM 2867 N N . THR A 1 352 ? -22.117 18.744 31.147 1.00 53.97 352 THR A N 1
ATOM 2868 C CA . THR A 1 352 ? -23.265 18.400 32.006 1.00 53.97 352 THR A CA 1
ATOM 2869 C C . THR A 1 352 ? -24.163 19.589 32.327 1.00 53.97 352 THR A C 1
ATOM 2871 O O . THR A 1 352 ? -25.366 19.382 32.495 1.00 53.97 352 THR A O 1
ATOM 2874 N N . TYR A 1 353 ? -23.615 20.805 32.399 1.00 49.91 353 TYR A N 1
ATOM 2875 C CA . TYR A 1 353 ? -24.384 22.017 32.687 1.00 49.91 353 TYR A CA 1
ATOM 2876 C C . TYR A 1 353 ? -25.374 22.332 31.553 1.00 49.91 353 TYR A C 1
ATOM 2878 O O . TYR A 1 353 ? -26.560 22.564 31.807 1.00 49.91 353 TYR A O 1
ATOM 2886 N N . TYR A 1 354 ? -24.940 22.215 30.294 1.00 45.16 354 TYR A N 1
ATOM 2887 C CA . TYR A 1 354 ? -25.800 22.438 29.124 1.00 45.16 354 TYR A CA 1
ATOM 2888 C C . TYR A 1 354 ? -26.929 21.399 28.994 1.00 45.16 354 TYR A C 1
ATOM 2890 O O . TYR A 1 354 ? -28.066 21.744 28.661 1.00 45.16 354 TYR A O 1
ATOM 2898 N N . LEU A 1 355 ? -26.661 20.131 29.329 1.00 42.78 355 LEU A N 1
ATOM 2899 C CA . LEU A 1 355 ? -27.658 19.053 29.259 1.00 42.78 355 LEU A CA 1
ATOM 2900 C C . LEU A 1 355 ? -28.770 19.175 30.316 1.00 42.78 355 LEU A C 1
ATOM 2902 O O . LEU A 1 355 ? -29.903 18.759 30.061 1.00 42.78 355 LEU A O 1
ATOM 2906 N N . THR A 1 356 ? -28.476 19.734 31.496 1.00 43.84 356 THR A N 1
ATOM 2907 C CA . THR A 1 356 ? -29.484 19.939 32.551 1.00 43.84 356 THR A CA 1
ATOM 2908 C C . THR A 1 356 ? -30.470 21.057 32.220 1.00 43.84 356 THR A C 1
ATOM 2910 O O . THR A 1 356 ? -31.670 20.882 32.428 1.00 43.84 356 THR A O 1
ATOM 2913 N N . VAL A 1 357 ? -29.998 22.150 31.611 1.00 44.41 357 VAL A N 1
ATOM 2914 C CA . VAL A 1 357 ? -30.841 23.295 31.223 1.00 44.41 357 VAL A CA 1
ATOM 2915 C C . VAL A 1 357 ? -31.818 22.908 30.102 1.00 44.41 357 VAL A C 1
ATOM 2917 O O . VAL A 1 357 ? -32.995 23.269 30.136 1.00 44.41 357 VAL A O 1
ATOM 2920 N N . GLU A 1 358 ? -31.391 22.084 29.138 1.00 40.38 358 GLU A N 1
ATOM 2921 C CA . GLU A 1 358 ? -32.295 21.579 28.093 1.00 40.38 358 GLU A CA 1
ATOM 2922 C C . GLU A 1 358 ? -33.358 20.593 28.613 1.00 40.38 358 GLU A C 1
ATOM 2924 O O . GLU A 1 358 ? -34.452 20.505 28.046 1.00 40.38 358 GLU A O 1
ATOM 2929 N N . ALA A 1 359 ? -33.062 19.829 29.669 1.00 39.97 359 ALA A N 1
ATOM 2930 C CA . ALA A 1 359 ? -33.990 18.842 30.221 1.00 39.97 359 ALA A CA 1
ATOM 2931 C C . ALA A 1 359 ? -35.175 19.495 30.956 1.00 39.97 359 ALA A C 1
ATOM 2933 O O . ALA A 1 359 ? -36.306 19.013 30.834 1.00 39.97 359 ALA A O 1
ATOM 2934 N N . GLU A 1 360 ? -34.940 20.607 31.657 1.00 40.19 360 GLU A N 1
ATOM 2935 C CA . GLU A 1 360 ? -35.986 21.381 32.339 1.00 40.19 360 GLU A CA 1
ATOM 2936 C C . GLU A 1 360 ? -36.933 22.058 31.333 1.00 40.19 360 GLU A C 1
ATOM 2938 O O . GLU A 1 360 ? -38.157 21.971 31.471 1.00 40.19 360 GLU A O 1
ATOM 2943 N N . HIS A 1 361 ? -36.400 22.597 30.230 1.00 39.56 361 HIS A N 1
ATOM 2944 C CA . HIS A 1 361 ? -37.215 23.161 29.145 1.00 39.56 361 HIS A CA 1
ATOM 2945 C C . HIS A 1 361 ? -38.091 22.120 28.410 1.00 39.56 361 HIS A C 1
ATOM 2947 O O . HIS A 1 361 ? -39.168 22.462 27.906 1.00 39.56 361 HIS A O 1
ATOM 2953 N N . ARG A 1 362 ? -37.690 20.838 28.375 1.00 36.62 362 ARG A N 1
ATOM 2954 C CA . ARG A 1 362 ? -38.463 19.740 27.745 1.00 36.62 362 ARG A CA 1
ATOM 2955 C C . ARG A 1 362 ? -39.610 19.201 28.610 1.00 36.62 362 ARG A C 1
ATOM 2957 O O . ARG A 1 362 ? -40.592 18.690 28.063 1.00 36.62 362 ARG A O 1
ATOM 2964 N N . GLN A 1 363 ? -39.520 19.285 29.941 1.00 38.00 363 GLN A N 1
ATOM 2965 C CA . GLN A 1 363 ? -40.606 18.827 30.822 1.00 38.00 363 GLN A CA 1
ATOM 2966 C C . GLN A 1 363 ? -41.823 19.760 30.772 1.00 38.00 363 GLN A C 1
ATOM 2968 O O . GLN A 1 363 ? -42.953 19.272 30.732 1.00 38.00 363 GLN A O 1
ATOM 2973 N N . ALA A 1 364 ? -41.606 21.074 30.664 1.00 34.22 364 ALA A N 1
ATOM 2974 C CA . ALA A 1 364 ? -42.682 22.065 30.569 1.00 34.22 364 ALA A CA 1
ATOM 2975 C C . ALA A 1 364 ? -43.526 21.939 29.282 1.00 34.22 364 ALA A C 1
ATOM 2977 O O . ALA A 1 364 ? -44.718 22.232 29.280 1.00 34.22 364 ALA A O 1
ATOM 2978 N N . SER A 1 365 ? -42.933 21.452 28.189 1.00 34.09 365 SER A N 1
ATOM 2979 C CA . SER A 1 365 ? -43.564 21.370 26.862 1.00 34.09 365 SER A CA 1
ATOM 2980 C C . SER A 1 365 ? -44.271 20.030 26.578 1.00 34.09 365 SER A C 1
ATOM 2982 O O . SER A 1 365 ? -45.077 19.937 25.654 1.00 34.09 365 SER A O 1
ATOM 2984 N N . THR A 1 366 ? -44.042 18.990 27.391 1.00 31.92 366 THR A N 1
ATOM 2985 C CA . THR A 1 366 ? -44.589 17.633 27.168 1.00 31.92 366 THR A CA 1
ATOM 2986 C C . THR A 1 366 ? -46.031 17.448 27.687 1.00 31.92 366 THR A C 1
ATOM 2988 O O . THR A 1 366 ? -46.702 16.491 27.303 1.00 31.92 366 THR A O 1
ATOM 2991 N N . ILE A 1 367 ? -46.557 18.361 28.513 1.00 34.75 367 ILE A N 1
ATOM 2992 C CA . ILE A 1 367 ? -47.861 18.183 29.189 1.00 34.75 367 ILE A CA 1
ATOM 2993 C C . ILE A 1 367 ? -49.077 18.477 28.275 1.00 34.75 367 ILE A C 1
ATOM 2995 O O . ILE A 1 367 ? -50.182 18.047 28.587 1.00 34.75 367 ILE A O 1
ATOM 2999 N N . GLN A 1 368 ? -48.913 19.113 27.106 1.00 32.47 368 GLN A N 1
ATOM 3000 C CA . GLN A 1 368 ? -50.061 19.574 26.298 1.00 32.47 368 GLN A CA 1
ATOM 3001 C C . GLN A 1 368 ? -50.482 18.708 25.094 1.00 32.47 368 GLN A C 1
ATOM 3003 O O . GLN A 1 368 ? -51.502 19.001 24.478 1.00 32.47 368 GLN A O 1
ATOM 3008 N N . LEU A 1 369 ? -49.779 17.627 24.739 1.00 31.34 369 LEU A N 1
ATOM 3009 C CA . LEU A 1 369 ? -50.051 16.897 23.484 1.00 31.34 369 LEU A CA 1
ATOM 3010 C C . LEU A 1 369 ? -50.253 15.391 23.693 1.00 31.34 369 LEU A C 1
ATOM 3012 O O . LEU A 1 369 ? -49.429 14.563 23.299 1.00 31.34 369 LEU A O 1
ATOM 3016 N N . SER A 1 370 ? -51.398 15.015 24.269 1.00 28.50 370 SER A N 1
ATOM 3017 C CA . SER A 1 370 ? -51.889 13.634 24.202 1.00 28.50 370 SER A CA 1
ATOM 3018 C C . SER A 1 370 ? -53.407 13.544 24.011 1.00 28.50 370 SER A C 1
ATOM 3020 O O . SER A 1 370 ? -54.158 13.377 24.967 1.00 28.50 370 SER A O 1
ATOM 3022 N N . SER A 1 371 ? -53.859 13.556 22.758 1.00 29.22 371 SER A N 1
ATOM 3023 C CA . SER A 1 371 ? -55.134 12.954 22.353 1.00 29.22 371 SER A CA 1
ATOM 3024 C C . SER A 1 371 ? -55.060 12.524 20.880 1.00 29.22 371 SER A C 1
ATOM 3026 O O . SER A 1 371 ? -54.322 13.095 20.083 1.00 29.22 371 SER A O 1
ATOM 3028 N N . HIS A 1 372 ? -55.794 11.458 20.557 1.00 31.09 372 HIS A N 1
ATOM 3029 C CA . HIS A 1 372 ? -55.923 10.769 19.264 1.00 31.09 372 HIS A CA 1
ATOM 3030 C C . HIS A 1 372 ? -54.854 9.738 18.850 1.00 31.09 372 HIS A C 1
ATOM 3032 O O . HIS A 1 372 ? -53.831 10.004 18.221 1.00 31.09 372 HIS A O 1
ATOM 3038 N N . GLN A 1 373 ? -55.195 8.483 19.164 1.00 32.00 373 GLN A N 1
ATOM 3039 C CA . GLN A 1 373 ? -54.755 7.268 18.479 1.00 32.00 373 GLN A CA 1
ATOM 3040 C C . GLN A 1 373 ? -55.630 6.985 17.245 1.00 32.00 373 GLN A C 1
ATOM 3042 O O . GLN A 1 373 ? -56.824 7.272 17.262 1.00 32.00 373 GLN A O 1
ATOM 3047 N N . SER A 1 374 ? -55.071 6.276 16.258 1.00 25.98 374 SER A N 1
ATOM 3048 C CA . SER A 1 374 ? -55.744 5.164 15.559 1.00 25.98 374 SER A CA 1
ATOM 3049 C C . SER A 1 374 ? -54.702 4.189 14.967 1.00 25.98 374 SER A C 1
ATOM 3051 O O . SER A 1 374 ? -53.611 4.646 14.610 1.00 25.98 374 SER A O 1
ATOM 3053 N N . PRO A 1 375 ? -54.958 2.863 14.905 1.00 38.19 375 PRO A N 1
ATOM 3054 C CA . PRO A 1 375 ? -53.969 1.865 14.500 1.00 38.19 375 PRO A CA 1
ATOM 3055 C C . PRO A 1 375 ? -54.389 1.087 13.246 1.00 38.19 375 PRO A C 1
ATOM 3057 O O . PRO A 1 375 ? -55.346 0.331 13.293 1.00 38.19 375 PRO A O 1
ATOM 3060 N N . GLU A 1 376 ? -53.607 1.135 12.173 1.00 36.16 376 GLU A N 1
ATOM 3061 C CA . GLU A 1 376 ? -53.641 0.080 11.155 1.00 36.16 376 GLU A CA 1
ATOM 3062 C C . GLU A 1 376 ? -52.372 0.147 10.309 1.00 36.16 376 GLU A C 1
ATOM 3064 O O . GLU A 1 376 ? -52.030 1.207 9.805 1.00 36.16 376 GLU A O 1
ATOM 3069 N N . LEU A 1 377 ? -51.637 -0.966 10.226 1.00 30.88 377 LEU A N 1
ATOM 3070 C CA . LEU A 1 377 ? -50.864 -1.390 9.052 1.00 30.88 377 LEU A CA 1
ATOM 3071 C C . LEU A 1 377 ? -50.242 -2.758 9.355 1.00 30.88 377 LEU A C 1
ATOM 3073 O O . LEU A 1 377 ? -49.253 -2.904 10.078 1.00 30.88 377 LEU A O 1
ATOM 3077 N N . SER A 1 378 ? -50.898 -3.778 8.817 1.00 31.19 378 SER A N 1
ATOM 3078 C CA . SER A 1 378 ? -50.566 -5.192 8.891 1.00 31.19 378 SER A CA 1
ATOM 3079 C C . SER A 1 378 ? -49.942 -5.672 7.566 1.00 31.19 378 SER A C 1
ATOM 3081 O O . SER A 1 378 ? -50.363 -5.278 6.487 1.00 31.19 378 SER A O 1
ATOM 3083 N N . ARG A 1 379 ? -48.941 -6.562 7.689 1.00 35.00 379 ARG A N 1
ATOM 3084 C CA . ARG A 1 379 ? -48.513 -7.627 6.746 1.00 35.00 379 ARG A CA 1
ATOM 3085 C C . ARG A 1 379 ? -48.164 -7.238 5.289 1.00 35.00 379 ARG A C 1
ATOM 3087 O O . ARG A 1 379 ? -49.033 -7.087 4.440 1.00 35.00 379 ARG A O 1
ATOM 3094 N N . LEU A 1 380 ? -46.868 -7.276 4.946 1.00 33.78 380 LEU A N 1
ATOM 3095 C CA . LEU A 1 380 ? -46.378 -7.260 3.556 1.00 33.78 380 LEU A CA 1
ATOM 3096 C C . LEU A 1 380 ? -45.942 -8.666 3.096 1.00 33.78 380 LEU A C 1
ATOM 3098 O O . LEU A 1 380 ? -45.034 -9.262 3.670 1.00 33.78 380 LEU A O 1
ATOM 3102 N N . HIS A 1 381 ? -46.583 -9.173 2.037 1.00 32.72 381 HIS A N 1
ATOM 3103 C CA . HIS A 1 381 ? -46.237 -10.414 1.327 1.00 32.72 381 HIS A CA 1
ATOM 3104 C C . HIS A 1 381 ? -45.198 -10.159 0.206 1.00 32.72 381 HIS A C 1
ATOM 3106 O O . HIS A 1 381 ? -45.298 -9.146 -0.489 1.00 32.72 381 HIS A O 1
ATOM 3112 N N . PRO A 1 382 ? -44.245 -11.074 -0.070 1.00 39.97 382 PRO A N 1
ATOM 3113 C CA . PRO A 1 382 ? -43.046 -10.762 -0.857 1.00 39.97 382 PRO A CA 1
ATOM 3114 C C . PRO A 1 382 ? -43.158 -10.982 -2.383 1.00 39.97 382 PRO A C 1
ATOM 3116 O O . PRO A 1 382 ? -42.156 -11.305 -3.016 1.00 39.97 382 PRO A O 1
ATOM 3119 N N . ARG A 1 383 ? -44.338 -10.822 -3.013 1.00 38.50 383 ARG A N 1
ATOM 3120 C CA . ARG A 1 383 ? -44.509 -10.986 -4.484 1.00 38.50 383 ARG A CA 1
ATOM 3121 C C . ARG A 1 383 ? -45.646 -10.163 -5.130 1.00 38.50 383 ARG A C 1
ATOM 3123 O O . ARG A 1 383 ? -46.334 -10.660 -6.016 1.00 38.50 383 ARG A O 1
ATOM 3130 N N . LYS A 1 384 ? -45.856 -8.895 -4.757 1.00 39.66 384 LYS A N 1
ATOM 3131 C CA . LYS A 1 384 ? -46.704 -7.983 -5.562 1.00 39.66 384 LYS A CA 1
ATOM 3132 C C . LYS A 1 384 ? -45.824 -7.045 -6.391 1.00 39.66 384 LYS A C 1
ATOM 3134 O O . LYS A 1 384 ? -45.073 -6.254 -5.832 1.00 39.66 384 LYS A O 1
ATOM 3139 N N . LYS A 1 385 ? -45.921 -7.120 -7.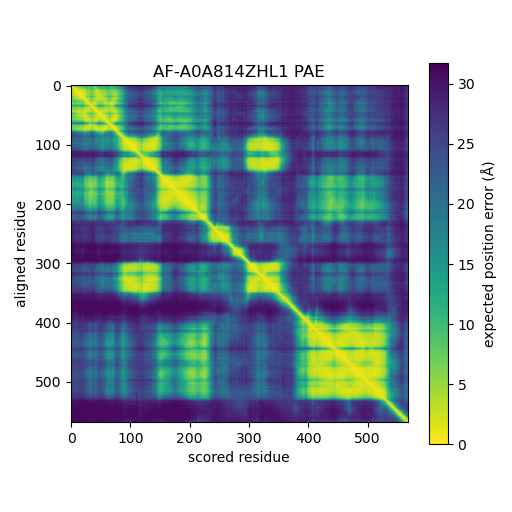726 1.00 42.88 385 LYS A N 1
ATOM 3140 C CA . LYS A 1 385 ? -45.451 -6.037 -8.605 1.00 42.88 385 LYS A CA 1
ATOM 3141 C C . LYS A 1 385 ? -46.369 -4.841 -8.365 1.00 42.88 385 LYS A C 1
ATOM 3143 O O . LYS A 1 385 ? -47.555 -4.908 -8.682 1.00 42.88 385 LYS A O 1
ATOM 3148 N N . TYR A 1 386 ? -45.843 -3.782 -7.758 1.00 50.62 386 TYR A N 1
ATOM 3149 C CA . TYR A 1 386 ? -46.589 -2.543 -7.579 1.00 50.62 386 TYR A CA 1
ATOM 3150 C C . TYR A 1 386 ? -46.853 -1.926 -8.955 1.00 50.62 386 TYR A C 1
ATOM 3152 O O . TYR A 1 386 ? -45.928 -1.709 -9.733 1.00 50.62 38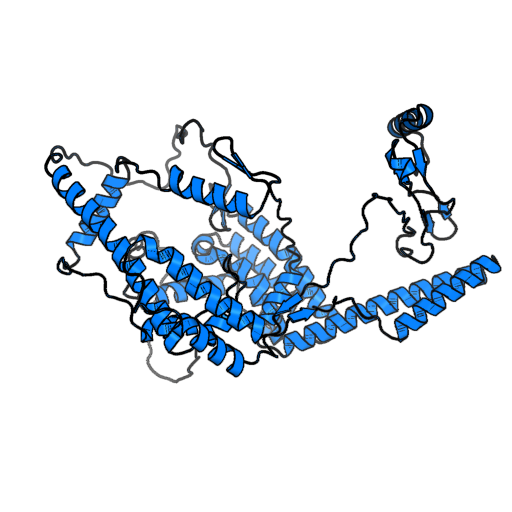6 TYR A O 1
ATOM 3160 N N . LYS A 1 387 ? -48.136 -1.707 -9.267 1.00 48.28 387 LYS A N 1
ATOM 3161 C CA . LYS A 1 387 ? -48.617 -1.209 -10.568 1.00 48.28 387 LYS A CA 1
ATOM 3162 C C . LYS A 1 387 ? -48.229 0.258 -10.822 1.00 48.28 387 LYS A C 1
ATOM 3164 O O . LYS A 1 387 ? -48.271 0.704 -11.959 1.00 48.28 387 LYS A O 1
ATOM 3169 N N . HIS A 1 388 ? -47.818 0.972 -9.775 1.00 53.97 388 HIS A N 1
ATOM 3170 C CA . HIS A 1 388 ? -47.404 2.370 -9.815 1.00 53.97 388 HIS A CA 1
ATOM 3171 C C . HIS A 1 388 ? -46.020 2.492 -9.170 1.00 53.97 388 HIS A C 1
ATOM 3173 O O . HIS A 1 388 ? -45.810 1.996 -8.059 1.00 53.97 388 HIS A O 1
ATOM 3179 N N . SER A 1 389 ? -45.067 3.107 -9.872 1.00 52.25 389 SER A N 1
ATOM 3180 C CA . SER A 1 389 ? -43.755 3.430 -9.312 1.00 52.25 389 SER A CA 1
ATOM 3181 C C . SER A 1 389 ? -43.921 4.489 -8.227 1.00 52.25 389 SER A C 1
ATOM 3183 O O . SER A 1 389 ? -44.469 5.556 -8.490 1.00 52.25 389 SER A O 1
ATOM 3185 N N . VAL A 1 390 ? -43.454 4.202 -7.012 1.00 63.66 390 VAL A N 1
ATOM 3186 C CA . VAL A 1 390 ? -43.399 5.203 -5.942 1.00 63.66 390 VAL A CA 1
ATOM 3187 C C . VAL A 1 390 ? -42.332 6.228 -6.323 1.00 63.66 390 VAL A C 1
ATOM 3189 O O . VAL A 1 390 ? -41.144 5.907 -6.322 1.00 63.66 390 VAL A O 1
ATOM 3192 N N . GLU A 1 391 ? -42.746 7.444 -6.675 1.00 61.38 391 GLU A N 1
ATOM 3193 C CA . GLU A 1 391 ? -41.825 8.569 -6.830 1.00 61.38 391 GLU A CA 1
ATOM 3194 C C . GLU A 1 391 ? -41.403 9.054 -5.444 1.00 61.38 391 GLU A C 1
ATOM 3196 O O . GLU A 1 391 ? -42.184 9.647 -4.702 1.00 61.38 391 GLU A O 1
ATOM 3201 N N . VAL A 1 392 ? -40.156 8.767 -5.074 1.00 69.00 392 VAL A N 1
ATOM 3202 C CA . VAL A 1 392 ? -39.572 9.250 -3.823 1.00 69.00 392 VAL A CA 1
ATOM 3203 C C . VAL A 1 392 ? -38.908 10.593 -4.105 1.00 69.00 392 VAL A C 1
ATOM 3205 O O . VAL A 1 392 ? -37.922 10.655 -4.838 1.00 69.00 392 VAL A O 1
ATOM 3208 N N . LYS A 1 393 ? -39.443 11.669 -3.525 1.00 72.69 393 LYS A N 1
ATOM 3209 C CA . LYS A 1 393 ? -38.811 12.992 -3.529 1.00 72.69 393 LYS A CA 1
ATOM 3210 C C . LYS A 1 393 ? -38.149 13.234 -2.179 1.00 72.69 393 LYS A C 1
ATOM 3212 O O . LYS A 1 393 ? -38.781 13.053 -1.142 1.00 72.69 393 LYS A O 1
ATOM 3217 N N . VAL A 1 394 ? -36.878 13.615 -2.207 1.00 64.12 394 VAL A N 1
ATOM 3218 C CA . VAL A 1 394 ? -36.169 14.155 -1.044 1.00 64.12 394 VAL A CA 1
ATOM 3219 C C . VAL A 1 394 ? -35.838 15.594 -1.407 1.00 64.12 394 VAL A C 1
ATOM 3221 O O . VAL A 1 394 ? -35.138 15.834 -2.392 1.00 64.12 394 VAL A O 1
ATOM 3224 N N . GLU A 1 395 ? -36.433 16.533 -0.670 1.00 78.69 395 GLU A N 1
ATOM 3225 C CA . GLU A 1 395 ? -36.446 17.964 -1.008 1.00 78.69 395 GLU A CA 1
ATOM 3226 C C . GLU A 1 395 ? -36.987 18.203 -2.435 1.00 78.69 395 GLU A C 1
ATOM 3228 O O . GLU A 1 395 ? -38.059 17.704 -2.784 1.00 78.69 395 GLU A O 1
ATOM 3233 N N . ASN A 1 396 ? -36.233 18.918 -3.278 1.00 73.75 396 ASN A N 1
ATOM 3234 C CA . ASN A 1 396 ? -36.556 19.177 -4.684 1.00 73.75 396 ASN A CA 1
ATOM 3235 C C . ASN A 1 396 ? -36.012 18.108 -5.651 1.00 73.75 396 ASN A C 1
ATOM 3237 O O . ASN A 1 396 ? -36.145 18.254 -6.868 1.00 73.75 396 ASN A O 1
ATOM 3241 N N . THR A 1 397 ? -35.417 17.018 -5.151 1.00 55.94 397 THR A N 1
ATOM 3242 C CA . THR A 1 397 ? -34.791 15.993 -5.998 1.00 55.94 397 THR A CA 1
ATOM 3243 C C . THR A 1 397 ? -35.639 14.726 -6.057 1.00 55.94 397 THR A C 1
ATOM 3245 O O . THR A 1 397 ? -35.921 14.083 -5.045 1.00 55.94 397 THR A O 1
ATOM 3248 N N . THR A 1 398 ? -36.023 14.322 -7.270 1.00 78.00 398 THR A N 1
ATOM 3249 C CA . THR A 1 398 ? -36.732 13.053 -7.500 1.00 78.00 398 THR A CA 1
ATOM 3250 C C . THR A 1 398 ? -35.722 11.910 -7.591 1.00 78.00 398 THR A C 1
ATOM 3252 O O . THR A 1 398 ? -34.903 11.868 -8.513 1.00 78.00 398 THR A O 1
ATOM 3255 N N . ILE A 1 399 ? -35.771 10.971 -6.643 1.00 75.25 399 ILE A N 1
ATOM 3256 C CA . ILE A 1 399 ? -34.882 9.808 -6.601 1.00 75.25 399 ILE A CA 1
ATOM 3257 C C . ILE A 1 399 ? -35.384 8.765 -7.597 1.00 75.25 399 ILE A C 1
ATOM 3259 O O . ILE A 1 399 ? -36.446 8.165 -7.424 1.00 75.25 399 ILE A O 1
ATOM 3263 N N . LYS A 1 400 ? -34.586 8.514 -8.637 1.00 73.88 400 LYS A N 1
ATOM 3264 C CA . LYS A 1 400 ? -34.858 7.449 -9.605 1.00 73.88 400 LYS A CA 1
ATOM 3265 C C . LYS A 1 400 ? -34.396 6.097 -9.045 1.00 73.88 400 LYS A C 1
ATOM 3267 O O . LYS A 1 400 ? -33.271 6.010 -8.546 1.00 73.88 400 LYS A O 1
ATOM 3272 N N . PRO A 1 401 ? -35.212 5.032 -9.140 1.00 68.19 401 PRO A N 1
ATOM 3273 C CA . PRO A 1 401 ? -34.783 3.696 -8.748 1.00 68.19 401 PRO A CA 1
ATOM 3274 C C . PRO A 1 401 ? -33.615 3.238 -9.630 1.00 68.19 401 PRO A C 1
ATOM 3276 O O . PRO A 1 401 ? -33.685 3.294 -10.856 1.00 68.19 401 PRO A O 1
ATOM 3279 N N . LEU A 1 402 ? -32.536 2.787 -8.991 1.00 76.81 402 LEU A N 1
ATOM 3280 C CA . LEU A 1 402 ? -31.356 2.239 -9.659 1.00 76.81 402 LEU A CA 1
ATOM 3281 C C . LEU A 1 402 ? -31.469 0.714 -9.758 1.00 76.81 402 LEU A C 1
ATOM 3283 O O . LEU A 1 402 ? -31.910 0.056 -8.816 1.00 76.81 402 LEU A O 1
ATOM 3287 N N . ASP A 1 403 ? -31.014 0.137 -10.872 1.00 81.50 403 ASP A N 1
ATOM 3288 C CA . ASP A 1 403 ? -31.008 -1.321 -11.070 1.00 81.50 403 ASP A CA 1
ATOM 3289 C C . ASP A 1 403 ? -30.036 -2.056 -10.131 1.00 81.50 403 ASP A C 1
ATOM 3291 O O . ASP A 1 403 ? -30.248 -3.229 -9.805 1.00 81.50 403 ASP A O 1
ATOM 3295 N N . ALA A 1 404 ? -28.982 -1.366 -9.692 1.00 84.44 404 ALA A N 1
ATOM 3296 C CA . ALA A 1 404 ? -28.017 -1.848 -8.716 1.00 84.44 404 ALA A CA 1
ATOM 3297 C C . ALA A 1 404 ? -27.492 -0.689 -7.866 1.00 84.44 404 ALA A C 1
ATOM 3299 O O . ALA A 1 404 ? -27.231 0.398 -8.383 1.00 84.44 404 ALA A O 1
ATOM 3300 N N . THR A 1 405 ? -27.295 -0.931 -6.571 1.00 85.31 405 THR A N 1
ATOM 3301 C CA . THR A 1 405 ? -26.752 0.072 -5.648 1.00 85.31 405 THR A CA 1
ATOM 3302 C C . THR A 1 405 ? -25.644 -0.500 -4.772 1.00 85.31 405 THR A C 1
ATOM 3304 O O . THR A 1 405 ? -25.667 -1.670 -4.383 1.00 85.31 405 THR A O 1
ATOM 3307 N N . GLY A 1 406 ? -24.635 0.322 -4.491 1.00 85.00 406 GLY A N 1
ATOM 3308 C CA . GLY A 1 406 ? -23.542 -0.023 -3.592 1.00 85.00 406 GLY A CA 1
ATOM 3309 C C . GLY A 1 406 ? -23.898 0.331 -2.154 1.00 85.00 406 GLY A C 1
ATOM 3310 O O . GLY A 1 406 ? -24.115 1.497 -1.846 1.00 85.00 406 GLY A O 1
ATOM 3311 N N . TYR A 1 407 ? -23.883 -0.650 -1.258 1.00 81.88 407 TYR A N 1
ATOM 3312 C CA . TYR A 1 407 ? -24.080 -0.445 0.173 1.00 81.88 407 TYR A CA 1
ATOM 3313 C C . TYR A 1 407 ? -22.966 -1.128 0.962 1.00 81.88 407 TYR A C 1
ATOM 3315 O O . TYR A 1 407 ? -22.731 -2.328 0.817 1.00 81.88 407 TYR A O 1
ATOM 3323 N N . LEU A 1 408 ? -22.229 -0.342 1.755 1.00 79.69 408 LEU A N 1
ATOM 3324 C CA . LEU A 1 408 ? -21.073 -0.796 2.540 1.00 79.69 408 LEU A CA 1
ATOM 3325 C C . LEU A 1 408 ? -20.057 -1.622 1.727 1.00 79.69 408 LEU A C 1
ATOM 3327 O O . LEU A 1 408 ? -19.383 -2.483 2.263 1.00 79.69 408 LEU A O 1
ATOM 3331 N N . GLY A 1 409 ? -19.922 -1.382 0.419 1.00 77.75 409 GLY A N 1
ATOM 3332 C CA . GLY A 1 409 ? -18.994 -2.122 -0.449 1.00 77.75 409 GLY A CA 1
ATOM 3333 C C . GLY A 1 409 ? -19.537 -3.430 -1.045 1.00 77.75 409 GLY A C 1
ATOM 3334 O O . GLY A 1 409 ? -18.820 -4.070 -1.823 1.00 77.75 409 GLY A O 1
ATOM 3335 N N . VAL A 1 410 ? -20.787 -3.792 -0.746 1.00 86.25 410 VAL A N 1
ATOM 3336 C CA . VAL A 1 410 ? -21.567 -4.838 -1.426 1.00 86.25 410 VAL A CA 1
ATOM 3337 C C . VAL A 1 410 ? -22.447 -4.183 -2.491 1.00 86.25 410 VAL A C 1
ATOM 3339 O O . VAL A 1 410 ? -22.967 -3.096 -2.272 1.00 86.25 410 VAL A O 1
ATOM 3342 N N . ILE A 1 411 ? -22.586 -4.811 -3.660 1.00 88.81 411 ILE A N 1
ATOM 3343 C CA . ILE A 1 411 ? -23.464 -4.309 -4.727 1.00 88.81 411 ILE A CA 1
ATOM 3344 C C . ILE A 1 411 ? -24.727 -5.157 -4.698 1.00 88.81 411 ILE A C 1
ATOM 3346 O O . ILE A 1 411 ? -24.643 -6.379 -4.798 1.00 88.81 411 ILE A O 1
ATOM 3350 N N . ILE A 1 412 ? -25.871 -4.513 -4.515 1.00 84.88 412 ILE A N 1
ATOM 3351 C CA . ILE A 1 412 ? -27.169 -5.167 -4.401 1.00 84.88 412 ILE A CA 1
ATOM 3352 C C . ILE A 1 412 ? -27.960 -4.829 -5.661 1.00 84.88 412 ILE A C 1
ATOM 3354 O O . ILE A 1 412 ? -28.272 -3.665 -5.910 1.00 84.88 412 ILE A O 1
ATOM 3358 N N . ASP A 1 413 ? -28.248 -5.855 -6.459 1.00 83.94 413 ASP A N 1
ATOM 3359 C CA . ASP A 1 413 ? -29.076 -5.749 -7.662 1.00 83.94 413 ASP A CA 1
ATOM 3360 C C . ASP A 1 413 ? -30.559 -5.861 -7.279 1.00 83.94 413 ASP A C 1
ATOM 3362 O O . ASP A 1 413 ? -30.896 -6.611 -6.361 1.00 83.94 413 ASP A O 1
ATOM 3366 N N . LYS A 1 414 ? -31.458 -5.203 -8.023 1.00 80.62 414 LYS A N 1
ATOM 3367 C CA . LYS A 1 414 ? -32.911 -5.189 -7.739 1.00 80.62 414 LYS A CA 1
ATOM 3368 C C . LYS A 1 414 ? -33.546 -6.581 -7.585 1.00 80.62 414 LYS A C 1
ATOM 3370 O O . LYS A 1 414 ? -34.520 -6.747 -6.862 1.00 80.62 414 LYS A O 1
ATOM 3375 N N . GLU A 1 415 ? -32.994 -7.582 -8.272 1.00 79.25 415 GLU A N 1
ATOM 3376 C CA . GLU A 1 415 ? -33.481 -8.970 -8.267 1.00 79.25 415 GLU A CA 1
ATOM 3377 C C . GLU A 1 415 ? -32.632 -9.904 -7.392 1.00 79.25 415 GLU A C 1
ATOM 3379 O O . GLU A 1 415 ? -32.828 -11.116 -7.440 1.00 79.25 415 GLU A O 1
ATOM 3384 N N . LEU A 1 416 ? -31.643 -9.374 -6.657 1.00 82.50 416 LEU A N 1
ATOM 3385 C CA . LEU A 1 416 ? -30.679 -10.152 -5.865 1.00 82.50 416 LEU A CA 1
ATOM 3386 C C . LEU A 1 416 ? -30.019 -11.286 -6.671 1.00 82.50 416 LEU A C 1
ATOM 3388 O O . LEU A 1 416 ? -29.743 -12.371 -6.166 1.00 82.50 416 LEU A O 1
ATOM 3392 N N . LYS A 1 417 ? -29.759 -11.033 -7.960 1.00 83.06 417 LYS A N 1
ATOM 3393 C CA . LYS A 1 417 ? -29.036 -11.962 -8.842 1.00 83.06 417 LYS A CA 1
ATOM 3394 C C . LYS A 1 417 ? -27.517 -11.905 -8.653 1.00 83.06 417 LYS A C 1
ATOM 3396 O O . LYS A 1 417 ? -26.827 -12.786 -9.159 1.00 83.06 417 LYS A O 1
ATOM 3401 N N . TRP A 1 418 ? -27.009 -10.891 -7.948 1.00 87.31 418 TRP A N 1
ATOM 3402 C CA . TRP A 1 418 ? -25.595 -10.703 -7.592 1.00 87.31 418 TRP A CA 1
ATOM 3403 C C . TRP A 1 418 ? -24.629 -10.612 -8.781 1.00 87.31 418 TRP A C 1
ATOM 3405 O O . TRP A 1 418 ? -23.423 -10.800 -8.615 1.00 87.31 418 TRP A O 1
ATOM 3415 N N . ARG A 1 419 ? -25.121 -10.313 -9.988 1.00 87.31 419 ARG A N 1
ATOM 3416 C CA . ARG A 1 419 ? -24.295 -10.293 -11.206 1.00 87.31 419 ARG A CA 1
ATOM 3417 C C . ARG A 1 419 ? -23.306 -9.140 -11.165 1.00 87.31 419 ARG A C 1
ATOM 3419 O O . ARG A 1 419 ? -22.113 -9.355 -11.379 1.00 87.31 419 ARG A O 1
ATOM 3426 N N . ASN A 1 420 ? -23.780 -7.946 -10.812 1.00 88.88 420 ASN A N 1
ATOM 3427 C CA . ASN A 1 420 ? -22.923 -6.765 -10.764 1.00 88.88 420 ASN A CA 1
ATOM 3428 C C . ASN A 1 420 ? -21.920 -6.893 -9.611 1.00 88.88 420 ASN A C 1
ATOM 3430 O O . ASN A 1 420 ? -20.758 -6.501 -9.735 1.00 88.88 420 ASN A O 1
ATOM 3434 N N . HIS A 1 421 ? -22.336 -7.522 -8.507 1.00 91.19 421 HIS A N 1
ATOM 3435 C CA . HIS A 1 421 ? -21.437 -7.828 -7.400 1.00 91.19 421 HIS A CA 1
ATOM 3436 C C . HIS A 1 421 ? -20.335 -8.819 -7.788 1.00 91.19 421 HIS A C 1
ATOM 3438 O O . HIS A 1 421 ? -19.166 -8.575 -7.491 1.00 91.19 421 HIS A O 1
ATOM 3444 N N . LEU A 1 422 ? -20.677 -9.904 -8.487 1.00 91.00 422 LEU A N 1
ATOM 3445 C CA . LEU A 1 422 ? -19.700 -10.875 -8.978 1.00 91.00 422 LEU A CA 1
ATOM 3446 C C . LEU A 1 422 ? -18.705 -10.244 -9.950 1.00 91.00 422 LEU A C 1
ATOM 3448 O O . LEU A 1 422 ? -17.504 -10.443 -9.789 1.00 91.00 422 LEU A O 1
ATOM 3452 N N . GLN A 1 423 ? -19.174 -9.440 -10.907 1.00 91.06 423 GLN A N 1
ATOM 3453 C CA . GLN A 1 423 ? -18.299 -8.744 -11.852 1.00 91.06 423 GLN A CA 1
ATOM 3454 C C . GLN A 1 423 ? -17.324 -7.801 -11.129 1.00 91.06 423 GLN A C 1
ATOM 3456 O O . GLN A 1 423 ? -16.129 -7.754 -11.438 1.00 91.06 423 GLN A O 1
ATOM 3461 N N . HIS A 1 424 ? -17.807 -7.090 -10.107 1.00 90.56 424 HIS A N 1
ATOM 3462 C CA . HIS A 1 424 ? -16.969 -6.253 -9.247 1.00 90.56 424 HIS A CA 1
ATOM 3463 C C . HIS A 1 424 ? -15.924 -7.060 -8.472 1.00 90.56 424 HIS A C 1
ATOM 3465 O O . HIS A 1 424 ? -14.762 -6.649 -8.381 1.00 90.56 424 HIS A O 1
ATOM 3471 N N . LEU A 1 425 ? -16.301 -8.221 -7.928 1.00 91.00 425 LEU A N 1
ATOM 3472 C CA . LEU A 1 425 ? -15.366 -9.121 -7.256 1.00 91.00 425 LEU A CA 1
ATOM 3473 C C . LEU A 1 425 ? -14.328 -9.686 -8.236 1.00 91.00 425 LEU A C 1
ATOM 3475 O O . LEU A 1 425 ? -13.140 -9.646 -7.928 1.00 91.00 425 LEU A O 1
ATOM 3479 N N . GLU A 1 426 ? -14.726 -10.136 -9.426 1.00 91.69 426 GLU A N 1
ATOM 3480 C CA . GLU A 1 426 ? -13.817 -10.636 -10.469 1.00 91.69 426 GLU A CA 1
ATOM 3481 C C . GLU A 1 426 ? -12.786 -9.587 -10.895 1.00 91.69 426 GLU A C 1
ATOM 3483 O O . GLU A 1 426 ? -11.581 -9.866 -10.932 1.00 91.69 426 GLU A O 1
ATOM 3488 N N . SER A 1 427 ? -13.241 -8.356 -11.139 1.00 88.94 427 SER A N 1
ATOM 3489 C CA . SER A 1 427 ? -12.370 -7.224 -11.461 1.00 88.94 427 SER A CA 1
ATOM 3490 C C . SER A 1 427 ? -11.348 -6.979 -10.344 1.00 88.94 427 SER A C 1
ATOM 3492 O O . SER A 1 427 ? -10.135 -6.936 -10.580 1.00 88.94 427 SER A O 1
ATOM 3494 N N . LYS A 1 428 ? -11.803 -6.951 -9.083 1.00 87.50 428 LYS A N 1
ATOM 3495 C CA . LYS A 1 428 ? -10.912 -6.826 -7.919 1.00 87.50 428 LYS A CA 1
ATOM 3496 C C . LYS A 1 428 ? -9.940 -7.997 -7.784 1.00 87.50 428 LYS A C 1
ATOM 3498 O O . LYS A 1 428 ? -8.810 -7.796 -7.328 1.00 87.50 428 LYS A O 1
ATOM 3503 N N . MET A 1 429 ? -10.363 -9.208 -8.121 1.00 91.69 429 MET A N 1
ATOM 3504 C CA . MET A 1 429 ? -9.572 -10.420 -7.940 1.00 91.69 429 MET A CA 1
ATOM 3505 C C . MET A 1 429 ? -8.507 -10.602 -9.016 1.00 91.69 429 MET A C 1
ATOM 3507 O O . MET A 1 429 ? -7.422 -11.087 -8.700 1.00 91.69 429 MET A O 1
ATOM 3511 N N . THR A 1 430 ? -8.741 -10.132 -10.240 1.00 88.62 430 THR A N 1
ATOM 3512 C CA . THR A 1 430 ? -7.799 -10.272 -11.363 1.00 88.62 430 THR A CA 1
ATOM 3513 C C . THR A 1 430 ? -6.408 -9.726 -11.021 1.00 88.62 430 THR A C 1
ATOM 3515 O O . THR A 1 430 ? -5.421 -10.459 -11.078 1.00 88.62 430 THR A O 1
ATOM 3518 N N . GLY A 1 431 ? -6.319 -8.479 -10.542 1.00 83.50 431 GLY A N 1
ATOM 3519 C CA . GLY A 1 431 ? -5.035 -7.886 -10.142 1.00 83.50 431 GLY A CA 1
ATOM 3520 C C . GLY A 1 431 ? -4.359 -8.608 -8.967 1.00 83.50 431 GLY A C 1
ATOM 3521 O O . GLY A 1 431 ? -3.134 -8.690 -8.901 1.00 83.50 431 GLY A O 1
ATOM 3522 N N . ARG A 1 432 ? -5.148 -9.189 -8.055 1.00 88.31 432 ARG A N 1
ATOM 3523 C CA . ARG A 1 432 ? -4.646 -9.937 -6.887 1.00 88.31 432 ARG A CA 1
ATOM 3524 C C . ARG A 1 432 ? -4.066 -11.287 -7.281 1.00 88.31 432 ARG A C 1
ATOM 3526 O O . ARG A 1 432 ? -3.029 -11.676 -6.760 1.00 88.31 432 ARG A O 1
ATOM 3533 N N . ILE A 1 433 ? -4.713 -11.981 -8.212 1.00 90.94 433 ILE A N 1
ATOM 3534 C CA . ILE A 1 433 ? -4.234 -13.256 -8.754 1.00 90.94 433 ILE A CA 1
ATOM 3535 C C . ILE A 1 433 ? -2.931 -13.036 -9.529 1.00 90.94 433 ILE A C 1
ATOM 3537 O O . ILE A 1 433 ? -1.970 -13.777 -9.324 1.00 90.94 433 ILE A O 1
ATOM 3541 N N . SER A 1 434 ? -2.862 -11.988 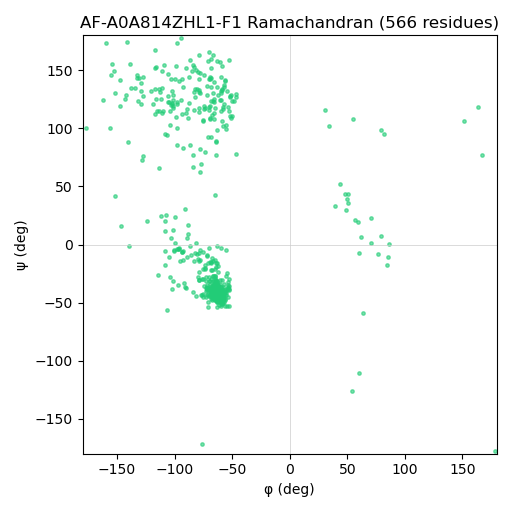-10.358 1.00 85.50 434 SER A N 1
ATOM 3542 C CA . SER A 1 434 ? -1.631 -11.609 -11.064 1.00 85.50 434 SER A CA 1
ATOM 3543 C C . SER A 1 434 ? -0.492 -11.288 -10.099 1.00 85.50 434 SER A C 1
ATOM 3545 O O . SER A 1 434 ? 0.634 -11.737 -10.308 1.00 85.50 434 SER A O 1
ATOM 3547 N N . LEU A 1 435 ? -0.793 -10.577 -9.007 1.00 83.75 435 LEU A N 1
ATOM 3548 C CA . LEU A 1 435 ? 0.171 -10.325 -7.943 1.00 83.75 435 LEU A CA 1
ATOM 3549 C C . LEU A 1 435 ? 0.666 -11.634 -7.322 1.00 83.75 435 LEU A C 1
ATOM 3551 O O . LEU A 1 435 ? 1.870 -11.846 -7.304 1.00 83.75 435 LEU A O 1
ATOM 3555 N N . LEU A 1 436 ? -0.227 -12.522 -6.869 1.00 87.75 436 LEU A N 1
ATOM 3556 C CA . LEU A 1 436 ? 0.146 -13.815 -6.271 1.00 87.75 436 LEU A CA 1
ATOM 3557 C C . LEU A 1 436 ? 1.074 -14.614 -7.194 1.00 87.75 436 LEU A C 1
ATOM 3559 O O . LEU A 1 436 ? 2.123 -15.080 -6.755 1.00 87.75 436 LEU A O 1
ATOM 3563 N N . ARG A 1 437 ? 0.745 -14.675 -8.490 1.00 87.75 437 ARG A N 1
ATOM 3564 C CA . ARG A 1 437 ? 1.572 -15.339 -9.507 1.00 87.75 437 ARG A CA 1
ATOM 3565 C C . ARG A 1 437 ? 2.958 -14.705 -9.626 1.00 87.75 437 ARG A C 1
ATOM 3567 O O . ARG A 1 437 ? 3.960 -15.412 -9.726 1.00 87.75 437 ARG A O 1
ATOM 3574 N N . TYR A 1 438 ? 3.023 -13.375 -9.606 1.00 83.25 438 TYR A N 1
ATOM 3575 C CA . TYR A 1 438 ? 4.285 -12.643 -9.625 1.00 83.25 438 TYR A CA 1
ATOM 3576 C C . TYR A 1 438 ? 5.122 -12.898 -8.363 1.00 83.25 438 TYR A C 1
ATOM 3578 O O . TYR A 1 438 ? 6.332 -13.104 -8.483 1.00 83.25 438 TYR A O 1
ATOM 3586 N N . LEU A 1 439 ? 4.496 -12.925 -7.175 1.00 79.25 439 LEU A N 1
ATOM 3587 C CA . LEU A 1 439 ? 5.177 -13.202 -5.903 1.00 79.25 439 LEU A CA 1
ATOM 3588 C C . LEU A 1 439 ? 5.871 -14.567 -5.952 1.00 79.25 439 LEU A C 1
ATOM 3590 O O . LEU A 1 439 ? 7.067 -14.654 -5.678 1.00 79.25 439 LEU A O 1
ATOM 3594 N N . VAL A 1 440 ? 5.139 -15.605 -6.370 1.00 84.31 440 VAL A N 1
ATOM 3595 C CA . VAL A 1 440 ? 5.655 -16.977 -6.470 1.00 84.31 440 VAL A CA 1
ATOM 3596 C C . VAL A 1 440 ? 6.818 -17.063 -7.455 1.00 84.31 440 VAL A C 1
ATOM 3598 O O . VAL A 1 440 ? 7.904 -17.505 -7.088 1.00 84.31 440 VAL A O 1
ATOM 3601 N N . LYS A 1 441 ? 6.636 -16.559 -8.684 1.00 81.12 441 LYS A N 1
ATOM 3602 C CA . LYS A 1 441 ? 7.677 -16.596 -9.726 1.00 81.12 441 LYS A CA 1
ATOM 3603 C C . LYS A 1 441 ? 8.953 -15.863 -9.300 1.00 81.12 441 LYS A C 1
ATOM 3605 O O . LYS A 1 441 ? 10.066 -16.271 -9.641 1.00 81.12 441 LYS A O 1
ATOM 3610 N N . SER A 1 442 ? 8.804 -14.759 -8.578 1.00 71.69 442 SER A N 1
ATOM 3611 C CA . SER A 1 442 ? 9.940 -13.929 -8.178 1.00 71.69 442 SER A CA 1
ATOM 3612 C C . SER A 1 442 ? 10.698 -14.498 -6.978 1.00 71.69 442 SER A C 1
ATOM 3614 O O . SER A 1 442 ? 11.910 -14.311 -6.912 1.00 71.69 442 SER A O 1
ATOM 3616 N N . ALA A 1 443 ? 10.018 -15.213 -6.076 1.00 67.62 443 ALA A N 1
ATOM 3617 C CA . ALA A 1 443 ? 10.620 -15.834 -4.896 1.00 67.62 443 ALA A CA 1
ATOM 3618 C C . ALA A 1 443 ? 11.473 -17.081 -5.206 1.00 67.62 443 ALA A C 1
ATOM 3620 O O . ALA A 1 443 ? 12.305 -17.439 -4.379 1.00 67.62 443 ALA A O 1
ATOM 3621 N N . GLN A 1 444 ? 11.309 -17.699 -6.387 1.00 63.91 444 GLN A N 1
ATOM 3622 C CA . GLN A 1 444 ? 11.857 -19.015 -6.777 1.00 63.91 444 GLN A CA 1
ATOM 3623 C C . GLN A 1 444 ? 11.309 -20.170 -5.921 1.00 63.91 444 GLN A C 1
ATOM 3625 O O . GLN A 1 444 ? 10.631 -21.030 -6.468 1.00 63.91 444 GLN A O 1
ATOM 3630 N N . GLU A 1 445 ? 11.507 -20.130 -4.601 1.00 69.69 445 GLU A N 1
ATOM 3631 C CA . GLU A 1 445 ? 11.017 -21.118 -3.627 1.00 69.69 445 GLU A CA 1
ATOM 3632 C C . GLU A 1 445 ? 10.237 -20.420 -2.498 1.00 69.69 445 GLU A C 1
ATOM 3634 O O . GLU A 1 445 ? 10.748 -20.185 -1.400 1.00 69.69 445 GLU A O 1
ATOM 3639 N N . PRO A 1 446 ? 8.992 -19.990 -2.753 1.00 70.50 446 PRO A N 1
ATOM 3640 C CA . PRO A 1 446 ? 8.208 -19.306 -1.739 1.00 70.50 446 PRO A CA 1
ATOM 3641 C C . PRO A 1 446 ? 7.745 -20.271 -0.643 1.00 70.50 446 PRO A C 1
ATOM 3643 O O . PRO A 1 446 ? 7.203 -21.340 -0.917 1.00 70.50 446 PRO A O 1
ATOM 3646 N N . ASN A 1 447 ? 7.845 -19.844 0.618 1.00 79.62 447 ASN A N 1
ATOM 3647 C CA . ASN A 1 447 ? 7.260 -20.585 1.731 1.00 79.62 447 ASN A CA 1
ATOM 3648 C C . ASN A 1 447 ? 5.736 -20.721 1.531 1.00 79.62 447 ASN A C 1
ATOM 3650 O O . ASN A 1 447 ? 4.997 -19.729 1.576 1.00 79.62 447 ASN A O 1
ATOM 3654 N N . GLN A 1 448 ? 5.264 -21.957 1.346 1.00 83.75 448 GLN A N 1
ATOM 3655 C CA . GLN A 1 448 ? 3.864 -22.262 1.047 1.00 83.75 448 GLN A CA 1
ATOM 3656 C C . GLN A 1 448 ? 2.902 -21.713 2.112 1.00 83.75 448 GLN A C 1
ATOM 3658 O O . GLN A 1 448 ? 1.858 -21.146 1.780 1.00 83.75 448 GLN A O 1
ATOM 3663 N N . LYS A 1 449 ? 3.264 -21.821 3.397 1.00 83.62 449 LYS A N 1
ATOM 3664 C CA . LYS A 1 449 ? 2.458 -21.309 4.513 1.00 83.62 449 LYS A CA 1
ATOM 3665 C C . LYS A 1 449 ? 2.307 -19.794 4.417 1.00 83.62 449 LYS A C 1
ATOM 3667 O O . LYS A 1 449 ? 1.193 -19.289 4.554 1.00 83.62 449 LYS A O 1
ATOM 3672 N N . THR A 1 450 ? 3.389 -19.072 4.126 1.00 80.75 450 THR A N 1
ATOM 3673 C CA . THR A 1 450 ? 3.350 -17.615 3.928 1.00 80.75 450 THR A CA 1
ATOM 3674 C C . THR A 1 450 ? 2.514 -17.233 2.712 1.00 80.75 450 THR A C 1
ATOM 3676 O O . THR A 1 450 ? 1.708 -16.310 2.792 1.00 80.75 450 THR A O 1
ATOM 3679 N N . MET A 1 451 ? 2.639 -17.954 1.601 1.00 85.38 451 MET A N 1
ATOM 3680 C CA . MET A 1 451 ? 1.860 -17.665 0.397 1.00 85.38 451 MET A CA 1
ATOM 3681 C C . MET A 1 451 ? 0.359 -17.868 0.610 1.00 85.38 451 MET A C 1
ATOM 3683 O O . MET A 1 451 ? -0.435 -16.986 0.276 1.00 85.38 451 MET A O 1
ATOM 3687 N N . ILE A 1 452 ? -0.041 -18.972 1.247 1.00 89.69 452 ILE A N 1
ATOM 3688 C CA . ILE A 1 452 ? -1.440 -19.221 1.630 1.00 89.69 452 ILE A CA 1
ATOM 3689 C C . ILE A 1 452 ? -1.963 -18.121 2.559 1.00 89.69 452 ILE A C 1
ATOM 3691 O O . ILE A 1 452 ? -3.103 -17.672 2.439 1.00 89.69 452 ILE A O 1
ATOM 3695 N N . ASN A 1 453 ? -1.118 -17.651 3.463 1.00 84.00 453 ASN A N 1
ATOM 3696 C CA . ASN A 1 453 ? -1.402 -16.545 4.361 1.00 84.00 453 ASN A CA 1
ATOM 3697 C C . ASN A 1 453 ? -1.609 -15.213 3.615 1.00 84.00 453 ASN A C 1
ATOM 3699 O O . ASN A 1 453 ? -2.596 -14.518 3.858 1.00 84.00 453 ASN A O 1
ATOM 3703 N N . ILE A 1 454 ? -0.761 -14.894 2.634 1.00 84.31 454 ILE A N 1
ATOM 3704 C CA . ILE A 1 454 ? -0.943 -13.725 1.760 1.00 84.31 454 ILE A CA 1
ATOM 3705 C C . ILE A 1 454 ? -2.256 -13.844 0.978 1.00 84.31 454 ILE A C 1
ATOM 3707 O O . ILE A 1 454 ? -3.029 -12.888 0.933 1.00 84.31 454 ILE A O 1
ATOM 3711 N N . PHE A 1 455 ? -2.562 -15.019 0.427 1.00 91.06 455 PHE A N 1
ATOM 3712 C CA . PHE A 1 455 ? -3.842 -15.281 -0.230 1.00 91.06 455 PHE A CA 1
ATOM 3713 C C . PHE A 1 455 ? -5.037 -15.020 0.703 1.00 91.06 455 PHE A C 1
ATOM 3715 O O . PHE A 1 455 ? -5.972 -14.309 0.320 1.00 91.06 455 PHE A O 1
ATOM 3722 N N . LYS A 1 456 ? -5.002 -15.521 1.945 1.00 89.31 456 LYS A N 1
ATOM 3723 C CA . LYS A 1 456 ? -6.051 -15.249 2.943 1.00 89.31 456 LYS A CA 1
ATOM 3724 C C . LYS A 1 456 ? -6.223 -13.742 3.176 1.00 89.31 456 LYS A C 1
ATOM 3726 O O . LYS A 1 456 ? -7.349 -13.248 3.175 1.00 89.31 456 LYS A O 1
ATOM 3731 N N . ALA A 1 457 ? -5.111 -13.020 3.315 1.00 83.56 457 ALA A N 1
ATOM 3732 C CA . ALA A 1 457 ? -5.088 -11.585 3.580 1.00 83.56 457 ALA A CA 1
ATOM 3733 C C . ALA A 1 457 ? -5.670 -10.741 2.436 1.00 83.56 457 ALA A C 1
ATOM 3735 O O . ALA A 1 457 ? -6.455 -9.830 2.695 1.00 83.56 457 ALA A O 1
ATOM 3736 N N . ILE A 1 458 ? -5.292 -11.015 1.184 1.00 84.44 458 ILE A N 1
ATOM 3737 C CA . ILE A 1 458 ? -5.586 -10.102 0.064 1.00 84.44 458 ILE A CA 1
ATOM 3738 C C . ILE A 1 458 ? -6.757 -10.536 -0.804 1.00 84.44 458 ILE A C 1
ATOM 3740 O O . ILE A 1 458 ? -7.412 -9.682 -1.402 1.00 84.44 458 ILE A O 1
ATOM 3744 N N . ALA A 1 459 ? -6.973 -11.844 -0.923 1.00 90.19 459 ALA A N 1
ATOM 3745 C CA . ALA A 1 459 ? -7.922 -12.442 -1.849 1.00 90.19 459 ALA A CA 1
ATOM 3746 C C . ALA A 1 459 ? -9.150 -12.965 -1.102 1.00 90.19 459 ALA A C 1
ATOM 3748 O O . ALA A 1 459 ? -10.263 -12.527 -1.388 1.00 90.19 459 ALA A O 1
ATOM 3749 N N . ARG A 1 460 ? -8.962 -13.847 -0.108 1.00 91.25 460 ARG A N 1
ATOM 3750 C CA . ARG A 1 460 ? -10.092 -14.424 0.643 1.00 91.25 460 ARG A CA 1
ATOM 3751 C C . ARG A 1 460 ? -10.915 -13.354 1.348 1.00 91.25 460 ARG A C 1
ATOM 3753 O O . ARG A 1 460 ? -12.130 -13.365 1.212 1.00 91.25 460 ARG A O 1
ATOM 3760 N N . SER A 1 461 ? -10.252 -12.412 2.018 1.00 88.94 461 SER A N 1
ATOM 3761 C CA . SER A 1 461 ? -10.903 -11.292 2.711 1.00 88.94 461 SER A CA 1
ATOM 3762 C C . SER A 1 461 ? -11.863 -10.496 1.819 1.00 88.94 461 SER A C 1
ATOM 3764 O O . SER A 1 461 ? -12.906 -10.057 2.289 1.00 88.94 461 SER A O 1
ATOM 3766 N N . VAL A 1 462 ? -11.545 -10.339 0.529 1.00 88.94 462 VAL A N 1
ATOM 3767 C CA . VAL A 1 462 ? -12.390 -9.627 -0.440 1.00 88.94 462 VAL A CA 1
ATOM 3768 C C . VAL A 1 462 ? -13.571 -10.483 -0.878 1.00 88.94 462 VAL A C 1
ATOM 3770 O O . VAL A 1 462 ? -14.687 -9.978 -0.940 1.00 88.94 462 VAL A O 1
ATOM 3773 N N . MET A 1 463 ? -13.335 -11.767 -1.155 1.00 90.44 463 MET A N 1
ATOM 3774 C CA . MET A 1 463 ? -14.388 -12.697 -1.578 1.00 90.44 463 MET A CA 1
ATOM 3775 C C . MET A 1 463 ? -15.423 -12.937 -0.472 1.00 90.44 463 MET A C 1
ATOM 3777 O O . MET A 1 463 ? -16.596 -13.122 -0.772 1.00 90.44 463 MET A O 1
ATOM 3781 N N . THR A 1 464 ? -15.010 -12.909 0.799 1.00 89.75 464 THR A N 1
ATOM 3782 C CA . THR A 1 464 ? -15.896 -13.196 1.938 1.00 89.75 464 THR A CA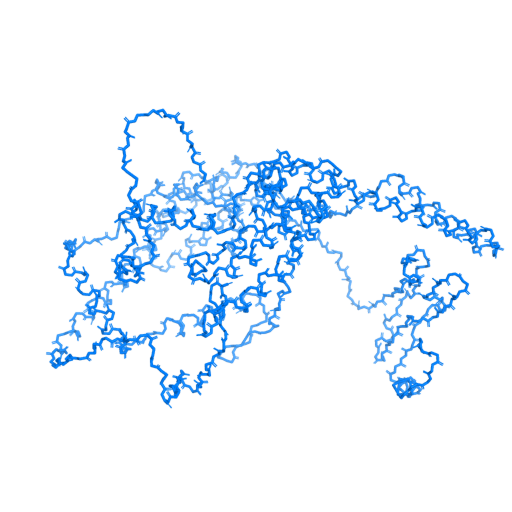 1
ATOM 3783 C C . THR A 1 464 ? -16.415 -11.951 2.635 1.00 89.75 464 THR A C 1
ATOM 3785 O O . THR A 1 464 ? -17.122 -12.087 3.618 1.00 89.75 464 THR A O 1
ATOM 3788 N N . TYR A 1 465 ? -16.080 -10.740 2.189 1.00 89.00 465 TYR A N 1
ATOM 3789 C CA . TYR A 1 465 ? -16.468 -9.516 2.899 1.00 89.00 465 TYR A CA 1
ATOM 3790 C C . TYR A 1 465 ? -17.995 -9.384 3.061 1.00 89.00 465 TYR A C 1
ATOM 3792 O O . TYR A 1 465 ? -18.482 -9.068 4.141 1.00 89.00 465 TYR A O 1
ATOM 3800 N N . GLY A 1 466 ? -18.750 -9.692 2.003 1.00 83.81 466 GLY A N 1
ATOM 3801 C CA . GLY A 1 466 ? -20.213 -9.615 1.987 1.00 83.81 466 GLY A CA 1
ATOM 3802 C C . GLY A 1 466 ? -20.937 -10.883 2.451 1.00 83.81 466 GLY A C 1
ATOM 3803 O O . GLY A 1 466 ? -22.117 -11.025 2.139 1.00 83.81 466 GLY A O 1
ATOM 3804 N N . TYR A 1 467 ? -20.265 -11.818 3.142 1.00 86.31 467 TYR A N 1
ATOM 3805 C CA . TYR A 1 467 ? -20.813 -13.156 3.410 1.00 86.31 467 TYR A CA 1
ATOM 3806 C C . TYR A 1 467 ? -22.218 -13.191 4.051 1.00 86.31 467 TYR A C 1
ATOM 3808 O O . TYR A 1 467 ? -22.990 -14.049 3.626 1.00 86.31 467 TYR A O 1
ATOM 3816 N N . PRO A 1 468 ? -22.616 -12.300 4.993 1.00 84.12 468 PRO A N 1
ATOM 3817 C CA . PRO A 1 468 ? -23.924 -12.417 5.644 1.00 84.12 468 PRO A CA 1
ATOM 3818 C C . PRO A 1 468 ? -25.085 -12.281 4.659 1.00 84.12 468 PRO A C 1
ATOM 3820 O O . PRO A 1 468 ? -26.098 -12.956 4.792 1.00 84.12 468 PRO A O 1
ATOM 3823 N N . VAL A 1 469 ? -24.918 -11.424 3.650 1.00 83.88 469 VAL A N 1
ATOM 3824 C CA . VAL A 1 469 ? -25.936 -11.204 2.620 1.00 83.88 469 VAL A CA 1
ATOM 3825 C C . VAL A 1 469 ? -25.726 -12.166 1.452 1.00 83.88 469 VAL A C 1
ATOM 3827 O O . VAL A 1 469 ? -26.685 -12.717 0.923 1.00 83.88 469 VAL A O 1
ATOM 3830 N N . LEU A 1 470 ? -24.472 -12.444 1.088 1.00 84.44 470 LEU A N 1
ATOM 3831 C CA . LEU A 1 470 ? -24.131 -13.308 -0.044 1.00 84.44 470 LEU A CA 1
ATOM 3832 C C . LEU A 1 470 ? -24.501 -14.783 0.183 1.00 84.44 470 LEU A C 1
ATOM 3834 O O . LEU A 1 470 ? -24.706 -15.510 -0.781 1.00 84.44 470 LEU A O 1
ATOM 3838 N N . LEU A 1 471 ? -24.643 -15.233 1.435 1.00 87.69 471 LEU A N 1
ATOM 3839 C CA . LEU A 1 471 ? -25.155 -16.575 1.753 1.00 87.69 471 LEU A CA 1
ATOM 3840 C C . LEU A 1 471 ? -26.612 -16.788 1.312 1.00 87.69 471 LEU A C 1
ATOM 3842 O O . LEU A 1 471 ? -27.029 -17.931 1.171 1.00 87.69 471 LEU A O 1
ATOM 3846 N N . THR A 1 472 ? -27.357 -15.717 1.016 1.00 84.00 472 THR A N 1
ATOM 3847 C CA . THR A 1 472 ? -28.692 -15.802 0.392 1.00 84.00 472 THR A CA 1
ATOM 3848 C C . THR A 1 472 ? -28.644 -16.015 -1.127 1.00 84.00 472 THR A C 1
ATOM 3850 O O . THR A 1 472 ? -29.679 -16.234 -1.755 1.00 84.00 472 THR A O 1
ATOM 3853 N N . ALA A 1 473 ? -27.458 -15.931 -1.742 1.00 86.12 473 ALA A N 1
ATOM 3854 C CA . ALA A 1 473 ? -27.279 -16.117 -3.175 1.00 86.12 473 ALA A CA 1
ATOM 3855 C C . ALA A 1 473 ? -27.458 -17.583 -3.598 1.00 86.12 473 ALA A C 1
ATOM 3857 O O . ALA A 1 473 ? -27.277 -18.512 -2.813 1.00 86.12 473 ALA A O 1
ATOM 3858 N N . ASN A 1 474 ? -27.772 -17.789 -4.879 1.00 86.38 474 ASN A N 1
ATOM 3859 C CA . ASN A 1 474 ? -27.903 -19.124 -5.456 1.00 86.38 474 ASN A CA 1
ATOM 3860 C C . ASN A 1 474 ? -26.549 -19.851 -5.588 1.00 86.38 474 ASN A C 1
ATOM 3862 O O . ASN A 1 474 ? -25.483 -19.234 -5.562 1.00 86.38 474 ASN A O 1
ATOM 3866 N N . GLU A 1 475 ? -26.595 -21.166 -5.817 1.00 88.88 475 GLU A N 1
ATOM 3867 C CA . GLU A 1 475 ? -25.378 -21.986 -5.924 1.00 88.88 475 GLU A CA 1
ATOM 3868 C C . GLU A 1 475 ? -24.448 -21.532 -7.049 1.00 88.88 475 GLU A C 1
ATOM 3870 O O . GLU A 1 475 ? -23.240 -21.455 -6.864 1.00 88.88 475 GLU A O 1
ATOM 3875 N N . LYS A 1 476 ? -25.016 -21.083 -8.175 1.00 89.56 476 LYS A N 1
ATOM 3876 C CA . LYS A 1 476 ? -24.248 -20.584 -9.326 1.00 89.56 476 LYS A CA 1
ATOM 3877 C C . LYS A 1 476 ? -23.316 -19.420 -8.961 1.00 89.56 476 LYS A C 1
ATOM 3879 O O . LYS A 1 476 ? -22.239 -19.291 -9.543 1.00 89.56 476 LYS A O 1
ATOM 3884 N N . VAL A 1 477 ? -23.714 -18.560 -8.017 1.00 89.94 477 VAL A N 1
ATOM 3885 C CA . VAL A 1 477 ? -22.864 -17.467 -7.511 1.00 89.94 477 VAL A CA 1
ATOM 3886 C C . VAL A 1 477 ? -21.681 -18.033 -6.724 1.00 89.94 477 VAL A C 1
ATOM 3888 O O . VAL A 1 477 ? -20.544 -17.598 -6.923 1.00 89.94 477 VAL A O 1
ATOM 3891 N N . TRP A 1 478 ? -21.924 -19.037 -5.883 1.00 92.81 478 TRP A N 1
ATOM 3892 C CA . TRP A 1 478 ? -20.893 -19.711 -5.096 1.00 92.81 478 TRP A CA 1
ATOM 3893 C C . TRP A 1 478 ? -19.930 -20.530 -5.958 1.00 92.81 478 TRP A C 1
ATOM 3895 O O . TRP A 1 478 ? -18.721 -20.423 -5.754 1.00 92.81 478 TRP A O 1
ATOM 3905 N N . ASP A 1 479 ? -20.419 -21.230 -6.982 1.00 94.19 479 ASP A N 1
ATOM 3906 C CA . ASP A 1 479 ? -19.589 -21.935 -7.967 1.00 94.19 479 ASP A CA 1
ATOM 3907 C C . ASP A 1 479 ? -18.629 -20.972 -8.666 1.00 94.19 479 ASP A C 1
ATOM 3909 O O . ASP A 1 479 ? -17.433 -21.239 -8.829 1.00 94.19 479 ASP A O 1
ATOM 3913 N N . ARG A 1 480 ? -19.130 -19.786 -9.034 1.00 94.44 480 ARG A N 1
ATOM 3914 C CA . ARG A 1 480 ? -18.310 -18.762 -9.677 1.00 94.44 480 ARG A CA 1
ATOM 3915 C C . ARG A 1 480 ? -17.226 -18.229 -8.743 1.00 94.44 480 ARG A C 1
ATOM 3917 O O . ARG A 1 480 ? -16.071 -18.104 -9.156 1.00 94.44 480 ARG A O 1
ATOM 3924 N N . LEU A 1 481 ? -17.558 -17.968 -7.479 1.00 94.38 481 LEU A N 1
ATOM 3925 C CA . LEU A 1 481 ? -16.576 -17.583 -6.460 1.00 94.38 481 LEU A CA 1
ATOM 3926 C C . LEU A 1 481 ? -15.562 -18.696 -6.190 1.00 94.38 481 LEU A C 1
ATOM 3928 O O . LEU A 1 481 ? -14.375 -18.412 -6.016 1.00 94.38 481 LEU A O 1
ATOM 3932 N N . GLN A 1 482 ? -15.994 -19.956 -6.217 1.00 96.19 482 GLN A N 1
ATOM 3933 C CA . GLN A 1 482 ? -15.117 -21.106 -6.042 1.00 96.19 482 GLN A CA 1
ATOM 3934 C C . GLN A 1 482 ? -14.108 -21.210 -7.191 1.00 96.19 482 GLN A C 1
ATOM 3936 O O . GLN A 1 482 ? -12.921 -21.426 -6.947 1.00 96.19 482 GLN A O 1
ATOM 3941 N N . ILE A 1 483 ? -14.521 -20.952 -8.436 1.00 95.62 483 ILE A N 1
ATOM 3942 C CA . ILE A 1 483 ? -13.602 -20.865 -9.584 1.00 95.62 483 ILE A CA 1
ATOM 3943 C C . ILE A 1 483 ? -12.548 -19.771 -9.359 1.00 95.62 483 ILE A C 1
ATOM 3945 O O . ILE A 1 483 ? -11.360 -19.990 -9.619 1.00 95.62 483 ILE A O 1
ATOM 3949 N N . ILE A 1 484 ? -12.950 -18.599 -8.856 1.00 95.12 484 ILE A N 1
ATOM 3950 C CA . ILE A 1 484 ? -12.027 -17.493 -8.557 1.00 95.12 484 ILE A CA 1
ATOM 3951 C C . ILE A 1 484 ? -11.050 -17.887 -7.441 1.00 95.12 484 ILE A C 1
ATOM 3953 O O . ILE A 1 484 ? -9.842 -17.665 -7.581 1.00 95.12 484 ILE A O 1
ATOM 3957 N N . GLN A 1 485 ? -11.537 -18.526 -6.373 1.00 96.19 485 GLN A N 1
ATOM 3958 C CA . GLN A 1 485 ? -10.695 -19.069 -5.309 1.00 96.19 485 GLN A CA 1
ATOM 3959 C C . GLN A 1 485 ? -9.691 -20.089 -5.863 1.00 96.19 485 GLN A C 1
ATOM 3961 O O . GLN A 1 485 ? -8.501 -19.982 -5.572 1.00 96.19 485 GLN A O 1
ATOM 3966 N N . ASN A 1 486 ? -10.125 -21.027 -6.703 1.00 96.00 486 ASN A N 1
ATOM 3967 C CA . ASN A 1 486 ? -9.262 -22.054 -7.288 1.00 96.00 486 ASN A CA 1
ATOM 3968 C C . ASN A 1 486 ? -8.158 -21.437 -8.160 1.00 96.00 486 ASN A C 1
ATOM 3970 O O . ASN A 1 486 ? -6.998 -21.845 -8.083 1.00 96.00 486 ASN A O 1
ATOM 3974 N N . LYS A 1 487 ? -8.487 -20.414 -8.961 1.00 95.25 487 LYS A N 1
ATOM 3975 C CA . LYS A 1 487 ? -7.498 -19.648 -9.741 1.00 95.25 487 LYS A CA 1
ATOM 3976 C C . LYS A 1 487 ? -6.482 -18.951 -8.834 1.00 95.25 487 LYS A C 1
ATOM 3978 O O . LYS A 1 487 ? -5.284 -18.976 -9.117 1.00 95.25 487 LYS A O 1
ATOM 3983 N N . ALA A 1 488 ? -6.947 -18.353 -7.740 1.00 95.31 488 ALA A N 1
ATOM 3984 C CA . ALA A 1 488 ? -6.082 -17.693 -6.772 1.00 95.31 488 ALA A CA 1
ATOM 3985 C C . ALA A 1 488 ? -5.177 -18.685 -6.027 1.00 95.31 488 ALA A C 1
ATOM 3987 O O . ALA A 1 488 ? -3.992 -18.405 -5.864 1.00 95.31 488 ALA A O 1
ATOM 3988 N N . LEU A 1 489 ? -5.687 -19.854 -5.632 1.00 95.62 489 LEU A N 1
ATOM 3989 C CA . LEU A 1 489 ? -4.900 -20.902 -4.978 1.00 95.62 489 LEU A CA 1
ATOM 3990 C C . LEU A 1 489 ? -3.826 -21.472 -5.906 1.00 95.62 489 LEU A C 1
ATOM 3992 O O . LEU A 1 489 ? -2.675 -21.568 -5.490 1.00 95.62 489 LEU A O 1
ATOM 3996 N N . ARG A 1 490 ? -4.149 -21.749 -7.177 1.00 94.88 490 ARG A N 1
ATOM 3997 C CA . ARG A 1 490 ? -3.141 -22.170 -8.168 1.00 94.88 490 ARG A CA 1
ATOM 3998 C C . ARG A 1 490 ? -2.038 -21.125 -8.329 1.00 94.88 490 ARG A C 1
ATOM 4000 O O . ARG A 1 490 ? -0.862 -21.461 -8.256 1.00 94.88 490 ARG A O 1
ATOM 4007 N N . ALA A 1 491 ? -2.406 -19.846 -8.439 1.00 93.12 491 ALA A N 1
ATOM 4008 C CA . ALA A 1 491 ? -1.434 -18.753 -8.498 1.00 93.12 491 ALA A CA 1
ATOM 4009 C C . ALA A 1 491 ? -0.582 -18.629 -7.222 1.00 93.12 491 ALA A C 1
ATOM 4011 O O . ALA A 1 491 ? 0.575 -18.236 -7.303 1.00 93.12 491 ALA A O 1
ATOM 4012 N N . THR A 1 492 ? -1.150 -18.964 -6.063 1.00 91.94 492 THR A N 1
ATOM 4013 C CA . THR A 1 492 ? -0.484 -18.919 -4.750 1.00 91.94 492 THR A CA 1
ATOM 4014 C C . THR A 1 492 ? 0.509 -20.062 -4.564 1.00 91.94 492 THR A C 1
ATOM 4016 O O . THR A 1 492 ? 1.543 -19.875 -3.932 1.00 91.94 492 THR A O 1
ATOM 4019 N N . LEU A 1 493 ? 0.188 -21.238 -5.102 1.00 91.06 493 LEU A N 1
ATOM 4020 C CA . LEU A 1 493 ? 1.000 -22.449 -5.001 1.00 91.06 493 LEU A CA 1
ATOM 4021 C C . LEU A 1 493 ? 1.967 -22.628 -6.182 1.00 91.06 493 LEU A C 1
ATOM 4023 O O . LEU A 1 493 ? 2.760 -23.559 -6.171 1.00 91.06 493 LEU A O 1
ATOM 4027 N N . GLY A 1 494 ? 1.899 -21.769 -7.205 1.00 89.25 494 GLY A N 1
ATOM 4028 C CA . GLY A 1 494 ? 2.714 -21.910 -8.417 1.00 89.25 494 GLY A CA 1
ATOM 4029 C C . GLY A 1 494 ? 2.310 -23.082 -9.312 1.00 89.25 494 GLY A C 1
ATOM 4030 O O . GLY A 1 494 ? 3.127 -23.555 -10.091 1.00 89.25 494 GLY A O 1
ATOM 4031 N N . LEU A 1 495 ? 1.067 -23.552 -9.200 1.00 90.75 495 LEU A N 1
ATOM 4032 C CA . LEU A 1 495 ? 0.572 -24.723 -9.923 1.00 90.75 495 LEU A CA 1
ATOM 4033 C C . LEU A 1 495 ? 0.109 -24.366 -11.342 1.00 90.75 495 LEU A C 1
ATOM 4035 O O . LEU A 1 495 ? -0.339 -23.241 -11.598 1.00 90.75 495 LEU A O 1
ATOM 4039 N N . SER A 1 496 ? 0.176 -25.349 -12.249 1.00 88.25 496 SER A N 1
ATOM 4040 C CA . SER A 1 496 ? -0.368 -25.232 -13.608 1.00 88.25 496 SER A CA 1
ATOM 4041 C C . SER A 1 496 ? -1.892 -25.043 -13.571 1.00 88.25 496 SER A C 1
ATOM 4043 O O . SER A 1 496 ? -2.563 -25.392 -12.595 1.00 88.25 496 SER A O 1
ATOM 4045 N N . ILE A 1 497 ? -2.455 -24.482 -14.645 1.00 83.94 497 ILE A N 1
ATOM 4046 C CA . ILE A 1 497 ? -3.904 -24.276 -14.758 1.00 83.94 497 ILE A CA 1
ATOM 4047 C C . ILE A 1 497 ? -4.685 -25.600 -14.803 1.00 83.94 497 ILE A C 1
ATOM 4049 O O . ILE A 1 497 ? -5.811 -25.642 -14.306 1.00 83.94 497 ILE A O 1
ATOM 4053 N N . ASP A 1 498 ? -4.048 -26.670 -15.284 1.00 87.88 498 ASP A N 1
ATOM 4054 C CA . ASP A 1 498 ? -4.628 -28.003 -15.507 1.00 87.88 498 ASP A CA 1
ATOM 4055 C C . ASP A 1 498 ? -4.604 -28.880 -14.251 1.00 87.88 498 ASP A C 1
ATOM 4057 O O . ASP A 1 498 ? -5.204 -29.950 -14.207 1.00 87.88 498 ASP A O 1
ATOM 4061 N N . THR A 1 499 ? -3.922 -28.429 -13.193 1.00 92.44 499 THR A N 1
ATOM 4062 C CA . THR A 1 499 ? -3.855 -29.172 -11.929 1.00 92.44 499 THR A CA 1
ATOM 4063 C C . THR A 1 499 ? -5.260 -29.374 -11.359 1.00 92.44 499 THR A C 1
ATOM 4065 O O . THR A 1 499 ? -6.018 -28.403 -11.263 1.00 92.44 499 THR A O 1
ATOM 4068 N N . SER A 1 500 ? -5.610 -30.598 -10.944 1.00 94.75 500 SER A N 1
ATOM 4069 C CA . SER A 1 500 ? -6.960 -30.916 -10.460 1.00 94.75 500 SER A CA 1
ATOM 4070 C C . SER A 1 500 ? -7.356 -30.068 -9.242 1.00 94.75 500 SER A C 1
ATOM 4072 O O . SER A 1 500 ? -6.530 -29.720 -8.394 1.00 94.75 500 SER A O 1
ATOM 4074 N N . VAL A 1 501 ? -8.640 -29.699 -9.155 1.00 93.06 501 VAL A N 1
ATOM 4075 C CA . VAL A 1 501 ? -9.163 -28.890 -8.035 1.00 93.06 501 VAL A CA 1
ATOM 4076 C C . VAL A 1 501 ? -8.982 -29.628 -6.708 1.00 93.06 501 VAL A C 1
ATOM 4078 O O . VAL A 1 501 ? -8.570 -29.022 -5.720 1.00 93.06 501 VAL A O 1
ATOM 4081 N N . GLU A 1 502 ? -9.210 -30.938 -6.707 1.00 93.81 502 GLU A N 1
ATOM 4082 C CA . GLU A 1 502 ? -9.010 -31.803 -5.547 1.00 93.81 502 GLU A CA 1
ATOM 4083 C C . GLU A 1 502 ? -7.574 -31.716 -5.010 1.00 93.81 502 GLU A C 1
ATOM 4085 O O . GLU A 1 502 ? -7.359 -31.454 -3.825 1.00 93.81 502 GLU A O 1
ATOM 4090 N N . TYR A 1 503 ? -6.576 -31.819 -5.894 1.00 93.69 503 TYR A N 1
ATOM 4091 C CA . TYR A 1 503 ? -5.168 -31.703 -5.519 1.00 93.69 503 TYR A CA 1
ATOM 4092 C C . TYR A 1 503 ? -4.837 -30.326 -4.926 1.00 93.69 503 TYR A C 1
ATOM 4094 O O . TYR A 1 503 ? -4.158 -30.232 -3.899 1.00 93.69 503 TYR A O 1
ATOM 4102 N N . VAL A 1 504 ? -5.361 -29.250 -5.529 1.00 93.75 504 VAL A N 1
ATOM 4103 C CA . VAL A 1 504 ? -5.183 -27.873 -5.033 1.00 93.75 504 VAL A CA 1
ATOM 4104 C C . VAL A 1 504 ? -5.710 -27.735 -3.603 1.00 93.75 504 VAL A C 1
ATOM 4106 O O . VAL A 1 504 ? -5.043 -27.140 -2.751 1.00 93.75 504 VAL A O 1
ATOM 4109 N N . HIS A 1 505 ? -6.886 -28.290 -3.310 1.00 94.00 505 HIS A N 1
ATOM 4110 C CA . HIS A 1 505 ? -7.490 -28.232 -1.978 1.00 94.00 505 HIS A CA 1
ATOM 4111 C C . HIS A 1 505 ? -6.762 -29.116 -0.959 1.00 94.00 505 HIS A C 1
ATOM 4113 O O . HIS A 1 505 ? -6.507 -28.658 0.159 1.00 94.00 505 HIS A O 1
ATOM 4119 N N . ARG A 1 506 ? -6.320 -30.312 -1.365 1.00 93.19 506 ARG A N 1
ATOM 4120 C CA . ARG A 1 506 ? -5.519 -31.222 -0.533 1.00 93.19 506 ARG A CA 1
ATOM 4121 C C . ARG A 1 506 ? -4.217 -30.575 -0.058 1.00 93.19 506 ARG A C 1
ATOM 4123 O O . ARG A 1 506 ? -3.887 -30.636 1.124 1.00 93.19 506 ARG A O 1
ATOM 4130 N N . ILE A 1 507 ? -3.499 -29.906 -0.961 1.00 92.56 507 ILE A N 1
ATOM 4131 C CA . ILE A 1 507 ? -2.217 -29.255 -0.649 1.00 92.56 507 ILE A CA 1
ATOM 4132 C C . ILE A 1 507 ? -2.400 -27.946 0.112 1.00 92.56 507 ILE A C 1
ATOM 4134 O O . ILE A 1 507 ? -1.663 -27.662 1.055 1.00 92.56 507 ILE A O 1
ATOM 4138 N N . SER A 1 508 ? -3.363 -27.120 -0.296 1.00 91.56 508 SER A N 1
ATOM 4139 C CA . SER A 1 508 ? -3.575 -25.815 0.337 1.00 91.56 508 SER A CA 1
ATOM 4140 C C . SER A 1 508 ? -4.210 -25.911 1.727 1.00 91.56 508 SER A C 1
ATOM 4142 O O . SER A 1 508 ? -4.095 -24.954 2.499 1.00 91.56 508 SER A O 1
ATOM 4144 N N . LYS A 1 509 ? -4.881 -27.033 2.043 1.00 94.12 509 LYS A N 1
ATOM 4145 C CA . LYS A 1 509 ? -5.699 -27.227 3.256 1.00 94.12 509 LYS A CA 1
ATOM 4146 C C . LYS A 1 509 ? -6.680 -26.071 3.465 1.00 94.12 509 LYS A C 1
ATOM 4148 O O . LYS A 1 509 ? -6.868 -25.554 4.567 1.00 94.12 509 LYS A O 1
ATOM 4153 N N . ILE A 1 510 ? -7.244 -25.597 2.358 1.00 94.56 510 ILE A N 1
ATOM 4154 C CA . ILE A 1 510 ? -8.176 -24.482 2.320 1.00 94.56 510 ILE A CA 1
ATOM 4155 C C . ILE A 1 510 ? -9.590 -25.027 2.078 1.00 94.56 510 ILE A C 1
ATOM 4157 O O . ILE A 1 510 ? -9.781 -25.728 1.086 1.00 94.56 510 ILE A O 1
ATOM 4161 N N . PRO A 1 511 ? -10.581 -24.669 2.916 1.00 94.25 511 PRO A N 1
ATOM 4162 C CA . PRO A 1 511 ? -11.977 -25.029 2.666 1.00 94.25 511 PRO A CA 1
ATOM 4163 C C . PRO A 1 511 ? -12.518 -24.321 1.421 1.00 94.25 511 PRO A C 1
ATOM 4165 O O . PRO A 1 511 ? -11.948 -23.321 0.957 1.00 94.25 511 PRO A O 1
ATOM 4168 N N . THR A 1 512 ? -13.635 -24.806 0.889 1.00 95.19 512 THR A N 1
ATOM 4169 C CA . THR A 1 512 ? -14.358 -24.086 -0.165 1.00 95.19 512 THR A CA 1
ATOM 4170 C C . THR A 1 512 ? -14.810 -22.715 0.341 1.00 95.19 512 THR A C 1
ATOM 4172 O O . THR A 1 512 ? -14.920 -22.454 1.546 1.00 95.19 512 THR A O 1
ATOM 4175 N N . ILE A 1 513 ? -15.037 -21.787 -0.585 1.00 94.81 513 ILE A N 1
ATOM 4176 C CA . ILE A 1 513 ? -15.379 -20.409 -0.229 1.00 94.81 513 ILE A CA 1
ATOM 4177 C C . ILE A 1 513 ? -16.725 -20.338 0.514 1.00 94.81 513 ILE A C 1
ATOM 4179 O O . ILE A 1 513 ? -16.868 -19.541 1.444 1.00 94.81 513 ILE A O 1
ATOM 4183 N N . LYS A 1 514 ? -17.675 -21.213 0.158 1.00 94.19 514 LYS A N 1
ATOM 4184 C CA . LYS A 1 514 ? -19.003 -21.308 0.776 1.00 94.19 514 LYS A CA 1
ATOM 4185 C C . LYS A 1 514 ? -18.949 -21.917 2.178 1.00 94.19 514 LYS A C 1
ATOM 4187 O O . LYS A 1 514 ? -19.529 -21.349 3.103 1.00 94.19 514 LYS A O 1
ATOM 4192 N N . GLU A 1 515 ? -18.203 -23.006 2.372 1.00 93.94 515 GLU A N 1
ATOM 4193 C CA . GLU A 1 515 ? -17.967 -23.586 3.707 1.00 93.94 515 GLU A CA 1
ATOM 4194 C C . GLU A 1 515 ? -17.327 -22.559 4.641 1.00 93.94 515 GLU A C 1
ATOM 4196 O O . GLU A 1 515 ? -17.769 -22.358 5.773 1.00 93.94 515 GLU A O 1
ATOM 4201 N N . TYR A 1 516 ? -16.313 -21.844 4.146 1.00 94.88 516 TYR A N 1
ATOM 4202 C CA . TYR A 1 516 ? -15.648 -20.813 4.926 1.00 94.88 516 TYR A CA 1
ATOM 4203 C C . TYR A 1 516 ? -16.604 -19.672 5.300 1.00 94.88 516 TYR A C 1
ATOM 4205 O O . TYR A 1 516 ? -16.654 -19.283 6.466 1.00 94.88 516 TYR A O 1
ATOM 4213 N N . ALA A 1 517 ? -17.396 -19.166 4.351 1.00 92.25 517 ALA A N 1
ATOM 4214 C CA . ALA A 1 517 ? -18.409 -18.141 4.607 1.00 92.25 517 ALA A CA 1
ATOM 4215 C C . ALA A 1 517 ? -19.449 -18.587 5.649 1.00 92.25 517 ALA A C 1
ATOM 4217 O O . ALA A 1 517 ? -19.771 -17.832 6.565 1.00 92.25 517 ALA A O 1
ATOM 4218 N N . THR A 1 518 ? -19.910 -19.833 5.557 1.00 92.12 518 THR A N 1
ATOM 4219 C CA . THR A 1 518 ? -20.851 -20.428 6.516 1.00 92.12 518 THR A CA 1
ATOM 4220 C C . THR A 1 518 ? -20.226 -20.509 7.911 1.00 92.12 518 THR A C 1
ATOM 4222 O O . THR A 1 518 ? -20.835 -20.098 8.897 1.00 92.12 518 THR A O 1
ATOM 4225 N N . SER A 1 519 ? -18.958 -20.925 8.004 1.00 92.31 519 SER A N 1
ATOM 4226 C CA . SER A 1 519 ? -18.227 -20.968 9.278 1.00 92.31 519 SER A CA 1
ATOM 4227 C C . SER A 1 519 ? -18.060 -19.585 9.926 1.00 92.31 519 SER A C 1
ATOM 4229 O O . SER A 1 519 ? -18.126 -19.468 11.150 1.00 92.31 519 SER A O 1
ATOM 4231 N N . LEU A 1 520 ? -17.878 -18.524 9.126 1.00 89.50 520 LEU A N 1
ATOM 4232 C CA . LEU A 1 520 ? -17.815 -17.147 9.627 1.00 89.50 520 LEU A CA 1
ATOM 4233 C C . LEU A 1 520 ? -19.154 -16.707 10.214 1.00 89.50 520 LEU A C 1
ATOM 4235 O O . LEU A 1 520 ? -19.175 -16.100 11.285 1.00 89.50 520 LEU A O 1
ATOM 4239 N N . LEU A 1 521 ? -20.257 -17.055 9.548 1.00 87.69 521 LEU A N 1
ATOM 4240 C CA . LEU A 1 521 ? -21.599 -16.749 10.024 1.00 87.69 521 LEU A CA 1
ATOM 4241 C C . LEU A 1 521 ? -21.866 -17.408 11.381 1.00 87.69 521 LEU A C 1
ATOM 4243 O O . LEU A 1 521 ? -22.224 -16.707 12.326 1.00 87.69 521 LEU A O 1
ATOM 4247 N N . HIS A 1 522 ? -21.589 -18.706 11.523 1.00 85.94 522 HIS A N 1
ATOM 4248 C CA . HIS A 1 522 ? -21.732 -19.403 12.806 1.00 85.94 522 HIS A CA 1
ATOM 4249 C C . HIS A 1 522 ? -20.894 -18.772 13.919 1.00 85.94 522 HIS A C 1
ATOM 4251 O O . HIS A 1 522 ? -21.404 -18.532 15.012 1.00 85.94 522 HIS A O 1
ATOM 4257 N N . LYS A 1 523 ? -19.629 -18.433 13.641 1.00 86.12 523 LYS A N 1
ATOM 4258 C CA . LYS A 1 523 ? -18.776 -17.735 14.615 1.00 86.12 523 LYS A CA 1
ATOM 4259 C C . LYS A 1 523 ? -19.380 -16.398 15.035 1.00 86.12 523 LYS A C 1
ATOM 4261 O O . LYS A 1 523 ? -19.465 -16.129 16.227 1.00 86.12 523 LYS A O 1
ATOM 4266 N N . SER A 1 524 ? -19.848 -15.596 14.077 1.00 80.62 524 SER A N 1
ATOM 4267 C CA . SER A 1 524 ? -20.460 -14.295 14.366 1.00 80.62 524 SER A CA 1
ATOM 4268 C C . SER A 1 524 ? -21.723 -14.415 15.226 1.00 80.62 524 SER A C 1
ATOM 4270 O O . SER A 1 524 ? -21.888 -13.644 16.170 1.00 80.62 524 SER A O 1
ATOM 4272 N N . PHE A 1 525 ? -22.563 -15.427 14.976 1.00 79.44 525 PHE A N 1
ATOM 4273 C CA . PHE A 1 525 ? -23.746 -15.710 15.789 1.00 79.44 525 PHE A CA 1
ATOM 4274 C C . PHE A 1 525 ? -23.390 -16.162 17.204 1.00 79.44 525 PHE A C 1
ATOM 4276 O O . PHE A 1 525 ? -24.005 -15.696 18.164 1.00 79.44 525 PHE A O 1
ATOM 4283 N N . ASN A 1 526 ? -22.384 -17.024 17.352 1.00 80.06 526 ASN A N 1
ATOM 4284 C CA . ASN A 1 526 ? -21.940 -17.498 18.660 1.00 80.06 526 ASN A CA 1
ATOM 4285 C C . ASN A 1 526 ? -21.362 -16.350 19.498 1.00 80.06 526 ASN A C 1
ATOM 4287 O O . ASN A 1 526 ? -21.743 -16.188 20.654 1.00 80.06 526 ASN A O 1
ATOM 4291 N N . THR A 1 527 ? -20.523 -15.496 18.900 1.00 76.00 527 THR A N 1
ATOM 4292 C CA . THR A 1 527 ? -19.981 -14.299 19.565 1.00 76.00 527 THR A CA 1
ATOM 4293 C C . THR A 1 527 ? -21.074 -13.292 19.929 1.00 76.00 527 THR A C 1
ATOM 4295 O O . THR A 1 527 ? -21.041 -12.701 21.009 1.00 76.00 527 THR A O 1
ATOM 4298 N N . ALA A 1 528 ? -22.068 -13.096 19.058 1.00 69.12 528 ALA A N 1
ATOM 4299 C CA . ALA A 1 528 ? -23.217 -12.248 19.367 1.00 69.12 528 ALA A CA 1
ATOM 4300 C C . ALA A 1 528 ? -24.053 -12.819 20.527 1.00 69.12 528 ALA A C 1
ATOM 4302 O O . ALA A 1 528 ? -24.501 -12.074 21.391 1.00 69.12 528 ALA A O 1
ATOM 4303 N N . SER A 1 529 ? -24.212 -14.143 20.587 1.00 66.88 529 SER A N 1
ATOM 4304 C CA . SER A 1 529 ? -24.989 -14.822 21.631 1.00 66.88 529 SER A CA 1
ATOM 4305 C C . SER A 1 529 ? -24.289 -14.828 22.996 1.00 66.88 529 SER A C 1
ATOM 4307 O O . SER A 1 529 ? -24.964 -14.777 24.025 1.00 66.88 529 SER A O 1
ATOM 4309 N N . SER A 1 530 ? -22.951 -14.853 23.030 1.00 68.38 530 SER A N 1
ATOM 4310 C CA . SER A 1 530 ? -22.169 -14.759 24.272 1.00 68.38 530 SER A CA 1
ATOM 4311 C C . SER A 1 530 ? -22.101 -13.332 24.831 1.00 68.38 530 SER A C 1
ATOM 4313 O O . SER A 1 530 ? -22.043 -13.145 26.046 1.00 68.38 530 SER A O 1
ATOM 4315 N N . ASN A 1 531 ? -22.161 -12.313 23.968 1.00 61.19 531 ASN A N 1
ATOM 4316 C CA . ASN A 1 531 ? -22.154 -10.903 24.357 1.00 61.19 531 ASN A CA 1
ATOM 4317 C C . ASN A 1 531 ? -23.569 -10.427 24.724 1.00 61.19 531 ASN A C 1
ATOM 4319 O O . ASN A 1 531 ? -24.213 -9.698 23.969 1.00 61.19 531 ASN A O 1
ATOM 4323 N N . LYS A 1 532 ? -24.045 -10.796 25.921 1.00 51.19 532 LYS A N 1
ATOM 4324 C CA . LYS A 1 532 ? -25.389 -10.469 26.453 1.00 51.19 532 LYS A CA 1
ATOM 4325 C C . LYS A 1 532 ? -25.759 -8.964 26.488 1.00 51.19 532 LYS A C 1
ATOM 4327 O O . LYS A 1 532 ? -26.890 -8.646 26.833 1.00 51.19 532 LYS A O 1
ATOM 4332 N N . GLY A 1 533 ? -24.853 -8.041 26.143 1.00 47.78 533 GLY A N 1
ATOM 4333 C CA . GLY A 1 533 ? -25.022 -6.595 26.338 1.00 47.78 533 GLY A CA 1
ATOM 4334 C C . GLY A 1 533 ? -25.340 -5.720 25.115 1.00 47.78 533 GLY A C 1
ATOM 4335 O O . GLY A 1 533 ? -25.653 -4.555 25.326 1.00 47.78 533 GLY A O 1
ATOM 4336 N N . GLN A 1 534 ? -25.264 -6.194 23.859 1.00 41.97 534 GLN A N 1
ATOM 4337 C CA . GLN A 1 534 ? -25.359 -5.268 22.700 1.00 41.97 534 GLN A CA 1
ATOM 4338 C C . GLN A 1 534 ? -26.165 -5.730 21.474 1.00 41.97 534 GLN A C 1
ATOM 4340 O O . GLN A 1 534 ? -26.321 -4.952 20.536 1.00 41.97 534 GLN A O 1
ATOM 4345 N N . THR A 1 535 ? -26.733 -6.937 21.437 1.00 40.97 535 THR A N 1
ATOM 4346 C CA . THR A 1 535 ? -27.399 -7.451 20.218 1.00 40.97 535 THR A CA 1
ATOM 4347 C C . THR A 1 535 ? -28.909 -7.633 20.392 1.00 40.97 535 THR A C 1
ATOM 4349 O O . THR A 1 535 ? -29.447 -8.733 20.322 1.00 40.97 535 THR A O 1
ATOM 4352 N N . LEU A 1 536 ? -29.629 -6.523 20.583 1.00 35.69 536 LEU A N 1
ATOM 4353 C CA . LEU A 1 536 ? -31.101 -6.502 20.618 1.00 35.69 536 LEU A CA 1
ATOM 4354 C C . LEU A 1 536 ? -31.771 -6.560 19.225 1.00 35.69 536 LEU A C 1
ATOM 4356 O O . LEU A 1 536 ? -32.989 -6.676 19.153 1.00 35.69 536 LEU A O 1
ATOM 4360 N N . LEU A 1 537 ? -31.014 -6.529 18.119 1.00 35.38 537 LEU A N 1
ATOM 4361 C CA . LEU A 1 537 ? -31.582 -6.421 16.761 1.00 35.38 537 LEU A CA 1
ATOM 4362 C C . LEU A 1 537 ? -31.681 -7.731 15.957 1.00 35.38 537 LEU A C 1
ATOM 4364 O O . LEU A 1 537 ? -32.264 -7.719 14.879 1.00 35.38 537 LEU A O 1
ATOM 4368 N N . LEU A 1 538 ? -31.163 -8.865 16.444 1.00 34.91 538 LEU A N 1
ATOM 4369 C CA . LEU A 1 538 ? -31.160 -10.123 15.667 1.00 34.91 538 LEU A CA 1
ATOM 4370 C C . LEU A 1 538 ? -32.137 -11.198 16.167 1.00 34.91 538 LEU A C 1
ATOM 4372 O O . LEU A 1 538 ? -32.309 -12.216 15.502 1.00 34.91 538 LEU A O 1
ATOM 4376 N N . ARG A 1 539 ? -32.827 -10.983 17.295 1.00 33.84 539 ARG A N 1
ATOM 4377 C CA . ARG A 1 539 ? -33.760 -11.978 17.860 1.00 33.84 539 ARG A CA 1
ATOM 4378 C C . ARG A 1 539 ? -35.131 -12.047 17.171 1.00 33.84 539 ARG A C 1
ATOM 4380 O O . ARG A 1 539 ? -35.894 -12.953 17.486 1.00 33.84 539 ARG A O 1
ATOM 4387 N N . SER A 1 540 ? -35.464 -11.146 16.241 1.00 29.70 540 SER A N 1
ATOM 4388 C CA . SER A 1 540 ? -36.821 -11.066 15.668 1.00 29.70 540 SER A CA 1
ATOM 4389 C C . SER A 1 540 ? -37.039 -11.800 14.338 1.00 29.70 540 SER A C 1
ATOM 4391 O O . SER A 1 540 ? -38.172 -11.833 13.872 1.00 29.70 540 SER A O 1
ATOM 4393 N N . ASN A 1 541 ? -36.013 -12.398 13.719 1.00 31.59 541 ASN A N 1
ATOM 4394 C CA . ASN A 1 541 ? -36.117 -12.928 12.345 1.00 31.59 541 ASN A CA 1
ATOM 4395 C C . ASN A 1 541 ? -36.051 -14.463 12.235 1.00 31.59 541 ASN A C 1
ATOM 4397 O O . ASN A 1 541 ? -35.760 -14.993 11.162 1.00 31.59 541 ASN A O 1
ATOM 4401 N N . ASN A 1 542 ? -36.397 -15.192 13.301 1.00 33.09 542 ASN A N 1
ATOM 4402 C CA . ASN A 1 542 ? -36.519 -16.659 13.266 1.00 33.09 542 ASN A CA 1
ATOM 4403 C C . ASN A 1 542 ? -37.625 -17.183 12.320 1.00 33.09 542 ASN A C 1
ATOM 4405 O O . ASN A 1 542 ? -37.765 -18.389 12.169 1.00 33.09 542 ASN A O 1
ATOM 4409 N N . SER A 1 543 ? -38.387 -16.314 11.649 1.00 32.03 543 SER A N 1
ATOM 4410 C CA . SER A 1 543 ? -39.425 -16.693 10.681 1.00 32.03 543 SER A CA 1
ATOM 4411 C C . SER A 1 543 ? -38.990 -16.646 9.207 1.00 32.03 543 SER A C 1
ATOM 4413 O O . SER A 1 543 ? -39.777 -17.028 8.346 1.00 32.03 543 SER A O 1
ATOM 4415 N N . ILE A 1 544 ? -37.765 -16.199 8.883 1.00 32.56 544 ILE A N 1
ATOM 4416 C CA . ILE A 1 544 ? -37.285 -16.096 7.482 1.00 32.56 544 ILE A CA 1
ATOM 4417 C C . ILE A 1 544 ? -36.476 -17.338 7.051 1.00 32.56 544 ILE A C 1
ATOM 4419 O O . ILE A 1 544 ? -36.307 -17.594 5.860 1.00 32.56 544 ILE A O 1
ATOM 4423 N N . LEU A 1 545 ? -36.050 -18.177 7.999 1.00 30.36 545 LEU A N 1
ATOM 4424 C CA . LEU A 1 545 ? -35.466 -19.496 7.728 1.00 30.36 545 LEU A CA 1
ATOM 4425 C C . LEU A 1 545 ? -36.580 -20.541 7.543 1.00 30.36 545 LEU A C 1
ATOM 4427 O O . LEU A 1 545 ? -36.766 -21.442 8.356 1.00 30.36 545 LEU A O 1
ATOM 4431 N N . GLY A 1 546 ? -37.356 -20.391 6.470 1.00 26.16 546 GLY A N 1
ATOM 4432 C CA . GLY A 1 546 ? -38.343 -21.381 6.046 1.00 26.16 546 GLY A CA 1
ATOM 4433 C C . GLY A 1 546 ? -37.679 -22.654 5.513 1.00 26.16 546 GLY A C 1
ATOM 4434 O O . GLY A 1 546 ? -37.102 -22.656 4.429 1.00 26.16 546 GLY A O 1
ATOM 4435 N N . SER A 1 547 ? -37.767 -23.728 6.300 1.00 29.05 547 SER A N 1
ATOM 4436 C CA . SER A 1 547 ? -38.243 -25.058 5.876 1.00 29.05 547 SER A CA 1
ATOM 4437 C C . SER A 1 547 ? -37.687 -25.692 4.587 1.00 29.05 547 SER A C 1
ATOM 4439 O O . SER A 1 547 ? -38.461 -26.277 3.837 1.00 29.05 547 SER A O 1
ATOM 4441 N N . ASN A 1 548 ? -36.378 -25.632 4.317 1.00 27.86 548 ASN A N 1
ATOM 4442 C CA . ASN A 1 548 ? -35.770 -26.498 3.285 1.00 27.86 548 ASN A CA 1
ATOM 4443 C C . ASN A 1 548 ? -34.326 -26.949 3.563 1.00 27.86 548 ASN A C 1
ATOM 4445 O O . ASN A 1 548 ? -33.645 -27.454 2.675 1.00 27.86 548 ASN A O 1
ATOM 4449 N N . ILE A 1 549 ? -33.856 -26.814 4.803 1.00 28.19 549 ILE A N 1
ATOM 4450 C CA . ILE A 1 549 ? -32.633 -27.487 5.246 1.00 28.19 549 ILE A CA 1
ATOM 4451 C C . ILE A 1 549 ? -33.096 -28.658 6.102 1.00 28.19 549 ILE A C 1
ATOM 4453 O O . ILE A 1 549 ? -33.547 -28.465 7.230 1.00 28.19 549 ILE A O 1
ATOM 4457 N N . GLY A 1 550 ? -33.059 -29.859 5.524 1.00 24.30 550 GLY A N 1
ATOM 4458 C CA . GLY A 1 550 ? -33.300 -31.099 6.245 1.00 24.30 550 GLY A CA 1
ATOM 4459 C C . GLY A 1 550 ? -32.308 -31.216 7.396 1.00 24.30 550 GLY A C 1
ATOM 4460 O O . GLY A 1 550 ? -31.140 -31.538 7.195 1.00 24.30 550 GLY A O 1
ATOM 4461 N N . PHE A 1 551 ? -32.776 -30.925 8.605 1.00 23.94 551 PHE A N 1
ATOM 4462 C CA . PHE A 1 551 ? -32.105 -31.316 9.832 1.00 23.94 551 PHE A CA 1
ATOM 4463 C C . PHE A 1 551 ? -32.252 -32.832 9.969 1.00 23.94 551 PHE A C 1
ATOM 4465 O O . PHE A 1 551 ? -33.233 -33.317 10.528 1.00 23.94 551 PHE A O 1
ATOM 4472 N N . HIS A 1 552 ? -31.283 -33.600 9.473 1.00 25.84 552 HIS A N 1
ATOM 4473 C CA . HIS A 1 552 ? -31.052 -34.916 10.053 1.00 25.84 552 HIS A CA 1
ATOM 4474 C C . HIS A 1 552 ? -30.331 -34.719 11.384 1.00 25.84 552 HIS A C 1
ATOM 4476 O O . HIS A 1 552 ? -29.161 -34.346 11.440 1.00 25.84 552 HIS A O 1
ATOM 4482 N N . GLN A 1 553 ? -31.094 -34.922 12.461 1.00 25.20 553 GLN A N 1
ATOM 4483 C CA . GLN A 1 553 ? -30.583 -35.168 13.801 1.00 25.20 553 GLN A CA 1
ATOM 4484 C C . GLN A 1 553 ? -29.558 -36.302 13.737 1.00 25.20 553 GLN A C 1
ATOM 4486 O O . GLN A 1 553 ? -29.927 -37.462 13.573 1.00 25.20 553 GLN A O 1
ATOM 4491 N N . ILE A 1 554 ? -28.281 -35.977 13.916 1.00 23.62 554 ILE A N 1
ATOM 4492 C CA . ILE A 1 554 ? -27.315 -36.950 14.417 1.00 23.62 554 ILE A CA 1
ATOM 4493 C C . ILE A 1 554 ? -27.281 -36.744 15.927 1.00 23.62 554 ILE A C 1
ATOM 4495 O O . ILE A 1 554 ? -26.930 -35.670 16.419 1.00 23.62 554 ILE A O 1
ATOM 4499 N N . ARG A 1 555 ? -27.771 -37.764 16.637 1.00 23.30 555 ARG A N 1
ATOM 4500 C CA . ARG A 1 555 ? -27.733 -37.877 18.093 1.00 23.30 555 ARG A CA 1
ATOM 4501 C C . ARG A 1 555 ? -26.288 -37.777 18.583 1.00 23.30 555 ARG A C 1
ATOM 4503 O O . ARG A 1 555 ? -25.364 -38.280 17.957 1.00 23.30 555 ARG A O 1
ATOM 4510 N N . SER A 1 556 ? -26.150 -37.103 19.712 1.00 24.17 556 SER A N 1
ATOM 4511 C CA . SER A 1 556 ? -24.962 -37.023 20.549 1.00 24.17 556 SER A CA 1
ATOM 4512 C C . SER A 1 556 ? -24.530 -38.399 21.056 1.00 24.17 556 SER A C 1
ATOM 4514 O O . SER A 1 556 ? -25.348 -39.064 21.687 1.00 24.17 556 SER A O 1
ATOM 4516 N N . ASP A 1 557 ? -23.249 -38.727 20.901 1.00 21.75 557 ASP A N 1
ATOM 4517 C CA . ASP A 1 557 ? -22.530 -39.597 21.835 1.00 21.75 557 ASP A CA 1
ATOM 4518 C C . ASP A 1 557 ? -21.451 -38.769 22.559 1.00 21.75 557 ASP A C 1
ATOM 4520 O O . ASP A 1 557 ? -20.717 -38.016 21.906 1.00 21.75 557 ASP A O 1
ATOM 4524 N N . PRO A 1 558 ? -21.361 -38.840 23.901 1.00 28.05 558 PRO A N 1
ATOM 4525 C CA . PRO A 1 558 ? -20.362 -38.134 24.684 1.00 28.05 558 PRO A CA 1
ATOM 4526 C C . PRO A 1 558 ? -19.203 -39.075 25.032 1.00 28.05 558 PRO A C 1
ATOM 4528 O O . PRO A 1 558 ? -19.374 -39.958 25.860 1.00 28.05 558 PRO A O 1
ATOM 4531 N N . ALA A 1 559 ? -18.031 -38.867 24.431 1.00 22.36 559 ALA A N 1
ATOM 4532 C CA . ALA A 1 559 ? -16.703 -39.101 25.022 1.00 22.36 559 ALA A CA 1
ATOM 4533 C C . ALA A 1 559 ? -15.640 -39.134 23.919 1.00 22.36 559 ALA A C 1
ATOM 4535 O O . ALA A 1 559 ? -15.683 -39.999 23.056 1.00 22.36 559 ALA A O 1
ATOM 4536 N N . SER A 1 560 ? -14.696 -38.192 23.987 1.00 22.36 560 SER A N 1
ATOM 4537 C CA . SER A 1 560 ? -13.241 -38.405 23.897 1.00 22.36 560 SER A CA 1
ATOM 4538 C C . SER A 1 560 ? -12.557 -37.162 23.318 1.00 22.36 560 SER A C 1
ATOM 4540 O O . SER A 1 560 ? -12.620 -36.879 22.123 1.00 22.36 560 SER A O 1
ATOM 4542 N N . ASP A 1 561 ? -11.892 -36.461 24.231 1.00 23.14 561 ASP A N 1
ATOM 4543 C CA . ASP A 1 561 ? -10.567 -35.868 24.068 1.00 23.14 561 ASP A CA 1
ATOM 4544 C C . ASP A 1 561 ? -10.400 -34.545 23.304 1.00 23.14 561 ASP A C 1
ATOM 4546 O O . ASP A 1 561 ? -10.273 -34.451 22.086 1.00 23.14 561 ASP A O 1
ATOM 4550 N N . LEU A 1 562 ? -10.322 -33.492 24.130 1.00 27.30 562 LEU A N 1
ATOM 4551 C CA . LEU A 1 562 ? -9.145 -32.627 24.269 1.00 27.30 562 LEU A CA 1
ATOM 4552 C C . LEU A 1 562 ? -8.334 -32.397 22.989 1.00 27.30 562 LEU A C 1
ATOM 4554 O O . LEU A 1 562 ? -7.449 -33.176 22.670 1.00 27.30 562 LEU A O 1
ATOM 4558 N N . LEU A 1 563 ? -8.513 -31.228 22.374 1.00 22.73 563 LEU A N 1
ATOM 4559 C CA . LEU A 1 563 ? -7.404 -30.449 21.817 1.00 22.73 563 LEU A CA 1
ATOM 4560 C C . LEU A 1 563 ? -7.828 -28.979 21.737 1.00 22.73 563 LEU A C 1
ATOM 4562 O O . LEU A 1 563 ? -8.569 -28.538 20.857 1.00 22.73 563 LEU A O 1
ATOM 4566 N N . THR A 1 564 ? -7.352 -28.230 22.724 1.00 23.75 564 THR A N 1
ATOM 4567 C CA . THR A 1 564 ? -7.406 -26.775 22.830 1.00 23.75 564 THR A CA 1
ATOM 4568 C C . THR A 1 564 ? -6.828 -26.122 21.577 1.00 23.75 564 THR A C 1
ATOM 4570 O O . THR A 1 564 ? -5.641 -26.264 21.287 1.00 23.75 564 THR A O 1
ATOM 4573 N N . TRP A 1 565 ? -7.649 -25.360 20.857 1.00 23.86 565 TRP A N 1
ATOM 4574 C CA . TRP A 1 565 ? -7.163 -24.390 19.881 1.00 23.86 565 TRP A CA 1
ATOM 4575 C C . TRP A 1 565 ? -7.394 -22.992 20.427 1.00 23.86 565 TRP A C 1
ATOM 4577 O O . TRP A 1 565 ? -8.474 -22.414 20.309 1.00 23.86 565 TRP A O 1
ATOM 4587 N N . ASP A 1 566 ? -6.334 -22.486 21.046 1.00 21.36 566 ASP A N 1
ATOM 4588 C CA . ASP A 1 566 ? -6.181 -21.097 21.425 1.00 21.36 566 ASP A CA 1
ATOM 4589 C C . ASP A 1 566 ? -6.437 -20.158 20.237 1.00 21.36 566 ASP A C 1
ATOM 4591 O O . ASP A 1 566 ? -5.876 -20.304 19.150 1.00 21.36 566 ASP A O 1
ATOM 4595 N N . SER A 1 567 ? -7.324 -19.202 20.514 1.00 23.20 567 SER A N 1
ATOM 4596 C CA . SER A 1 567 ? -7.337 -17.799 20.079 1.00 23.20 567 SER A CA 1
ATOM 4597 C C . SER A 1 567 ? -6.715 -17.427 18.717 1.00 23.20 567 SER A C 1
ATOM 4599 O O . SER A 1 567 ? -5.500 -17.429 18.524 1.00 23.20 567 SER A O 1
ATOM 4601 N N . PHE A 1 568 ? -7.573 -16.942 17.806 1.00 30.83 568 PHE A N 1
ATOM 4602 C CA . PHE A 1 568 ? -7.193 -16.120 16.648 1.00 30.83 568 PHE A CA 1
ATOM 4603 C C . PHE A 1 568 ? -8.172 -14.977 16.409 1.00 30.83 568 PHE A C 1
ATOM 4605 O O . PHE A 1 568 ? -9.389 -15.262 16.312 1.00 30.83 568 PHE A O 1
#

Nearest PDB structures (foldseek):
  1wdu-assembly1_A  TM=7.511E-01  e=1.009E-01  Bombyx mori
  4x0r-assembly1_B  TM=3.159E-01  e=7.182E+00  Homo sapiens

Solvent-accessible surface area (backbone atoms only — not comparable to full-atom values): 34567 Å² total; per-residue (Å²): 127,69,61,100,62,93,45,74,70,56,52,53,54,49,50,39,38,75,73,60,57,34,44,80,52,80,64,90,64,64,25,28,46,56,96,91,47,72,42,60,58,74,78,45,77,31,35,81,72,59,47,81,33,55,42,76,54,42,66,36,84,90,39,59,64,91,80,20,39,25,52,72,46,66,43,71,67,61,99,57,86,78,71,71,78,70,65,60,67,41,74,32,72,93,68,39,39,64,67,58,22,38,53,47,29,52,60,50,54,65,73,55,90,60,91,49,60,88,50,84,83,37,45,62,62,46,51,51,50,54,48,50,31,53,46,53,19,44,65,77,23,30,49,71,38,70,57,76,80,85,68,86,81,74,49,71,69,40,52,51,32,52,51,51,28,52,51,30,45,55,48,18,74,72,68,70,41,70,67,38,47,51,50,22,53,51,33,46,55,52,32,53,52,41,51,51,47,50,53,40,50,56,49,28,55,51,50,55,55,47,60,76,42,64,78,85,36,69,68,45,51,54,50,54,53,58,73,66,61,68,71,68,76,73,78,67,67,70,58,45,77,58,95,94,42,76,22,68,50,77,64,47,40,52,51,53,49,48,52,45,42,53,54,70,73,57,47,90,66,78,94,75,57,82,64,51,63,55,54,50,52,50,51,50,56,56,49,74,73,47,84,76,79,77,95,76,75,77,81,79,71,70,46,59,68,55,54,54,54,53,46,69,70,58,66,86,57,83,53,57,98,80,63,56,43,48,66,56,58,63,57,59,52,74,67,56,44,50,54,53,34,31,50,54,37,48,55,52,53,55,56,52,55,60,56,52,58,55,51,58,61,52,60,76,66,63,79,80,78,84,83,86,87,87,89,86,90,80,88,88,74,99,81,74,84,71,93,62,83,82,80,46,64,60,87,96,45,75,58,75,89,65,69,58,46,77,55,100,87,39,45,50,34,79,81,63,72,42,59,71,31,49,54,52,49,50,60,62,41,51,64,51,33,54,45,35,36,50,53,30,69,53,46,74,74,58,58,62,70,50,35,54,49,49,42,46,67,69,49,47,50,63,76,47,65,53,31,88,64,54,70,76,46,59,67,72,60,50,54,52,50,36,52,52,50,51,53,37,50,28,22,42,71,67,50,62,92,84,58,54,69,67,58,54,36,67,72,67,72,53,75,56,62,62,60,48,39,51,52,51,50,52,51,52,52,52,55,49,67,70,44,86,83,78,65,85,82,72,80,82,59,82,78,74,76,70,90,76,76,84,80,76,82,76,79,87,80,94,84,84,80,92,78,89,78,81,85,132

Foldseek 3Di:
DADPDDDPVNVVVVVCVVVQQKDKDADPAFQFDDDPDTHNRDIDIDGPPQVVQKADWDFACLPDPVVRGTDTDIDGCPVDPPPPPDFPKDFDPVQFPLVQLAVQLVVQLVVDPDLAQDDLVCLVVLVLSLLCSLVVSSPVGTDIDGDDDPDQDADPVLVVLSVQLVVLVVVCVVPVDPVSVVSNVVSSVVSVVRRVVSVLVVLLVVQVVCQPDDCPDPSNVVVLVVLLVPPVVPPPPCWDDDPNDIDRDPVSVVVRVVVCCCPPVVPPDPPDDPCVVVVVVVVVVVVVPDDDDDPDDPDDQDDLVNLLVVLVVDDQDQDDVSRRTSVSSPSHDSSSSSHVSSSVRSVVVVVVVVVVVVVVVVVVPPPPDDDDDDDDDDDDDDDDDDPDDPFDDDDNDTDDDDQWDADPNAIAGPVNQCPVVLVVLVVQLVSVLVVLLVSCVSNVDRDLVSLLSSCCVRNLCSLLVCLVSCLPHDVVSQVSSQVSSLSSLCSSVVHDPPPDSVVSCVVSVDDRSNVVSVVVVVVVVVVLVVCPDPPPDPPPPPPVPDDDDDPPDDDDDDDDDDDDDDDD

Sequence (568 aa):
MGSRRTNTKGKQLQELINEGFLNCVDDSITTFEKNDYEEKIDWILASQPLFSFISNVETHPTLGLLSGHKPLTFDISIGTEVNAASPRLSLNFKRANWRKYRNTLDEKLKTWNKPGPTLPGDIDDYAEFVTNCITTASNLAIPTASMPNTNFKVSEASQHMIKNKHQAYRRWKKTGEAADKQQFYSSQVLLANSLRNDRRHKFKQLMESLCRKKMYSDEVWLTVRKFHNKRIKQTYSSTMQYNNTIAATGKEKADIFADYFEKEVYFKVPDMLPFHKQVVRQTKKVKKGMLHPSTTTKSKKFSTKEVKWHIKQLRNSATGPDNVHNRCLKKHTELFVQHLTALYNAILEEDTYYLTVEAEHRQASTIQLSSHQSPELSRLHPRKKYKHSVEVKVENTTIKPLDATGYLGVIIDKELKWRNHLQHLESKMTGRISLLRYLVKSAQEPNQKTMINIFKAIARSVMTYGYPVLLTANEKVWDRLQIIQNKALRATLGLSIDTSVEYVHRISKIPTIKEYATSLLHKSFNTASSNKGQTLLLRSNNSILGSNIGFHQIRSDPASDLLTWDSF

Radius of gyration: 34.29 Å; Cα contacts (8 Å, |Δi|>4): 452; chains: 1; bounding box: 90×73×85 Å

Mean predicted aligned error: 20.03 Å

Organism: Adineta ricciae (NCBI:txid249248)